Protein AF-A0A835XDR6-F1 (afdb_monomer_lite)

Sequence (587 aa):
MASAREGTSSLSHAAVAVGRQLTSQSRKLADQTSIDLPDSTTLEPSESAGFTLSIPDIGIDSIAADLVVQDGAATIHVAGSFPVLNGWATFTDLLISNTSKTHFYAAVTFSVPDLNLDQATCSLEYDAEGRTFTFTVEGHASFIFNAITMDALSISLSMADGTRLRGSATGALAGYSGTLGFSFSLPSGTPAVSPPPEFSLSVSEIDVGKALRAVGPSATDLLPSFLLDLTLPSFTMASYSVQGEDDTPAVGVYSISVGPTASGIGADLVFDRSGVLVAAASMDGSLDLGSALQKILPGSALPIDISGLVIISNPVVSVVSPRAASLNVPTSAPAGTYLGFGLQIPPLLGDNTVLASMLVADGNGTKSVTVELGWTGSFSPVPYVELNGASVLFQTGTGLVVSANGNLLNTPVSASLVVADKASKDQGAPALTFTGTATDVSASNILGTLFPDTPKVVLEILDPVRFAEIDFTYNGTSFGVSASPDLSGVPGLGQILSYLGFQQDDIKIRPSLADGGSIEIAITKTWPLALGSPFVGTSNLGFGVSVAERGPNIQIEAAASFQATMALPFLDPPNVAFDLGAAVSYD

Radius of gyration: 44.45 Å; chains: 1; bounding box: 101×62×144 Å

Secondary structure (DSSP, 8-state):
--PPP-----THHHHHHHHHHHHHHHTT-SS---EE-TTSPEEPTT-EEEEEEEEGGGTEEEEEEEEEEETTEEEEEEEEEEEEGGGTEEEEEEEEEEE-SSEEEEEEEEEEGGGTEEEEEEEEEEETTTTEEEEEEES-EEETTTTEEEEEEEEEEESSSSSEEEEEEEEEETTEEEEEEEEEEPPSSTT--PPPPEEEEEESSEEHHHHHHHH-TTSSSSS-HHHHT-EES-EEEEE---B-TTSPBPTT-EEEEE---TT---EEEEEETTEEEEEEEE--TT--HHHHHHHHSTT---SS--TTT-EEEEEEEEEE-TTTGGGT---SSSSEEEEEEEEE-HHHHTT--EEEEEEEEETT-PBP-S-EEEEEEEE-SSTTEEEEEEEEEEETTTEEEEEEEEEETTEEEEEEEEE--HHHHHTT--SEEEEEEEEEEEHHHHHHHH-TT--HHHHHHHTT-EEEEEEEEE-SS-EEEEEEEE-TTSTTHHHHHHHTT--GGGEEEEEE-TTS-EEEEEEEEEEEE---TTB-S-EEEEEEEEEEEETTEEEEEEEEEEEEEEE-TTSSSSEEEEEEEEEEEE-

Structure (mmCIF, N/CA/C/O backbone):
data_AF-A0A835XDR6-F1
#
_entry.id   AF-A0A835XDR6-F1
#
loop_
_atom_site.group_PDB
_atom_site.id
_atom_site.type_symbol
_atom_site.label_atom_id
_atom_site.label_alt_id
_atom_site.label_comp_id
_atom_site.label_asym_id
_atom_site.label_entity_id
_atom_site.label_seq_id
_atom_site.pdbx_PDB_ins_code
_atom_site.Cartn_x
_atom_site.Cartn_y
_atom_site.Cartn_z
_atom_site.occupancy
_atom_site.B_iso_or_equiv
_atom_site.auth_seq_id
_atom_site.auth_comp_id
_atom_site.auth_asym_id
_atom_site.auth_atom_id
_atom_site.pdbx_PDB_model_num
ATOM 1 N N . MET A 1 1 ? 56.806 39.476 -39.598 1.00 31.55 1 MET A N 1
ATOM 2 C CA . MET A 1 1 ? 55.891 40.543 -40.071 1.00 31.55 1 MET A CA 1
ATOM 3 C C . MET A 1 1 ? 55.137 39.951 -41.255 1.00 31.55 1 MET A C 1
ATOM 5 O O . MET A 1 1 ? 55.816 39.552 -42.180 1.00 31.55 1 MET A O 1
ATOM 9 N N . ALA A 1 2 ? 53.826 39.739 -41.280 1.00 23.89 2 ALA A N 1
ATOM 10 C CA . ALA A 1 2 ? 52.733 40.312 -40.510 1.00 23.89 2 ALA A CA 1
ATOM 11 C C . ALA A 1 2 ? 51.784 39.223 -39.974 1.00 23.89 2 ALA A C 1
ATOM 13 O O . ALA A 1 2 ? 51.625 38.162 -40.565 1.00 23.89 2 ALA A O 1
ATOM 14 N N . SER A 1 3 ? 51.199 39.539 -38.822 1.00 28.89 3 SER A N 1
ATOM 15 C CA . SER A 1 3 ? 50.126 38.830 -38.135 1.00 28.89 3 SER A CA 1
ATOM 16 C C . SER A 1 3 ? 48.855 38.824 -38.993 1.00 28.89 3 SER A C 1
ATOM 18 O O . SER A 1 3 ? 48.432 39.880 -39.465 1.00 28.89 3 SER A O 1
ATOM 20 N N . ALA A 1 4 ? 48.240 37.652 -39.162 1.00 25.52 4 ALA A N 1
ATOM 21 C CA . ALA A 1 4 ? 46.851 37.530 -39.586 1.00 25.52 4 ALA A CA 1
ATOM 22 C C . ALA A 1 4 ? 46.014 37.212 -38.343 1.00 25.52 4 ALA A C 1
ATOM 24 O O . ALA A 1 4 ? 46.301 36.272 -37.606 1.00 25.52 4 ALA A O 1
ATOM 25 N N . ARG A 1 5 ? 45.057 38.098 -38.074 1.00 23.42 5 ARG A N 1
ATOM 26 C CA . ARG A 1 5 ? 44.175 38.116 -36.909 1.00 23.42 5 ARG A CA 1
ATOM 27 C C . ARG A 1 5 ? 43.350 36.835 -36.800 1.00 23.42 5 ARG A C 1
ATOM 29 O O . ARG A 1 5 ? 42.652 36.479 -37.745 1.00 23.42 5 ARG A O 1
ATOM 36 N N . GLU A 1 6 ? 43.352 36.255 -35.604 1.00 29.92 6 GLU A N 1
ATOM 37 C CA . GLU A 1 6 ? 42.269 35.420 -35.089 1.00 29.92 6 GLU A CA 1
ATOM 38 C C . GLU A 1 6 ? 40.955 36.209 -35.170 1.00 29.92 6 GLU A C 1
ATOM 40 O O . GLU A 1 6 ? 40.777 37.240 -34.517 1.00 29.92 6 GLU A O 1
ATOM 45 N N . GLY A 1 7 ? 40.056 35.749 -36.035 1.00 24.00 7 GLY A N 1
ATOM 46 C CA . GLY A 1 7 ? 38.664 36.168 -36.079 1.00 24.00 7 GLY A CA 1
ATOM 47 C C . GLY A 1 7 ? 37.812 35.019 -35.568 1.00 24.00 7 GLY A C 1
ATOM 48 O O . GLY A 1 7 ? 37.519 34.085 -36.306 1.00 24.00 7 GLY A O 1
ATOM 49 N N . THR A 1 8 ? 37.428 35.082 -34.300 1.00 27.31 8 THR A N 1
ATOM 50 C CA . THR A 1 8 ? 36.437 34.201 -33.687 1.00 27.31 8 THR A CA 1
ATOM 51 C C . THR A 1 8 ? 35.045 34.558 -34.217 1.00 27.31 8 THR A C 1
ATOM 53 O O . THR A 1 8 ? 34.352 35.416 -33.679 1.00 27.31 8 THR A O 1
ATOM 56 N N . SER A 1 9 ? 34.622 33.908 -35.301 1.00 27.89 9 SER A N 1
ATOM 57 C CA . SER A 1 9 ? 33.201 33.790 -35.656 1.00 27.89 9 SER A CA 1
ATOM 58 C C . SER A 1 9 ? 32.736 32.377 -35.326 1.00 27.89 9 SER A C 1
ATOM 60 O O . SER A 1 9 ? 33.413 31.428 -35.711 1.00 27.89 9 SER A O 1
ATOM 62 N N . SER A 1 10 ? 31.611 32.221 -34.626 1.00 29.83 10 SER A N 1
ATOM 63 C CA . SER A 1 10 ? 31.071 30.906 -34.265 1.00 29.83 10 SER A CA 1
ATOM 64 C C . SER A 1 10 ? 30.849 30.035 -35.514 1.00 29.83 10 SER A C 1
ATOM 66 O O . SER A 1 10 ? 30.106 30.383 -36.434 1.00 29.83 10 SER A O 1
ATOM 68 N N . LEU A 1 11 ? 31.550 28.900 -35.563 1.00 39.19 11 LEU A N 1
ATOM 69 C CA . LEU A 1 11 ? 31.726 28.043 -36.742 1.00 39.19 11 LEU A CA 1
ATOM 70 C C . LEU A 1 11 ? 30.529 27.116 -37.045 1.00 39.19 11 LEU A C 1
ATOM 72 O O . LEU A 1 11 ? 30.617 26.324 -37.980 1.00 39.19 11 LEU A O 1
ATOM 76 N N . SER A 1 12 ? 29.361 27.288 -36.407 1.00 37.88 12 SER A N 1
ATOM 77 C CA . SER A 1 12 ? 28.102 26.767 -36.983 1.00 37.88 12 SER A CA 1
ATOM 78 C C . SER A 1 12 ? 27.874 27.333 -38.395 1.00 37.88 12 SER A C 1
ATOM 80 O O . SER A 1 12 ? 27.331 26.674 -39.278 1.00 37.88 12 SER A O 1
ATOM 82 N N . HIS A 1 13 ? 28.425 28.522 -38.659 1.00 38.00 13 HIS A N 1
ATOM 83 C CA . HIS A 1 13 ? 28.493 29.132 -39.980 1.00 38.00 13 HIS A CA 1
ATOM 84 C C . HIS A 1 13 ? 29.543 28.533 -40.923 1.00 38.00 13 HIS A C 1
ATOM 86 O O . HIS A 1 13 ? 29.497 28.876 -42.093 1.00 38.00 13 HIS A O 1
ATOM 92 N N . ALA A 1 14 ? 30.475 27.680 -40.488 1.00 38.22 14 ALA A N 1
ATOM 93 C CA . ALA A 1 14 ? 31.579 27.194 -41.323 1.00 38.22 14 ALA A CA 1
ATOM 94 C C . ALA A 1 14 ? 31.234 25.926 -42.102 1.00 38.22 14 ALA A C 1
ATOM 96 O O . ALA A 1 14 ? 31.452 25.895 -43.308 1.00 38.22 14 ALA A O 1
ATOM 97 N N . ALA A 1 15 ? 30.581 24.946 -41.470 1.00 39.44 15 ALA A N 1
ATOM 98 C CA . ALA A 1 15 ? 29.945 23.842 -42.194 1.00 39.44 15 ALA A CA 1
ATOM 99 C C . ALA A 1 15 ? 28.851 24.371 -43.144 1.00 39.44 15 ALA A C 1
ATOM 101 O O . ALA A 1 15 ? 28.741 23.932 -44.285 1.00 39.44 15 ALA A O 1
ATOM 102 N N . VAL A 1 16 ? 28.121 25.412 -42.719 1.00 42.56 16 VAL A N 1
ATOM 103 C CA . VAL A 1 16 ? 27.155 26.147 -43.552 1.00 42.56 16 VAL A CA 1
ATOM 104 C C . VAL A 1 16 ? 27.837 27.038 -44.604 1.00 42.56 16 VAL A C 1
ATOM 106 O O . VAL A 1 16 ? 27.242 27.295 -45.642 1.00 42.56 16 VAL A O 1
ATOM 109 N N . ALA A 1 17 ? 29.070 27.518 -44.406 1.00 41.06 17 ALA A N 1
ATOM 110 C CA . ALA A 1 17 ? 29.820 28.313 -45.389 1.00 41.06 17 ALA A CA 1
ATOM 111 C C . ALA A 1 17 ? 30.457 27.428 -46.465 1.00 41.06 17 ALA A C 1
ATOM 113 O O . ALA A 1 17 ? 30.354 27.754 -47.646 1.00 41.06 17 ALA A O 1
ATOM 114 N N . VAL A 1 18 ? 31.025 26.286 -46.069 1.00 43.97 18 VAL A N 1
ATOM 115 C CA . VAL A 1 18 ? 31.456 25.220 -46.981 1.00 43.97 18 VAL A CA 1
ATOM 116 C C . VAL A 1 18 ? 30.233 24.687 -47.727 1.00 43.97 18 VAL A C 1
ATOM 118 O O . VAL A 1 18 ? 30.233 24.667 -48.952 1.00 43.97 18 VAL A O 1
ATOM 121 N N . GLY A 1 19 ? 29.118 24.439 -47.032 1.00 41.91 19 GLY A N 1
ATOM 122 C CA . GLY A 1 19 ? 27.826 24.123 -47.642 1.00 41.91 19 GLY A CA 1
ATOM 123 C C . GLY A 1 19 ? 27.281 25.219 -48.561 1.00 41.91 19 GLY A C 1
ATOM 124 O O . GLY A 1 19 ? 26.768 24.926 -49.634 1.00 41.91 19 GLY A O 1
ATOM 125 N N . ARG A 1 20 ? 27.440 26.507 -48.226 1.00 43.09 20 ARG A N 1
ATOM 126 C CA . ARG A 1 20 ? 27.090 27.649 -49.095 1.00 43.09 20 ARG A CA 1
ATOM 127 C C . ARG A 1 20 ? 27.914 27.639 -50.376 1.00 43.09 20 ARG A C 1
ATOM 129 O O . ARG A 1 20 ? 27.340 27.897 -51.433 1.00 43.09 20 ARG A O 1
ATOM 136 N N . GLN A 1 21 ? 29.211 27.345 -50.296 1.00 43.56 21 GLN A N 1
ATOM 137 C CA . GLN A 1 21 ? 30.057 27.168 -51.474 1.00 43.56 21 GLN A CA 1
ATOM 138 C C . GLN A 1 21 ? 29.587 25.958 -52.284 1.00 43.56 21 GLN A C 1
ATOM 140 O O . GLN A 1 21 ? 29.248 26.144 -53.450 1.00 43.56 21 GLN A O 1
ATOM 145 N N . LEU A 1 22 ? 29.407 24.795 -51.655 1.00 42.78 22 LEU A N 1
ATOM 146 C CA . LEU A 1 22 ? 28.959 23.550 -52.289 1.00 42.78 22 LEU A CA 1
ATOM 147 C C . LEU A 1 22 ? 27.568 23.653 -52.929 1.00 42.78 22 LEU A C 1
ATOM 149 O O . LEU A 1 22 ? 27.377 23.157 -54.030 1.00 42.78 22 LEU A O 1
ATOM 153 N N . THR A 1 23 ? 26.612 24.363 -52.318 1.00 40.12 23 THR A N 1
ATOM 154 C CA . THR A 1 23 ? 25.255 24.567 -52.867 1.00 40.12 23 THR A CA 1
ATOM 155 C C . THR A 1 23 ? 25.228 25.634 -53.970 1.00 40.12 23 THR A C 1
ATOM 157 O O . THR A 1 23 ? 24.445 25.558 -54.919 1.00 40.12 23 THR A O 1
ATOM 160 N N . SER A 1 24 ? 26.051 26.685 -53.845 1.00 38.06 24 SER A N 1
ATOM 161 C CA . SER A 1 24 ? 26.174 27.708 -54.896 1.00 38.06 24 SER A CA 1
ATOM 162 C C . SER A 1 24 ? 26.901 27.169 -56.127 1.00 38.06 24 SER A C 1
ATOM 164 O O . SER A 1 24 ? 26.589 27.575 -57.247 1.00 38.06 24 SER A O 1
ATOM 166 N N . GLN A 1 25 ? 27.820 26.225 -55.909 1.00 39.44 25 GLN A N 1
ATOM 167 C CA . GLN A 1 25 ? 28.513 25.498 -56.952 1.00 39.44 25 GLN A CA 1
ATOM 168 C C . GLN A 1 25 ? 27.625 24.385 -57.525 1.00 39.44 25 GLN A C 1
ATOM 170 O O . GLN A 1 25 ? 27.459 24.372 -58.735 1.00 39.44 25 GLN A O 1
ATOM 175 N N . SER A 1 26 ? 26.906 23.578 -56.732 1.00 35.12 26 SER A N 1
ATOM 176 C CA . SER A 1 26 ? 26.002 22.519 -57.233 1.00 35.12 26 SER A CA 1
ATOM 177 C C . SER A 1 26 ? 24.918 23.028 -58.202 1.00 35.12 26 SER A C 1
ATOM 179 O O . SER A 1 26 ? 24.620 22.374 -59.197 1.00 35.12 26 SER A O 1
ATOM 181 N N . ARG A 1 27 ? 24.389 24.251 -58.016 1.00 36.22 27 ARG A N 1
ATOM 182 C CA . ARG A 1 27 ? 23.479 24.896 -58.997 1.00 36.22 27 ARG A CA 1
ATOM 183 C C . ARG A 1 27 ? 24.149 25.352 -60.301 1.00 36.22 27 ARG A C 1
ATOM 185 O O . ARG A 1 27 ? 23.444 25.632 -61.267 1.00 36.22 27 ARG A O 1
ATOM 192 N N . LYS A 1 28 ? 25.476 25.453 -60.332 1.00 38.22 28 LYS A N 1
ATOM 193 C CA . LYS A 1 28 ? 26.299 25.665 -61.536 1.00 38.22 28 LYS A CA 1
ATOM 194 C C . LYS A 1 28 ? 26.909 24.362 -62.080 1.00 38.22 28 LYS A C 1
ATOM 196 O O . LYS A 1 28 ? 27.552 24.403 -63.124 1.00 38.22 28 LYS A O 1
ATOM 201 N N . LEU A 1 29 ? 26.684 23.230 -61.417 1.00 38.56 29 LEU A N 1
ATOM 202 C CA . LEU A 1 29 ? 27.383 21.960 -61.615 1.00 38.56 29 LEU A CA 1
ATOM 203 C C . LEU A 1 29 ? 26.439 20.892 -62.181 1.00 38.56 29 LEU A C 1
ATOM 205 O O . LEU A 1 29 ? 26.075 19.924 -61.524 1.00 38.56 29 LEU A O 1
ATOM 209 N N . ALA A 1 30 ? 26.055 21.064 -63.442 1.00 38.69 30 ALA A N 1
ATOM 210 C CA . ALA A 1 30 ? 25.685 19.915 -64.267 1.00 38.69 30 ALA A CA 1
ATOM 211 C C . ALA A 1 30 ? 26.882 19.396 -65.094 1.00 38.69 30 ALA A C 1
ATOM 213 O O . ALA A 1 30 ? 26.718 18.403 -65.786 1.00 38.69 30 ALA A O 1
ATOM 214 N N . ASP A 1 31 ? 28.059 20.046 -65.026 1.00 42.19 31 ASP A N 1
ATOM 215 C CA . ASP A 1 31 ? 29.180 19.781 -65.950 1.00 42.19 31 ASP A CA 1
ATOM 216 C C . ASP A 1 31 ? 30.597 20.121 -65.412 1.00 42.19 31 ASP A C 1
ATOM 218 O O . ASP A 1 31 ? 31.540 20.214 -66.195 1.00 42.19 31 ASP A O 1
ATOM 222 N N . GLN A 1 32 ? 30.804 20.329 -64.102 1.00 43.19 32 GLN A N 1
ATOM 223 C CA . GLN A 1 32 ? 32.165 20.519 -63.561 1.00 43.19 32 GLN A CA 1
ATOM 224 C C . GLN A 1 32 ? 32.515 19.448 -62.534 1.00 43.19 32 GLN A C 1
ATOM 226 O O . GLN A 1 32 ? 31.675 18.987 -61.778 1.00 43.19 32 GLN A O 1
ATOM 231 N N . THR A 1 33 ? 33.764 19.014 -62.562 1.00 50.28 33 THR A N 1
ATOM 232 C CA . THR A 1 33 ? 34.295 17.885 -61.798 1.00 50.28 33 THR A CA 1
ATOM 233 C C . THR A 1 33 ? 35.205 18.334 -60.651 1.00 50.28 33 THR A C 1
ATOM 235 O O . THR A 1 33 ? 35.696 17.491 -59.912 1.00 50.28 33 THR A O 1
ATOM 238 N N . SER A 1 34 ? 35.414 19.642 -60.477 1.00 52.03 34 SER A N 1
ATOM 239 C CA . SER A 1 34 ? 36.360 20.207 -59.514 1.00 52.03 34 SER A CA 1
ATOM 240 C C . SER A 1 34 ? 35.756 21.296 -58.618 1.00 52.03 34 SER A C 1
ATOM 242 O O . SER A 1 34 ? 34.742 21.906 -58.968 1.00 52.03 34 SER A O 1
ATOM 244 N N . ILE A 1 35 ? 36.356 21.514 -57.439 1.00 57.22 35 ILE A N 1
ATOM 245 C CA . ILE A 1 35 ? 35.886 22.454 -56.403 1.00 57.22 35 ILE A CA 1
ATOM 246 C C . ILE A 1 35 ? 36.986 23.448 -56.038 1.00 57.22 35 ILE A C 1
ATOM 248 O O . ILE A 1 35 ? 38.060 23.049 -55.601 1.00 57.22 35 ILE A O 1
ATOM 252 N N . ASP A 1 36 ? 36.690 24.744 -56.132 1.00 57.16 36 ASP A N 1
ATOM 253 C CA . ASP A 1 36 ? 37.622 25.808 -55.742 1.00 57.16 36 ASP A CA 1
ATOM 254 C C . ASP A 1 36 ? 37.479 26.177 -54.257 1.00 57.16 36 ASP A C 1
ATOM 256 O O . ASP A 1 36 ? 36.423 26.629 -53.795 1.00 57.16 36 ASP A O 1
ATOM 260 N N . LEU A 1 37 ? 38.572 26.032 -53.513 1.00 58.12 37 LEU A N 1
ATOM 261 C CA . LEU A 1 37 ? 38.702 26.423 -52.116 1.00 58.12 37 LEU A CA 1
ATOM 262 C C . LEU A 1 37 ? 38.948 27.941 -51.957 1.00 58.12 37 LEU A C 1
ATOM 264 O O . LEU A 1 37 ? 39.373 28.618 -52.897 1.00 58.12 37 LEU A O 1
ATOM 268 N N . PRO A 1 38 ? 38.698 28.520 -50.763 1.00 52.41 38 PRO A N 1
ATOM 269 C CA . PRO A 1 38 ? 38.877 29.956 -50.500 1.00 52.41 38 PRO A CA 1
ATOM 270 C C . PRO A 1 38 ? 40.304 30.490 -50.697 1.00 52.41 38 PRO A C 1
ATOM 272 O O . PRO A 1 38 ? 40.496 31.694 -50.862 1.00 52.41 38 PRO A O 1
ATOM 275 N N . ASP A 1 39 ? 41.303 29.612 -50.670 1.00 57.78 39 ASP A N 1
ATOM 276 C CA . ASP A 1 39 ? 42.711 29.905 -50.944 1.00 57.78 39 ASP A CA 1
ATOM 277 C C . ASP A 1 39 ? 43.063 29.817 -52.442 1.00 57.78 39 ASP A C 1
ATOM 279 O O . ASP A 1 39 ? 44.222 29.987 -52.813 1.00 57.78 39 ASP A O 1
ATOM 283 N N . SER A 1 40 ? 42.055 29.643 -53.307 1.00 61.56 40 SER A N 1
ATOM 284 C CA . SER A 1 40 ? 42.176 29.439 -54.758 1.00 61.56 40 SER A CA 1
ATOM 285 C C . SER A 1 40 ? 42.783 28.091 -55.166 1.00 61.56 40 SER A C 1
ATOM 287 O O . SER A 1 40 ? 43.218 27.946 -56.308 1.00 61.56 40 SER A O 1
ATOM 289 N N . THR A 1 41 ? 42.806 27.106 -54.263 1.00 61.00 41 THR A N 1
ATOM 290 C CA . THR A 1 41 ? 43.155 25.719 -54.589 1.00 61.00 41 THR A CA 1
ATOM 291 C C . THR A 1 41 ? 41.960 25.029 -55.248 1.00 61.00 41 THR A C 1
ATOM 293 O O . THR A 1 41 ? 40.880 24.983 -54.666 1.00 61.00 41 THR A O 1
ATOM 296 N N . THR A 1 42 ? 42.140 24.480 -56.447 1.00 63.59 42 THR A N 1
ATOM 297 C CA . THR A 1 42 ? 41.124 23.671 -57.137 1.00 63.59 42 THR A CA 1
ATOM 298 C C . THR A 1 42 ? 41.340 22.200 -56.791 1.00 63.59 42 THR A C 1
ATOM 300 O O . THR A 1 42 ? 42.437 21.692 -57.001 1.00 63.59 42 THR A O 1
ATOM 303 N N . LEU A 1 43 ? 40.316 21.533 -56.260 1.00 63.09 43 LEU A N 1
ATOM 304 C CA . LEU A 1 43 ? 40.306 20.089 -56.019 1.00 63.09 43 LEU A CA 1
ATOM 305 C C . LEU A 1 43 ? 39.683 19.365 -57.204 1.00 63.09 43 LEU A C 1
ATOM 307 O O . LEU A 1 43 ? 38.511 19.585 -57.498 1.00 63.09 43 LEU A O 1
ATOM 311 N N . GLU A 1 44 ? 40.445 18.498 -57.856 1.00 67.12 44 GLU A N 1
ATOM 312 C CA . GLU A 1 44 ? 39.986 17.614 -58.931 1.00 67.12 44 GLU A CA 1
ATOM 313 C C . GLU A 1 44 ? 39.244 16.371 -58.376 1.00 67.12 44 GLU A C 1
ATOM 315 O O . GLU A 1 44 ? 39.310 16.084 -57.175 1.00 67.12 44 GLU A O 1
ATOM 320 N N . PRO A 1 45 ? 38.518 15.590 -59.207 1.00 60.31 45 PRO A N 1
ATOM 321 C CA . PRO A 1 45 ? 37.870 14.360 -58.754 1.00 60.31 45 PRO A CA 1
ATOM 322 C C . PRO A 1 45 ? 38.853 13.404 -58.096 1.00 60.31 45 PRO A C 1
ATOM 324 O O . PRO A 1 45 ? 39.885 13.071 -58.675 1.00 60.31 45 PRO A O 1
ATOM 327 N N . SER A 1 46 ? 38.464 12.842 -56.955 1.00 63.84 46 SER A N 1
ATOM 328 C CA . SER A 1 46 ? 39.285 11.937 -56.140 1.00 63.84 46 SER A CA 1
ATOM 329 C C . SER A 1 46 ? 40.452 12.613 -55.409 1.00 63.84 46 SER A C 1
ATOM 331 O O . SER A 1 46 ? 41.281 11.907 -54.834 1.00 63.84 46 SER A O 1
ATOM 333 N N . GLU A 1 47 ? 40.526 13.948 -55.394 1.00 67.75 47 GLU A N 1
ATOM 334 C CA . GLU A 1 47 ? 41.444 14.687 -54.525 1.00 67.75 47 GLU A CA 1
ATOM 335 C C . GLU A 1 47 ? 40.812 14.975 -53.153 1.00 67.75 47 GLU A C 1
ATOM 337 O O . GLU A 1 47 ? 39.592 15.121 -53.013 1.00 67.75 47 GLU A O 1
ATOM 342 N N . SER A 1 48 ? 41.666 15.040 -52.127 1.00 70.44 48 SER A N 1
ATOM 343 C CA . SER A 1 48 ? 41.283 15.338 -50.746 1.00 70.44 48 SER A CA 1
ATOM 344 C C . SER A 1 48 ? 42.063 16.533 -50.197 1.00 70.44 48 SER A C 1
ATOM 346 O O . SER A 1 48 ? 43.286 16.576 -50.343 1.00 70.44 48 SER A O 1
ATOM 348 N N . ALA A 1 49 ? 41.392 17.455 -49.505 1.00 74.50 49 ALA A N 1
ATOM 349 C CA . ALA A 1 49 ? 42.037 18.552 -48.779 1.00 74.50 49 ALA A CA 1
ATOM 350 C C . ALA A 1 49 ? 41.797 18.450 -47.274 1.00 74.50 49 ALA A C 1
ATOM 352 O O . ALA A 1 49 ? 40.651 18.477 -46.829 1.00 74.50 49 ALA A O 1
ATOM 353 N N . GLY A 1 50 ? 42.877 18.421 -46.498 1.00 74.62 50 GLY A N 1
ATOM 354 C CA . GLY A 1 50 ? 42.807 18.476 -45.042 1.00 74.62 50 GLY A CA 1
ATOM 355 C C . GLY A 1 50 ? 42.511 19.889 -44.536 1.00 74.62 50 GLY A C 1
ATOM 356 O O . GLY A 1 50 ? 43.112 20.867 -44.983 1.00 74.62 50 GLY A O 1
ATOM 357 N N . PHE A 1 51 ? 41.611 20.002 -43.568 1.00 75.50 51 PHE A N 1
ATOM 358 C CA . PHE A 1 51 ? 41.288 21.234 -42.857 1.00 75.50 51 PHE A CA 1
ATOM 359 C C . PHE A 1 51 ? 40.896 20.937 -41.403 1.00 75.50 51 PHE A C 1
ATOM 361 O O . PHE A 1 51 ? 40.879 19.793 -40.951 1.00 75.50 51 PHE A O 1
ATOM 368 N N . THR A 1 52 ? 40.607 21.985 -40.636 1.00 75.88 52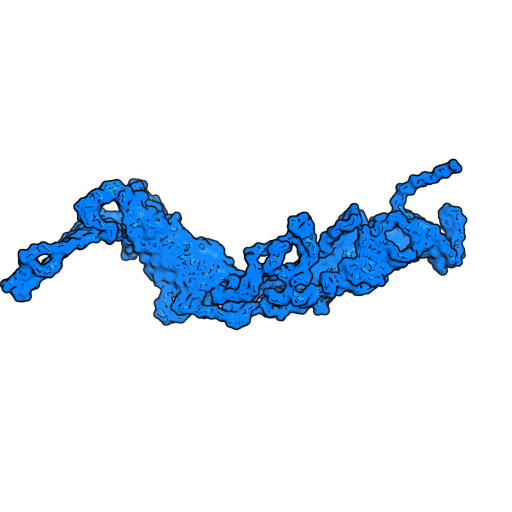 THR A N 1
ATOM 369 C CA . THR A 1 52 ? 40.129 21.861 -39.256 1.00 75.88 52 THR A CA 1
ATOM 370 C C . THR A 1 52 ? 38.643 22.190 -39.187 1.00 75.88 52 THR A C 1
ATOM 372 O O . THR A 1 52 ? 38.228 23.287 -39.563 1.00 75.88 52 THR A O 1
ATOM 375 N N . LEU A 1 53 ? 37.845 21.247 -38.692 1.00 79.75 53 LEU A N 1
ATOM 376 C CA . LEU A 1 53 ? 36.410 21.381 -38.476 1.00 79.75 53 LEU A CA 1
ATOM 377 C C . LEU A 1 53 ? 36.114 21.740 -37.014 1.00 79.75 53 LEU A C 1
ATOM 379 O O . LEU A 1 53 ? 36.756 21.239 -36.096 1.00 79.75 53 LEU A O 1
ATOM 383 N N . SER A 1 54 ? 35.112 22.589 -36.797 1.00 76.94 54 SER A N 1
ATOM 384 C CA . SER A 1 54 ? 34.623 22.976 -35.471 1.00 76.94 54 SER A CA 1
ATOM 385 C C . SER A 1 54 ? 33.095 22.996 -35.484 1.00 76.94 54 SER A C 1
ATOM 387 O O . SER A 1 54 ? 32.490 23.660 -36.328 1.00 76.94 54 SER A O 1
ATOM 389 N N . ILE A 1 55 ? 32.481 22.252 -34.564 1.00 77.62 55 ILE A N 1
ATOM 390 C CA . ILE A 1 55 ? 31.037 22.178 -34.313 1.00 77.62 55 ILE A CA 1
ATOM 391 C C . ILE A 1 55 ? 30.819 22.247 -32.787 1.00 77.62 55 ILE A C 1
ATOM 393 O O . ILE A 1 55 ? 30.524 21.238 -32.138 1.00 77.62 55 ILE A O 1
ATOM 397 N N . PRO A 1 56 ? 30.989 23.435 -32.182 1.00 73.38 56 PRO A N 1
ATOM 398 C CA . PRO A 1 56 ? 31.000 23.580 -30.726 1.00 73.38 56 PRO A CA 1
ATOM 399 C C . PRO A 1 56 ? 29.654 23.216 -30.084 1.00 73.38 56 PRO A C 1
ATOM 401 O O . PRO A 1 56 ? 29.626 22.758 -28.947 1.00 73.38 56 PRO A O 1
ATOM 404 N N . ASP A 1 57 ? 28.544 23.343 -30.822 1.00 75.19 57 ASP A N 1
ATOM 405 C CA . ASP A 1 57 ? 27.193 23.020 -30.336 1.00 75.19 57 ASP A CA 1
ATOM 406 C C . ASP A 1 57 ? 27.034 21.540 -29.923 1.00 75.19 57 ASP A C 1
ATOM 408 O O . ASP A 1 57 ? 26.186 21.222 -29.093 1.00 75.19 57 ASP A O 1
ATOM 412 N N . ILE A 1 58 ? 27.870 20.642 -30.459 1.00 76.62 58 ILE A N 1
ATOM 413 C CA . ILE A 1 58 ? 27.928 19.220 -30.077 1.00 76.62 58 ILE A CA 1
ATOM 414 C C . ILE A 1 58 ? 29.264 18.845 -29.412 1.00 76.62 58 ILE A C 1
ATOM 416 O O . ILE A 1 58 ? 29.586 17.665 -29.298 1.00 76.62 58 ILE A O 1
ATOM 420 N N . GLY A 1 59 ? 30.038 19.832 -28.949 1.00 76.75 59 GLY A N 1
ATOM 421 C CA . GLY A 1 59 ? 31.294 19.627 -28.219 1.00 76.75 59 GLY A CA 1
ATOM 422 C C . GLY A 1 59 ? 32.531 19.384 -29.090 1.00 76.75 59 GLY A C 1
ATOM 423 O O . GLY A 1 59 ? 33.529 18.877 -28.587 1.00 76.75 59 GLY A O 1
ATOM 424 N N . ILE A 1 60 ? 32.489 19.727 -30.382 1.00 79.75 60 ILE A N 1
ATOM 425 C CA . ILE A 1 60 ? 33.647 19.626 -31.283 1.00 79.75 60 ILE A CA 1
ATOM 426 C C . ILE A 1 60 ? 34.288 21.009 -31.415 1.00 79.75 60 ILE A C 1
ATOM 428 O O . ILE A 1 60 ? 33.892 21.804 -32.263 1.00 79.75 60 ILE A O 1
ATOM 432 N N . ASP A 1 61 ? 35.292 21.314 -30.598 1.00 78.31 61 ASP A N 1
ATOM 433 C CA . ASP A 1 61 ? 35.964 22.620 -30.664 1.00 78.31 61 ASP A CA 1
ATOM 434 C C . ASP A 1 61 ? 36.892 22.738 -31.880 1.00 78.31 61 ASP A C 1
ATOM 436 O O . ASP A 1 61 ? 36.939 23.780 -32.535 1.00 78.31 61 ASP A O 1
ATOM 440 N N . SER A 1 62 ? 37.625 21.669 -32.193 1.00 80.19 62 SER A N 1
ATOM 441 C CA . SER A 1 62 ? 38.580 21.599 -33.301 1.00 80.19 62 SER A CA 1
ATOM 442 C C . SER A 1 62 ? 38.950 20.141 -33.579 1.00 80.19 62 SER A C 1
ATOM 444 O O . SER A 1 62 ? 39.422 19.447 -32.678 1.00 80.19 62 SER A O 1
ATOM 446 N N . ILE A 1 63 ? 38.748 19.669 -34.810 1.00 83.50 63 ILE A N 1
ATOM 447 C CA . ILE A 1 63 ? 39.116 18.316 -35.244 1.00 83.50 63 ILE A CA 1
ATOM 448 C C . ILE A 1 63 ? 39.654 18.320 -36.677 1.00 83.50 63 ILE A C 1
ATOM 450 O O . ILE A 1 63 ? 39.223 19.123 -37.504 1.00 83.50 63 ILE A O 1
ATOM 454 N N . ALA A 1 64 ? 40.620 17.450 -36.977 1.00 83.75 64 ALA A N 1
ATOM 455 C CA . ALA A 1 64 ? 41.123 17.281 -38.339 1.00 83.75 64 ALA A CA 1
ATOM 456 C C . ALA A 1 64 ? 40.051 16.619 -39.218 1.00 83.75 64 ALA A C 1
ATOM 458 O O . ALA A 1 64 ? 39.453 15.625 -38.813 1.00 83.75 64 ALA A O 1
ATOM 459 N N . ALA A 1 65 ? 39.812 17.177 -40.400 1.00 82.06 65 ALA A N 1
ATOM 460 C CA . ALA A 1 65 ? 38.819 16.706 -41.353 1.00 82.06 65 ALA A CA 1
ATOM 461 C C . ALA A 1 65 ? 39.384 16.775 -42.772 1.00 82.06 65 ALA A C 1
ATOM 463 O O . ALA A 1 65 ? 40.159 17.676 -43.082 1.00 82.06 65 ALA A O 1
ATOM 464 N N . ASP A 1 66 ? 38.944 15.878 -43.641 1.00 81.44 66 ASP A N 1
ATOM 465 C CA . ASP A 1 66 ? 39.291 15.871 -45.054 1.00 81.44 66 ASP A CA 1
ATOM 466 C C . ASP A 1 66 ? 38.052 16.194 -45.890 1.00 81.44 66 ASP A C 1
ATOM 468 O O . ASP A 1 66 ? 36.993 15.588 -45.731 1.00 81.44 66 ASP A O 1
ATOM 472 N N . LEU A 1 67 ? 38.164 17.159 -46.798 1.00 78.44 67 LEU A N 1
ATOM 473 C CA . LEU A 1 67 ? 37.179 17.377 -47.851 1.00 78.44 67 LEU A CA 1
ATOM 474 C C . LEU A 1 67 ? 37.523 16.449 -49.012 1.00 78.44 67 LEU A C 1
ATOM 476 O O . LEU A 1 67 ? 38.587 16.602 -49.601 1.00 78.44 67 LEU A O 1
ATOM 480 N N . VAL A 1 68 ? 36.628 15.527 -49.349 1.00 74.75 68 VAL A N 1
ATOM 481 C CA . VAL A 1 68 ? 36.789 14.556 -50.439 1.00 74.75 68 VAL A CA 1
ATOM 482 C C . VAL A 1 68 ? 35.769 14.856 -51.532 1.00 74.75 68 VAL A C 1
ATOM 484 O O . VAL A 1 68 ? 34.583 15.006 -51.241 1.00 74.75 68 VAL A O 1
ATOM 487 N N . VAL A 1 69 ? 36.215 14.938 -52.787 1.00 69.25 69 VAL A N 1
ATOM 488 C CA . VAL A 1 69 ? 35.337 15.140 -53.951 1.00 69.25 69 VAL A CA 1
ATOM 489 C C . VAL A 1 69 ? 35.240 13.840 -54.741 1.00 69.25 69 VAL A C 1
ATOM 491 O O . VAL A 1 69 ? 36.226 13.397 -55.326 1.00 69.25 69 VAL A O 1
ATOM 494 N N . GLN A 1 70 ? 34.060 13.223 -54.781 1.00 66.75 70 GLN A N 1
ATOM 495 C CA . GLN A 1 70 ? 33.830 11.965 -55.493 1.00 66.75 70 GLN A CA 1
ATOM 496 C C . GLN A 1 70 ? 32.545 12.053 -56.324 1.00 66.75 70 GLN A C 1
ATOM 498 O O . GLN A 1 70 ? 31.506 12.484 -55.832 1.00 66.75 70 GLN A O 1
ATOM 503 N N . ASP A 1 71 ? 32.628 11.690 -57.608 1.00 64.25 71 ASP A N 1
ATOM 504 C CA . ASP A 1 71 ? 31.496 11.645 -58.551 1.00 64.25 71 ASP A CA 1
ATOM 505 C C . ASP A 1 71 ? 30.637 12.932 -58.605 1.00 64.25 71 ASP A C 1
ATOM 507 O O . ASP A 1 71 ? 29.419 12.888 -58.768 1.00 64.25 71 ASP A O 1
ATOM 511 N N . GLY A 1 72 ? 31.276 14.103 -58.471 1.00 61.47 72 GLY A N 1
ATOM 512 C CA . GLY A 1 72 ? 30.604 15.411 -58.507 1.00 61.47 72 GLY A CA 1
ATOM 513 C C . GLY A 1 72 ? 29.927 15.829 -57.193 1.00 61.47 72 GLY A C 1
ATOM 514 O O . GLY A 1 72 ? 29.277 16.874 -57.153 1.00 61.47 72 GLY A O 1
ATOM 515 N N . ALA A 1 73 ? 30.096 15.057 -56.116 1.00 65.69 73 ALA A N 1
ATOM 516 C CA .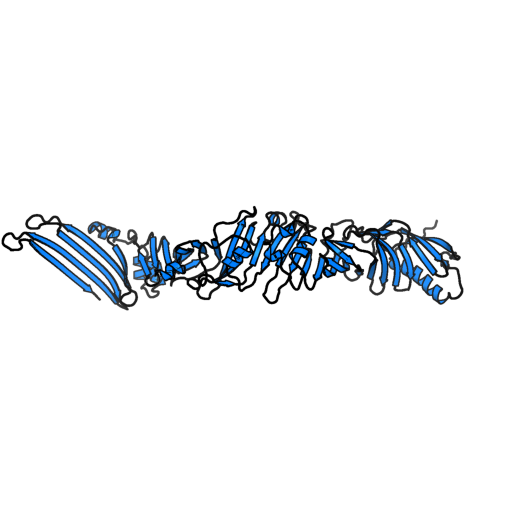 ALA A 1 73 ? 29.663 15.399 -54.765 1.00 65.69 73 ALA A CA 1
ATOM 517 C C . ALA A 1 73 ? 30.875 15.623 -53.849 1.00 65.69 73 ALA A C 1
ATOM 519 O O . ALA A 1 73 ? 31.870 14.904 -53.924 1.00 65.69 73 ALA A O 1
ATOM 520 N N . ALA A 1 74 ? 30.787 16.619 -52.969 1.00 70.94 74 ALA A N 1
ATOM 521 C CA . ALA A 1 74 ? 31.804 16.856 -51.952 1.00 70.94 74 ALA A CA 1
ATOM 522 C C . ALA A 1 74 ? 31.314 16.355 -50.601 1.00 70.94 74 ALA A C 1
ATOM 524 O O . ALA A 1 74 ? 30.220 16.717 -50.160 1.00 70.94 74 ALA A O 1
ATOM 525 N N . THR A 1 75 ? 32.150 15.572 -49.937 1.00 77.44 75 THR A N 1
ATOM 526 C CA . THR A 1 75 ? 31.888 15.038 -48.608 1.00 77.44 75 THR A CA 1
ATOM 527 C C . THR A 1 75 ? 32.979 15.474 -47.646 1.00 77.44 75 THR A C 1
ATOM 529 O O . THR A 1 75 ? 34.156 15.430 -47.996 1.00 77.44 75 THR A O 1
ATOM 532 N N . ILE A 1 76 ? 32.615 15.870 -46.431 1.00 83.75 76 ILE A N 1
ATOM 533 C CA . ILE A 1 76 ? 33.589 16.096 -45.357 1.00 83.75 76 ILE A CA 1
ATOM 534 C C . ILE A 1 76 ? 33.696 14.805 -44.557 1.00 83.75 76 ILE A C 1
ATOM 536 O O . ILE A 1 76 ? 32.683 14.308 -44.068 1.00 83.75 76 ILE A O 1
ATOM 540 N N . HIS A 1 77 ? 34.908 14.289 -44.405 1.00 86.56 77 HIS A N 1
ATOM 541 C CA . HIS A 1 77 ? 35.205 13.088 -43.645 1.00 86.56 77 HIS A CA 1
ATOM 542 C C . HIS A 1 77 ? 36.071 13.427 -42.431 1.00 86.56 77 HIS A C 1
ATOM 544 O O . HIS A 1 77 ? 37.112 14.065 -42.555 1.00 86.56 77 HIS A O 1
ATOM 550 N N . VAL A 1 78 ? 35.651 12.990 -41.250 1.00 88.62 78 VAL A N 1
ATOM 551 C CA . VAL A 1 78 ? 36.448 13.036 -40.023 1.00 88.62 78 VAL A CA 1
ATOM 552 C C . VAL A 1 78 ? 36.709 11.603 -39.595 1.00 88.62 78 VAL A C 1
ATOM 554 O O . VAL A 1 78 ? 35.800 10.934 -39.105 1.00 88.62 78 VAL A O 1
ATOM 557 N N . ALA A 1 79 ? 37.940 11.143 -39.800 1.00 87.81 79 ALA A N 1
ATOM 558 C CA . ALA A 1 79 ? 38.334 9.773 -39.505 1.00 87.81 79 ALA A CA 1
ATOM 559 C C . ALA A 1 79 ? 38.633 9.562 -38.012 1.00 87.81 79 ALA A C 1
ATOM 561 O O . ALA A 1 79 ? 39.210 10.425 -37.344 1.00 87.81 79 ALA A O 1
ATOM 562 N N . GLY A 1 80 ? 38.328 8.363 -37.519 1.00 88.56 80 GLY A N 1
ATOM 563 C CA . GLY A 1 80 ? 38.641 7.936 -36.159 1.00 88.56 80 GLY A CA 1
ATOM 564 C C . GLY A 1 80 ? 37.607 8.363 -35.118 1.00 88.56 80 GLY A C 1
ATOM 565 O O . GLY A 1 80 ? 36.569 8.944 -35.433 1.00 88.56 80 GLY A O 1
ATOM 566 N N . SER A 1 81 ? 37.887 8.021 -33.859 1.00 91.75 81 SER A N 1
ATOM 567 C CA . SER A 1 81 ? 36.950 8.197 -32.746 1.00 91.75 81 SER A CA 1
ATOM 568 C C . SER A 1 81 ? 37.210 9.474 -31.953 1.00 91.75 81 SER A C 1
ATOM 570 O O . SER A 1 81 ? 38.351 9.758 -31.584 1.00 91.75 81 SER A O 1
ATOM 572 N N . PHE A 1 82 ? 36.149 10.208 -31.623 1.00 89.88 82 PHE A N 1
ATOM 573 C CA . PHE A 1 82 ? 36.225 11.442 -30.843 1.00 89.88 82 PHE A CA 1
ATOM 574 C C . PHE A 1 82 ? 34.975 11.655 -29.968 1.00 89.88 82 PHE A C 1
ATOM 576 O O . PHE A 1 82 ? 33.866 11.277 -30.361 1.00 89.88 82 PHE A O 1
ATOM 583 N N . PRO A 1 83 ? 35.130 12.240 -28.763 1.00 88.38 83 PRO A N 1
ATOM 584 C CA . PRO A 1 83 ? 34.013 12.488 -27.859 1.00 88.38 83 PRO A CA 1
ATOM 585 C C . PRO A 1 83 ? 33.135 13.637 -28.368 1.00 88.38 83 PRO A C 1
ATOM 587 O O . PRO A 1 83 ? 33.635 14.640 -28.874 1.00 88.38 83 PRO A O 1
ATOM 590 N N . VAL A 1 84 ? 31.826 13.508 -28.178 1.00 85.88 84 VAL A N 1
ATOM 591 C CA . VAL A 1 84 ? 30.816 14.530 -28.485 1.00 85.88 84 VAL A CA 1
ATOM 592 C C . VAL A 1 84 ? 29.829 14.658 -27.328 1.00 85.88 84 VAL A C 1
ATOM 594 O O . VAL A 1 84 ? 29.826 13.843 -26.402 1.00 85.88 84 VAL A O 1
ATOM 597 N N . LEU A 1 85 ? 28.995 15.701 -27.353 1.00 80.25 85 LEU A N 1
ATOM 598 C CA . LEU A 1 85 ? 27.954 15.944 -26.347 1.00 80.25 85 LEU A CA 1
ATOM 599 C C . LEU A 1 85 ? 28.546 15.981 -24.922 1.00 80.25 85 LEU A C 1
ATOM 601 O O . LEU A 1 85 ? 28.077 15.304 -24.011 1.00 80.25 85 LEU A O 1
ATOM 605 N N . ASN A 1 86 ? 29.633 16.743 -24.753 1.00 76.69 86 ASN A N 1
ATOM 606 C CA . ASN A 1 86 ? 30.408 16.867 -23.508 1.00 76.69 86 ASN A CA 1
ATOM 607 C C . ASN A 1 86 ? 30.946 15.532 -22.953 1.00 76.69 86 ASN A C 1
ATOM 609 O O . ASN A 1 86 ? 31.134 15.386 -21.746 1.00 76.69 86 ASN A O 1
ATOM 613 N N . GLY A 1 87 ? 31.218 14.565 -23.833 1.00 77.06 87 GLY A N 1
ATOM 614 C CA . GLY A 1 87 ? 31.762 13.255 -23.469 1.00 77.06 87 GLY A CA 1
ATOM 615 C C . GLY A 1 87 ? 30.705 12.206 -23.130 1.00 77.06 87 GLY A C 1
ATOM 616 O O . GLY A 1 87 ? 31.072 11.103 -22.736 1.00 77.06 87 GLY A O 1
ATOM 617 N N . TRP A 1 88 ? 29.415 12.516 -23.299 1.00 78.38 88 TRP A N 1
ATOM 618 C CA . TRP A 1 88 ? 28.333 11.539 -23.141 1.00 78.38 88 TRP A CA 1
ATOM 619 C C . TRP A 1 88 ? 28.352 10.462 -24.233 1.00 78.38 88 TRP A C 1
ATOM 621 O O . TRP A 1 88 ? 28.007 9.307 -23.985 1.00 78.38 88 TRP A O 1
ATOM 631 N N . ALA A 1 89 ? 28.785 10.829 -25.440 1.00 84.81 89 ALA A N 1
ATOM 632 C CA . ALA A 1 89 ? 28.828 9.926 -26.577 1.00 84.81 89 ALA A CA 1
ATOM 633 C C . ALA A 1 89 ? 30.151 10.023 -27.342 1.00 84.81 89 ALA A C 1
ATOM 635 O O . ALA A 1 89 ? 30.910 10.982 -27.202 1.00 84.81 89 ALA A O 1
ATOM 636 N N . THR A 1 90 ? 30.422 9.016 -28.168 1.00 91.00 90 THR A N 1
ATOM 637 C CA . THR A 1 90 ? 31.577 8.974 -29.071 1.00 91.00 90 THR A CA 1
ATOM 638 C C . THR A 1 90 ? 31.096 8.830 -30.506 1.00 91.00 90 THR A C 1
ATOM 640 O O . THR A 1 90 ? 30.278 7.956 -30.802 1.00 91.00 90 THR A O 1
ATOM 643 N N . PHE A 1 91 ? 31.617 9.681 -31.385 1.00 93.31 91 PHE A N 1
ATOM 644 C CA . PHE A 1 91 ? 31.507 9.517 -32.828 1.00 93.31 91 PHE A CA 1
ATOM 645 C C . PHE A 1 91 ? 32.734 8.815 -33.381 1.00 93.31 91 PHE A C 1
ATOM 647 O O . PHE A 1 91 ? 33.847 9.072 -32.928 1.00 93.31 91 PHE A O 1
ATOM 654 N N . THR A 1 92 ? 32.512 7.963 -34.375 1.00 94.00 92 THR A N 1
ATOM 655 C CA . THR A 1 92 ? 33.546 7.306 -35.170 1.00 94.00 92 THR A CA 1
ATOM 656 C C . THR A 1 92 ? 33.198 7.483 -36.648 1.00 94.00 92 THR A C 1
ATOM 658 O O . THR A 1 92 ? 32.065 7.210 -37.047 1.00 94.00 92 THR A O 1
ATOM 661 N N . ASP A 1 93 ? 34.161 7.961 -37.438 1.00 90.75 93 ASP A N 1
ATOM 662 C CA . ASP A 1 93 ? 34.068 8.130 -38.899 1.00 90.75 93 ASP A CA 1
ATOM 663 C C . ASP A 1 93 ? 32.848 8.961 -39.359 1.00 90.75 93 ASP A C 1
ATOM 665 O O . ASP A 1 93 ? 31.887 8.455 -39.940 1.00 90.75 93 ASP A O 1
ATOM 669 N N . LEU A 1 94 ? 32.873 10.272 -39.086 1.00 89.69 94 LEU A N 1
ATOM 670 C CA . LEU A 1 94 ? 31.807 11.206 -39.477 1.00 89.69 94 LEU A CA 1
ATOM 671 C C . LEU A 1 94 ? 31.934 11.591 -40.958 1.00 89.69 94 LEU A C 1
ATOM 673 O O . LEU A 1 94 ? 32.951 12.139 -41.377 1.00 89.69 94 LEU A O 1
ATOM 677 N N . LEU A 1 95 ? 30.867 11.376 -41.725 1.00 89.38 95 LEU A N 1
ATOM 678 C CA . LEU A 1 95 ? 30.767 11.624 -43.165 1.00 89.38 95 LEU A CA 1
ATOM 679 C C . LEU A 1 95 ? 29.618 12.593 -43.459 1.00 89.38 95 LEU A C 1
ATOM 681 O O . LEU A 1 95 ? 28.455 12.204 -43.434 1.00 89.38 95 LEU A O 1
ATOM 685 N N . ILE A 1 96 ? 29.917 13.849 -43.775 1.00 86.44 96 ILE A N 1
ATOM 686 C CA . ILE A 1 96 ? 28.919 14.870 -44.128 1.00 86.44 96 ILE A CA 1
ATOM 687 C C . ILE A 1 96 ? 28.795 14.908 -45.650 1.00 86.44 96 ILE A C 1
ATOM 689 O O . ILE A 1 96 ? 29.761 15.266 -46.318 1.00 86.44 96 ILE A O 1
ATOM 693 N N . SER A 1 97 ? 27.635 14.558 -46.207 1.00 74.88 97 SER A N 1
ATOM 694 C CA . SER A 1 97 ? 27.478 14.315 -47.654 1.00 74.88 97 SER A CA 1
ATOM 695 C C . SER A 1 97 ? 26.421 15.170 -48.353 1.00 74.88 97 SER A C 1
ATOM 697 O O . SER A 1 97 ? 26.408 15.247 -49.580 1.00 74.88 97 SER A O 1
ATOM 699 N N . ASN A 1 98 ? 25.564 15.871 -47.606 1.00 66.31 98 ASN A N 1
ATOM 700 C CA . ASN A 1 98 ? 24.565 16.771 -48.178 1.00 66.31 98 ASN A CA 1
ATOM 701 C C . ASN A 1 98 ? 24.443 18.028 -47.317 1.00 66.31 98 ASN A C 1
ATOM 703 O O . ASN A 1 98 ? 24.100 17.948 -46.142 1.00 66.31 98 ASN A O 1
ATOM 707 N N . THR A 1 99 ? 24.751 19.187 -47.891 1.00 65.12 99 THR A N 1
ATOM 708 C CA . THR A 1 99 ? 24.759 20.473 -47.189 1.00 65.12 99 THR A CA 1
ATOM 709 C C . THR A 1 99 ? 23.956 21.499 -47.979 1.00 65.12 99 THR A C 1
ATOM 711 O O . THR A 1 99 ? 24.065 21.607 -49.198 1.00 65.12 99 THR A O 1
ATOM 714 N N . SER A 1 100 ? 23.138 22.271 -47.276 1.00 67.38 100 SER A N 1
ATOM 715 C CA . SER A 1 100 ? 22.428 23.438 -47.786 1.00 67.38 100 SER A CA 1
ATOM 716 C C . SER A 1 100 ? 22.747 24.657 -46.915 1.00 67.38 100 SER A C 1
ATOM 718 O O . SER A 1 100 ? 23.556 24.598 -45.989 1.00 67.38 100 SER A O 1
ATOM 720 N N . LYS A 1 101 ? 22.111 25.801 -47.198 1.00 61.12 101 LYS A N 1
ATOM 721 C CA . LYS A 1 101 ? 22.279 27.007 -46.371 1.00 61.12 101 LYS A CA 1
ATOM 722 C C . LYS A 1 101 ? 21.743 26.846 -44.948 1.00 61.12 101 LYS A C 1
ATOM 724 O O . LYS A 1 101 ? 22.155 27.621 -44.090 1.00 61.12 101 LYS A O 1
ATOM 729 N N . THR A 1 102 ? 20.807 25.928 -44.738 1.00 69.62 102 THR A N 1
ATOM 730 C CA . THR A 1 102 ? 20.070 25.783 -43.478 1.00 69.62 102 THR A CA 1
ATOM 731 C C . THR A 1 102 ? 20.069 24.357 -42.944 1.00 69.62 102 THR A C 1
ATOM 733 O O . THR A 1 102 ? 19.735 24.181 -41.785 1.00 69.62 102 THR A O 1
ATOM 736 N N . HIS A 1 103 ? 20.502 23.361 -43.723 1.00 77.38 103 HIS A N 1
ATOM 737 C CA . HIS A 1 103 ? 20.538 21.961 -43.291 1.00 77.38 103 HIS A CA 1
ATOM 738 C C . HIS A 1 103 ? 21.830 21.256 -43.678 1.00 77.38 103 HIS A C 1
ATOM 740 O O . HIS A 1 103 ? 22.384 21.548 -44.740 1.00 77.38 103 HIS A O 1
ATOM 746 N N . PHE A 1 104 ? 22.260 20.277 -42.886 1.00 82.50 104 PHE A N 1
ATOM 747 C CA . PHE A 1 104 ? 23.187 19.255 -43.368 1.00 82.50 104 PHE A CA 1
ATOM 748 C C . PHE A 1 104 ? 22.789 17.856 -42.907 1.00 82.50 104 PHE A C 1
ATOM 750 O O . PHE A 1 104 ? 22.171 17.705 -41.856 1.00 82.50 104 PHE A O 1
ATOM 757 N N . TYR A 1 105 ? 23.198 16.859 -43.690 1.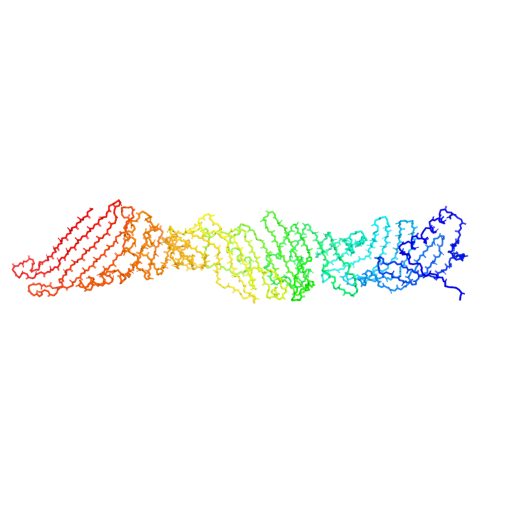00 86.00 105 TYR A N 1
ATOM 758 C CA . TYR A 1 105 ? 23.080 15.441 -43.376 1.00 86.00 105 TYR A CA 1
ATOM 759 C C . TYR A 1 105 ? 24.462 14.805 -43.298 1.00 86.00 105 TYR A C 1
ATOM 761 O O . TYR A 1 105 ? 25.327 15.056 -44.147 1.00 86.00 105 TYR A O 1
ATOM 769 N N . ALA A 1 106 ? 24.642 13.961 -42.292 1.00 87.94 106 ALA A N 1
ATOM 770 C CA . ALA A 1 106 ? 25.845 13.186 -42.091 1.00 87.94 106 ALA A CA 1
ATOM 771 C C . ALA A 1 106 ? 25.525 11.744 -41.690 1.00 87.94 106 ALA A C 1
ATOM 773 O O . ALA A 1 106 ? 24.495 11.472 -41.079 1.00 87.94 106 ALA A O 1
ATOM 774 N N . ALA A 1 107 ? 26.422 10.829 -42.030 1.00 91.25 107 ALA A N 1
ATOM 775 C CA . ALA A 1 107 ? 26.453 9.472 -41.508 1.00 91.25 107 ALA A CA 1
ATOM 776 C C . ALA A 1 107 ? 27.619 9.361 -40.525 1.00 91.25 107 ALA A C 1
ATOM 778 O O . ALA A 1 107 ? 28.690 9.913 -40.771 1.00 91.25 107 ALA A O 1
ATOM 779 N N . VAL A 1 108 ? 27.414 8.687 -39.401 1.00 92.88 108 VAL A N 1
ATOM 780 C CA . VAL A 1 108 ? 28.435 8.512 -38.367 1.00 92.88 108 VAL A CA 1
ATOM 781 C C . VAL A 1 108 ? 28.179 7.227 -37.601 1.00 92.88 108 VAL A C 1
ATOM 783 O O . VAL A 1 108 ? 27.043 6.769 -37.505 1.00 92.88 108 VAL A O 1
ATOM 786 N N . THR A 1 109 ? 29.223 6.651 -37.027 1.00 93.50 109 THR A N 1
ATOM 787 C CA . THR A 1 109 ? 29.071 5.575 -36.052 1.00 93.50 109 THR A CA 1
ATOM 788 C C . THR A 1 109 ? 28.990 6.178 -34.650 1.00 93.50 109 THR A C 1
ATOM 790 O O . THR A 1 109 ? 29.837 6.979 -34.261 1.00 93.50 109 THR A O 1
ATOM 793 N N . PHE A 1 110 ? 27.953 5.832 -33.892 1.00 89.62 110 PHE A N 1
ATOM 794 C CA . PHE A 1 110 ? 27.587 6.447 -32.620 1.00 89.62 110 PHE A CA 1
ATOM 795 C C . PHE A 1 110 ? 27.640 5.431 -31.482 1.00 89.62 110 PHE A C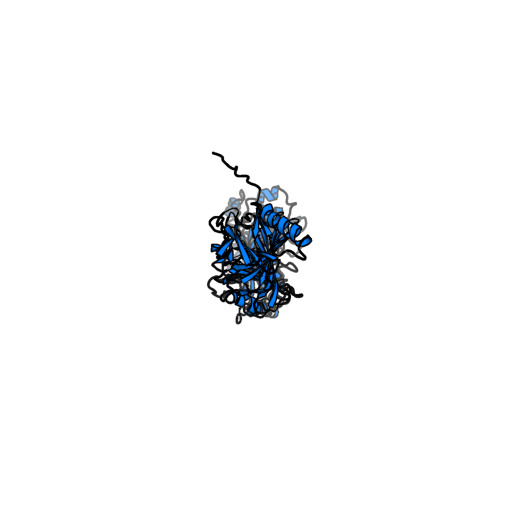 1
ATOM 797 O O . PHE A 1 110 ? 27.010 4.376 -31.543 1.00 89.62 110 PHE A O 1
ATOM 804 N N . SER A 1 111 ? 28.398 5.750 -30.434 1.00 89.00 111 SER A N 1
ATOM 805 C CA . SER A 1 111 ? 28.485 4.936 -29.216 1.00 89.00 111 SER A CA 1
ATOM 806 C C . SER A 1 111 ? 28.053 5.749 -28.001 1.00 89.00 111 SER A C 1
ATOM 808 O O . SER A 1 111 ? 28.546 6.859 -27.789 1.00 89.00 111 SER A O 1
ATOM 810 N N . VAL A 1 112 ? 27.158 5.182 -27.194 1.00 83.56 112 VAL A N 1
ATOM 811 C CA . VAL A 1 112 ? 26.616 5.782 -25.970 1.00 83.56 112 VAL A CA 1
ATOM 812 C C . VAL A 1 112 ? 26.630 4.723 -24.863 1.00 83.56 112 VAL A C 1
ATOM 814 O O . VAL A 1 112 ? 25.720 3.889 -24.808 1.00 83.56 112 VAL A O 1
ATOM 817 N N . PRO A 1 113 ? 27.636 4.740 -23.967 1.00 79.94 113 PRO A N 1
ATOM 818 C CA . PRO A 1 113 ? 27.769 3.743 -22.903 1.00 79.94 113 PRO A CA 1
ATOM 819 C C . PRO A 1 113 ? 26.531 3.634 -22.004 1.00 79.94 113 PRO A C 1
ATOM 821 O O . PRO A 1 113 ? 26.108 2.527 -21.677 1.00 79.94 113 PRO A O 1
ATOM 824 N N . ASP A 1 114 ? 25.905 4.765 -21.667 1.00 74.25 114 ASP A N 1
ATOM 825 C CA . ASP A 1 114 ? 24.722 4.813 -20.794 1.00 74.25 114 ASP A CA 1
ATOM 826 C C . ASP A 1 114 ? 23.493 4.111 -21.393 1.00 74.25 114 ASP A C 1
ATOM 828 O O . ASP A 1 114 ? 22.617 3.661 -20.657 1.00 74.25 114 ASP A O 1
ATOM 832 N N . LEU A 1 115 ? 23.430 4.001 -22.725 1.00 76.69 115 LEU A N 1
ATOM 833 C CA . LEU A 1 115 ? 22.362 3.314 -23.459 1.00 76.69 115 LEU A CA 1
ATOM 834 C C . LEU A 1 115 ? 22.796 1.925 -23.951 1.00 76.69 115 LEU A C 1
ATOM 836 O O . LEU A 1 115 ? 22.105 1.330 -24.781 1.00 76.69 115 LEU A O 1
ATOM 840 N N . ASN A 1 116 ? 23.956 1.437 -23.487 1.00 80.25 116 ASN A N 1
ATOM 841 C CA . ASN A 1 116 ? 24.597 0.210 -23.963 1.00 80.25 116 ASN A CA 1
ATOM 842 C C . ASN A 1 116 ? 24.661 0.140 -25.504 1.00 80.25 116 ASN A C 1
ATOM 844 O O . ASN A 1 116 ? 24.489 -0.918 -26.107 1.00 80.25 116 ASN A O 1
ATOM 848 N N . LEU A 1 117 ? 24.847 1.299 -26.138 1.00 84.94 117 LEU A N 1
ATOM 849 C CA . LEU A 1 117 ? 24.924 1.437 -27.581 1.00 84.94 117 LEU A CA 1
ATOM 850 C C . LEU A 1 117 ? 26.398 1.448 -27.974 1.00 84.94 117 LEU A C 1
ATOM 852 O O . LEU A 1 117 ? 27.118 2.387 -27.629 1.00 84.94 117 LEU A O 1
ATOM 856 N N . ASP A 1 118 ? 26.838 0.421 -28.691 1.00 88.06 118 ASP A N 1
ATOM 857 C CA . ASP A 1 118 ? 28.222 0.287 -29.140 1.00 88.06 118 ASP A CA 1
ATOM 858 C C . ASP A 1 118 ? 28.286 0.289 -30.666 1.00 88.06 118 ASP A C 1
ATOM 860 O O . ASP A 1 118 ? 27.644 -0.532 -31.321 1.00 88.06 118 ASP A O 1
ATOM 864 N N . GLN A 1 119 ? 29.045 1.238 -31.216 1.00 88.62 119 GLN A N 1
ATOM 865 C CA . GLN A 1 119 ? 29.325 1.377 -32.646 1.00 88.62 119 GLN A CA 1
ATOM 866 C C . GLN A 1 119 ? 28.083 1.256 -33.557 1.00 88.62 119 GLN A C 1
ATOM 868 O O . GLN A 1 119 ? 28.117 0.602 -34.599 1.00 88.62 119 GLN A O 1
ATOM 873 N N . ALA A 1 120 ? 26.977 1.903 -33.185 1.00 89.62 120 ALA A N 1
ATOM 874 C CA . ALA A 1 120 ? 25.743 1.861 -33.963 1.00 89.62 120 ALA A CA 1
ATOM 875 C C . ALA A 1 120 ? 25.780 2.838 -35.140 1.00 89.62 120 ALA A C 1
ATOM 877 O O . ALA A 1 120 ? 26.299 3.947 -35.023 1.00 89.62 120 ALA A O 1
ATOM 878 N N . THR A 1 121 ? 25.204 2.462 -36.279 1.00 91.56 121 THR A N 1
ATOM 879 C CA . THR A 1 121 ? 25.091 3.380 -37.418 1.00 91.56 121 THR A CA 1
ATOM 880 C C . THR A 1 121 ? 24.112 4.498 -37.070 1.00 91.56 121 THR A C 1
ATOM 882 O O . THR A 1 121 ? 23.046 4.250 -36.525 1.00 91.56 121 THR A O 1
ATOM 885 N N . CYS A 1 122 ? 24.462 5.748 -37.351 1.00 92.00 122 CYS A N 1
ATOM 886 C CA . CYS A 1 122 ? 23.648 6.908 -37.018 1.00 92.00 122 CYS A CA 1
ATOM 887 C C . CYS A 1 122 ? 23.608 7.876 -38.198 1.00 92.00 122 CYS A C 1
ATOM 889 O O . CYS A 1 122 ? 24.647 8.259 -38.740 1.00 92.00 122 CYS A O 1
ATOM 891 N N . SER A 1 123 ? 22.411 8.325 -38.566 1.00 92.50 123 SER A N 1
ATOM 892 C CA . SER A 1 123 ? 22.253 9.510 -39.403 1.00 92.50 123 SER A CA 1
ATOM 893 C C . SER A 1 123 ? 22.113 10.744 -38.515 1.00 92.50 123 SER A C 1
ATOM 895 O O . SER A 1 123 ? 21.423 10.729 -37.498 1.00 92.50 123 SER A O 1
ATOM 897 N N . LEU A 1 124 ? 22.826 11.803 -38.868 1.00 90.75 124 LEU A N 1
ATOM 898 C CA . LEU A 1 124 ? 22.826 13.087 -38.185 1.00 90.75 124 LEU A CA 1
ATOM 899 C C . LEU A 1 124 ? 22.271 14.138 -39.139 1.00 90.75 124 LEU A C 1
ATOM 901 O O . LEU A 1 124 ? 22.810 14.346 -40.223 1.00 90.75 124 LEU A O 1
ATOM 905 N N . GLU A 1 125 ? 21.222 14.822 -38.714 1.00 90.56 125 GLU A N 1
ATOM 906 C CA . GLU A 1 125 ? 20.651 15.976 -39.390 1.00 90.56 125 GLU A CA 1
ATOM 907 C C . GLU A 1 125 ? 20.825 17.218 -38.519 1.00 90.56 125 GLU A C 1
ATOM 909 O O . GLU A 1 125 ? 20.613 17.183 -37.309 1.00 90.56 125 GLU A O 1
ATOM 914 N N . TYR A 1 126 ? 21.196 18.332 -39.134 1.00 86.69 126 TYR A N 1
ATOM 915 C CA . TYR A 1 126 ? 21.180 19.640 -38.491 1.00 86.69 126 TYR A CA 1
ATOM 916 C C . TYR A 1 126 ? 20.217 20.558 -39.222 1.00 86.69 126 TYR A C 1
ATOM 918 O O . TYR A 1 126 ? 20.275 20.649 -40.446 1.00 86.69 126 TYR A O 1
ATOM 926 N N . ASP A 1 127 ? 19.389 21.272 -38.468 1.00 85.19 127 ASP A N 1
ATOM 927 C CA . ASP A 1 127 ? 18.557 22.376 -38.932 1.00 85.19 127 ASP A CA 1
ATOM 928 C C . ASP A 1 127 ? 19.008 23.679 -38.259 1.00 85.19 127 ASP A C 1
ATOM 930 O O . ASP A 1 127 ? 18.919 23.845 -37.041 1.00 85.19 127 ASP A O 1
ATOM 934 N N . ALA A 1 128 ? 19.491 24.621 -39.063 1.00 77.25 128 ALA A N 1
ATOM 935 C CA . ALA A 1 128 ? 19.964 25.924 -38.626 1.00 77.25 128 ALA A CA 1
ATOM 936 C C . ALA A 1 128 ? 18.823 26.895 -38.285 1.00 77.25 128 ALA A C 1
ATOM 938 O O . ALA A 1 128 ? 19.038 27.793 -37.469 1.00 77.25 128 ALA A O 1
ATOM 939 N N . GLU A 1 129 ? 17.633 26.746 -38.884 1.00 79.31 129 GLU A N 1
ATOM 940 C CA . GLU A 1 129 ? 16.474 27.600 -38.583 1.00 79.31 129 GLU A CA 1
ATOM 941 C C . GLU A 1 129 ? 15.911 27.257 -37.202 1.00 79.31 129 GLU A C 1
ATOM 943 O O . GLU A 1 129 ? 15.732 28.146 -36.366 1.00 79.31 129 GLU A O 1
ATOM 948 N N . GLY A 1 130 ? 15.726 25.962 -36.930 1.00 74.00 130 GLY A N 1
ATOM 949 C CA . GLY A 1 130 ? 15.348 25.444 -35.615 1.00 74.00 130 GLY A CA 1
ATOM 950 C C . GLY A 1 130 ? 16.506 25.322 -34.618 1.00 74.00 130 GLY A C 1
ATOM 951 O O . GLY A 1 130 ? 16.271 24.986 -33.458 1.00 74.00 130 GLY A O 1
ATOM 952 N N . ARG A 1 131 ? 17.757 25.555 -35.046 1.00 81.56 131 ARG A N 1
ATOM 953 C CA . ARG A 1 131 ? 18.996 25.292 -34.282 1.00 81.56 131 ARG A CA 1
ATOM 954 C C . ARG A 1 131 ? 18.964 23.931 -33.573 1.00 81.56 131 ARG A C 1
ATOM 956 O O . ARG A 1 131 ? 19.234 23.845 -32.371 1.00 81.56 131 ARG A O 1
ATOM 963 N N . THR A 1 132 ? 18.592 22.896 -34.317 1.00 85.81 132 THR A N 1
ATOM 964 C CA . THR A 1 132 ? 18.337 21.554 -33.792 1.00 85.81 132 THR A CA 1
ATOM 965 C C . THR A 1 132 ? 19.229 20.526 -34.478 1.00 85.81 132 THR A C 1
ATOM 967 O O . THR A 1 132 ? 19.348 20.534 -35.700 1.00 85.81 132 THR A O 1
ATOM 970 N N . PHE A 1 133 ? 19.846 19.638 -33.698 1.00 87.25 133 PHE A N 1
ATOM 971 C CA . PHE A 1 133 ? 20.478 18.421 -34.215 1.00 87.25 133 PHE A CA 1
ATOM 972 C C . PHE A 1 133 ? 19.565 17.230 -33.953 1.00 87.25 133 PHE A C 1
ATOM 974 O O . PHE A 1 133 ? 19.094 17.078 -32.829 1.00 87.25 133 PHE A O 1
ATOM 981 N N . THR A 1 134 ? 19.365 16.377 -34.951 1.00 90.06 134 THR A N 1
ATOM 982 C CA . THR A 1 134 ? 18.613 15.125 -34.848 1.00 90.06 134 THR A CA 1
ATOM 983 C C . THR A 1 134 ? 19.532 13.962 -35.202 1.00 90.06 134 THR A C 1
ATOM 985 O O . THR A 1 134 ? 20.133 13.941 -36.270 1.00 90.06 134 THR A O 1
ATOM 988 N N . PHE A 1 135 ? 19.637 12.989 -34.309 1.00 89.75 135 PHE A N 1
ATOM 989 C CA . PHE A 1 135 ? 20.411 11.764 -34.459 1.00 89.75 135 PHE A CA 1
ATOM 990 C C . PHE A 1 135 ? 19.424 10.603 -34.584 1.00 89.75 135 PHE A C 1
ATOM 992 O O . PHE A 1 135 ? 18.679 10.341 -33.642 1.00 89.75 135 PHE A O 1
ATOM 999 N N . THR A 1 136 ? 19.404 9.913 -35.721 1.00 91.56 136 THR A N 1
ATOM 1000 C CA . THR A 1 136 ? 18.604 8.696 -35.912 1.00 91.56 136 THR A CA 1
ATOM 1001 C C . THR A 1 136 ? 19.541 7.504 -35.933 1.00 91.56 136 THR A C 1
ATOM 1003 O O . THR A 1 136 ? 20.357 7.364 -36.843 1.00 91.56 136 THR A O 1
ATOM 1006 N N . VAL A 1 137 ? 19.442 6.662 -34.913 1.00 88.69 137 VAL A N 1
ATOM 1007 C CA . VAL A 1 137 ? 20.350 5.544 -34.679 1.00 88.69 137 VAL A CA 1
ATOM 1008 C C . VAL A 1 137 ? 19.718 4.251 -35.186 1.00 88.69 137 VAL A C 1
ATOM 1010 O O . VAL A 1 137 ? 18.622 3.867 -34.775 1.00 88.69 137 VAL A O 1
ATOM 1013 N N . GLU A 1 138 ? 20.439 3.560 -36.058 1.00 83.69 138 GLU A N 1
ATOM 1014 C CA . GLU A 1 138 ? 20.173 2.194 -36.482 1.00 83.69 138 GLU A CA 1
ATOM 1015 C C . GLU A 1 138 ? 20.898 1.223 -35.544 1.00 83.69 138 GLU A C 1
ATOM 1017 O O . GLU A 1 138 ? 22.126 1.205 -35.446 1.00 83.69 138 GLU A O 1
ATOM 1022 N N . GLY A 1 139 ? 20.124 0.407 -34.835 1.00 73.06 139 GLY A N 1
ATOM 1023 C CA . GLY A 1 139 ? 20.640 -0.569 -33.885 1.00 73.06 139 GLY A CA 1
ATOM 1024 C C . GLY A 1 139 ? 19.714 -0.742 -32.690 1.00 73.06 139 GLY A C 1
ATOM 1025 O O . GLY A 1 139 ? 18.779 0.034 -32.491 1.00 73.06 139 GLY A O 1
ATOM 1026 N N . HIS A 1 140 ? 19.994 -1.774 -31.900 1.00 78.88 140 HIS A N 1
ATOM 1027 C CA . HIS A 1 140 ? 19.287 -2.046 -30.656 1.00 78.88 140 HIS A CA 1
ATOM 1028 C C . HIS A 1 140 ? 20.071 -1.421 -29.504 1.00 78.88 140 HIS A C 1
ATOM 1030 O O . HIS A 1 140 ? 21.199 -1.832 -29.233 1.00 78.88 140 HIS A O 1
ATOM 1036 N N . ALA A 1 141 ? 19.482 -0.439 -28.828 1.00 78.94 141 ALA A N 1
ATOM 1037 C CA . ALA A 1 141 ? 20.019 0.072 -27.570 1.00 78.94 141 ALA A CA 1
ATOM 1038 C C . ALA A 1 141 ? 19.339 -0.641 -26.392 1.00 78.94 141 ALA A C 1
ATOM 1040 O O . ALA A 1 141 ? 18.244 -1.192 -26.540 1.00 78.94 141 ALA A O 1
ATOM 1041 N N . SER A 1 142 ? 19.951 -0.634 -25.209 1.00 78.25 142 SER A N 1
ATOM 1042 C CA . SER A 1 142 ? 19.311 -1.192 -24.016 1.00 78.25 142 SER A CA 1
ATOM 1043 C C . SER A 1 142 ? 19.544 -0.350 -22.772 1.00 78.25 142 SER A C 1
ATOM 1045 O O . SER A 1 142 ? 20.634 0.161 -22.542 1.00 78.25 142 SER A O 1
ATOM 1047 N N . PHE A 1 143 ? 18.517 -0.236 -21.935 1.00 73.88 143 PHE A N 1
ATOM 1048 C CA . PHE A 1 143 ? 18.531 0.593 -20.733 1.00 73.88 143 PHE A CA 1
ATOM 1049 C C . PHE A 1 143 ? 17.970 -0.174 -19.523 1.00 73.88 143 PHE A C 1
ATOM 1051 O O . PHE A 1 143 ? 17.291 -1.189 -19.684 1.00 73.88 143 PHE A O 1
ATOM 1058 N N . ILE A 1 144 ? 18.280 0.296 -18.306 1.00 72.56 144 ILE A N 1
ATOM 1059 C CA . ILE A 1 144 ? 17.858 -0.302 -17.018 1.00 72.56 144 ILE A CA 1
ATOM 1060 C C . ILE A 1 144 ? 18.282 -1.765 -16.891 1.00 72.56 144 ILE A C 1
ATOM 1062 O O . ILE A 1 144 ? 17.490 -2.680 -17.077 1.00 72.56 144 ILE A O 1
ATOM 1066 N N . PHE A 1 145 ? 19.559 -2.001 -16.587 1.00 74.25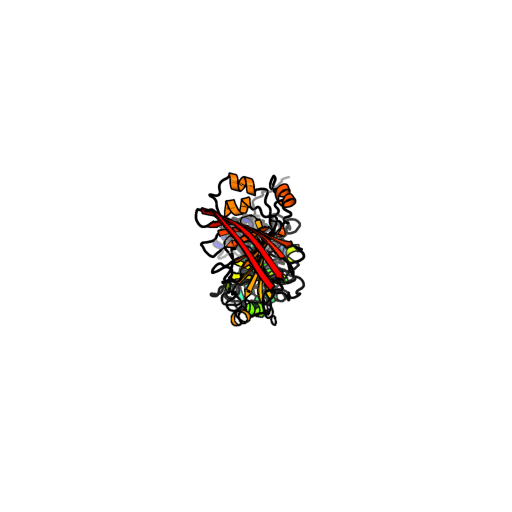 145 PHE A N 1
ATOM 1067 C CA . PHE A 1 145 ? 20.101 -3.359 -16.399 1.00 74.25 145 PHE A CA 1
ATOM 1068 C C . PHE A 1 145 ? 19.847 -4.296 -17.599 1.00 74.25 145 PHE A C 1
ATOM 1070 O O . PHE A 1 145 ? 19.749 -5.508 -17.425 1.00 74.25 145 PHE A O 1
ATOM 1077 N N . ASN A 1 146 ? 19.763 -3.727 -18.808 1.00 74.75 146 ASN A N 1
ATOM 1078 C CA . ASN A 1 146 ? 19.414 -4.399 -20.067 1.00 74.75 146 ASN A CA 1
ATOM 1079 C C . ASN A 1 146 ? 17.983 -4.968 -20.122 1.00 74.75 146 ASN A C 1
ATOM 1081 O O . ASN A 1 146 ? 17.699 -5.832 -20.948 1.00 74.75 146 ASN A O 1
ATOM 1085 N N . ALA A 1 147 ? 17.084 -4.487 -19.259 1.00 77.12 147 ALA A N 1
ATOM 1086 C CA . ALA A 1 147 ? 15.690 -4.915 -19.207 1.00 77.12 147 ALA A CA 1
ATOM 1087 C C . ALA A 1 147 ? 14.845 -4.326 -20.340 1.00 77.12 147 ALA A C 1
ATOM 1089 O O . ALA A 1 147 ? 13.962 -5.001 -20.873 1.00 77.12 147 ALA A O 1
ATOM 1090 N N . ILE A 1 148 ? 15.105 -3.064 -20.691 1.00 80.62 148 ILE A N 1
ATOM 1091 C CA . ILE A 1 148 ? 14.417 -2.370 -21.776 1.00 80.62 148 ILE A CA 1
ATOM 1092 C C . ILE A 1 148 ? 15.309 -2.414 -23.004 1.00 80.62 148 ILE A C 1
ATOM 1094 O O . ILE A 1 148 ? 16.439 -1.935 -22.969 1.00 80.62 148 ILE A O 1
ATOM 1098 N N . THR A 1 149 ? 14.775 -2.951 -24.093 1.00 85.81 149 THR A N 1
ATOM 1099 C CA . THR A 1 149 ? 15.368 -2.842 -25.431 1.00 85.81 149 THR A CA 1
ATOM 1100 C C . THR A 1 149 ? 14.734 -1.668 -26.166 1.00 85.81 149 THR A C 1
ATOM 1102 O O . THR A 1 149 ? 13.565 -1.364 -25.942 1.00 85.81 149 THR A O 1
ATOM 1105 N N . MET A 1 150 ? 15.504 -0.961 -26.983 1.00 84.25 150 MET A N 1
ATOM 1106 C CA . MET A 1 150 ? 15.074 0.235 -27.699 1.00 84.25 150 MET A CA 1
ATOM 1107 C C . MET A 1 150 ? 15.369 0.084 -29.185 1.00 84.25 150 MET A C 1
ATOM 1109 O O . MET A 1 150 ? 16.520 -0.138 -29.565 1.00 84.25 150 MET A O 1
ATOM 1113 N N . ASP A 1 151 ? 14.334 0.300 -29.989 1.00 84.12 151 ASP A N 1
ATOM 1114 C CA . ASP A 1 151 ? 14.369 0.294 -31.446 1.00 84.12 151 ASP A CA 1
ATOM 1115 C C . ASP A 1 151 ? 13.993 1.669 -31.997 1.00 84.12 151 ASP A C 1
ATOM 1117 O O . ASP A 1 151 ? 13.232 2.417 -31.375 1.00 84.12 151 ASP A O 1
ATOM 1121 N N . ALA A 1 152 ? 14.490 1.985 -33.197 1.00 83.75 152 ALA A N 1
ATOM 1122 C CA . ALA A 1 152 ? 14.239 3.259 -33.878 1.00 83.75 152 ALA A CA 1
ATOM 1123 C C . ALA A 1 152 ? 14.548 4.474 -32.981 1.00 83.75 152 ALA A C 1
ATOM 1125 O O . ALA A 1 152 ? 13.724 5.375 -32.810 1.00 83.75 152 ALA A O 1
ATOM 1126 N N . LEU A 1 153 ? 15.734 4.460 -32.367 1.00 86.81 153 LEU A N 1
ATOM 1127 C CA . LEU A 1 153 ? 16.178 5.498 -31.451 1.00 86.81 153 LEU A CA 1
ATOM 1128 C C . LEU A 1 153 ? 16.420 6.815 -32.203 1.00 86.81 153 LEU A C 1
ATOM 1130 O O . LEU A 1 153 ? 17.281 6.900 -33.075 1.00 86.81 153 LEU A O 1
ATOM 1134 N N . SER A 1 154 ? 15.687 7.854 -31.815 1.00 88.56 154 SER A N 1
ATOM 1135 C CA . SER A 1 154 ? 15.838 9.222 -32.302 1.00 88.56 154 SER A CA 1
ATOM 1136 C C . SER A 1 154 ? 16.203 10.136 -31.141 1.00 88.56 154 SER A C 1
ATOM 1138 O O . SER A 1 154 ? 15.491 10.175 -30.143 1.00 88.56 154 SER A O 1
ATOM 1140 N N . ILE A 1 155 ? 17.281 10.904 -31.262 1.00 86.88 155 ILE A N 1
ATOM 1141 C CA . ILE A 1 155 ? 17.722 11.881 -30.262 1.00 86.88 155 ILE A CA 1
ATOM 1142 C C . ILE A 1 155 ? 17.722 13.263 -30.908 1.00 86.88 155 ILE A C 1
ATOM 1144 O O . ILE A 1 155 ? 18.219 13.430 -32.010 1.00 86.88 155 ILE A O 1
ATOM 1148 N N . SER A 1 156 ? 17.195 14.269 -30.225 1.00 87.12 156 SER A N 1
ATOM 1149 C CA . SER A 1 156 ? 17.182 15.660 -30.665 1.00 87.12 156 SER A CA 1
ATOM 1150 C C . SER A 1 156 ? 17.839 16.570 -29.630 1.00 87.12 156 SER A C 1
ATOM 1152 O O . SER A 1 156 ? 17.529 16.475 -28.439 1.00 87.12 156 SER A O 1
ATOM 1154 N N . LEU A 1 157 ? 18.706 17.472 -30.082 1.00 84.12 157 LEU A N 1
ATOM 1155 C CA . LEU A 1 157 ? 19.300 18.560 -29.307 1.00 84.12 157 LEU A CA 1
ATOM 1156 C C . LEU A 1 157 ? 18.759 19.889 -29.827 1.00 84.12 157 LEU A C 1
ATOM 1158 O O . LEU A 1 157 ? 19.118 20.286 -30.932 1.00 84.12 157 LEU A O 1
ATOM 1162 N N . SER A 1 158 ? 17.949 20.586 -29.033 1.00 82.06 158 SER A N 1
ATOM 1163 C CA . SER A 1 158 ? 17.483 21.943 -29.347 1.00 82.06 158 SER A CA 1
ATOM 1164 C C . SER A 1 158 ? 18.364 22.961 -28.633 1.00 82.06 158 SER A C 1
ATOM 1166 O O . SER A 1 158 ? 18.438 22.977 -27.406 1.00 82.06 158 SER A O 1
ATOM 1168 N N . MET A 1 159 ? 19.014 23.852 -29.383 1.00 72.62 159 MET A N 1
ATOM 1169 C CA . MET A 1 159 ? 19.825 24.927 -28.794 1.00 72.62 159 MET A CA 1
ATOM 1170 C C . MET A 1 159 ? 18.981 26.117 -28.307 1.00 72.62 159 MET A C 1
ATOM 1172 O O . MET A 1 159 ? 19.527 27.065 -27.737 1.00 72.62 159 MET A O 1
ATOM 1176 N N . ALA A 1 160 ? 17.669 26.107 -28.564 1.00 68.12 160 ALA A N 1
ATOM 1177 C CA . ALA A 1 160 ? 16.731 27.136 -28.119 1.00 68.12 160 ALA A CA 1
ATOM 1178 C C . ALA A 1 160 ? 16.180 26.865 -26.706 1.00 68.12 160 ALA A C 1
ATOM 1180 O O . ALA A 1 160 ? 15.908 27.811 -25.970 1.00 68.12 160 ALA A O 1
ATOM 1181 N N . ASP A 1 161 ? 16.079 25.593 -26.306 1.00 60.72 161 ASP A N 1
ATOM 1182 C CA . ASP A 1 161 ? 15.380 25.155 -25.086 1.00 60.72 161 ASP A CA 1
ATOM 1183 C C . ASP A 1 161 ? 16.289 25.036 -23.843 1.00 60.72 161 ASP A C 1
ATOM 1185 O O . ASP A 1 161 ? 15.910 24.436 -22.834 1.00 60.72 161 ASP A O 1
ATOM 1189 N N . GLY A 1 162 ? 17.502 25.598 -23.901 1.00 58.66 162 GLY A N 1
ATOM 1190 C CA . GLY A 1 162 ? 18.598 25.232 -22.995 1.00 58.66 162 GLY A CA 1
ATOM 1191 C C . GLY A 1 162 ? 19.204 23.891 -23.417 1.00 58.66 162 GLY A C 1
ATOM 1192 O O . GLY A 1 162 ? 18.613 23.172 -24.208 1.00 58.66 162 GLY A O 1
ATOM 1193 N N . THR A 1 163 ? 20.409 23.555 -22.960 1.00 67.69 163 THR A N 1
ATOM 1194 C CA . THR A 1 163 ? 21.207 22.396 -23.413 1.00 67.69 163 THR A CA 1
ATOM 1195 C C . THR A 1 163 ? 20.604 21.034 -23.012 1.00 67.69 163 THR A C 1
ATOM 1197 O O . THR A 1 163 ? 21.239 20.243 -22.319 1.00 67.69 163 THR A O 1
ATOM 1200 N N . ARG A 1 164 ? 19.357 20.749 -23.400 1.00 72.50 164 ARG A N 1
ATOM 1201 C CA . ARG A 1 164 ? 18.600 19.541 -23.070 1.00 72.50 164 ARG A CA 1
ATOM 1202 C C . ARG A 1 164 ? 18.451 18.685 -24.320 1.00 72.50 164 ARG A C 1
ATOM 1204 O O . ARG A 1 164 ? 17.914 19.120 -25.336 1.00 72.50 164 ARG A O 1
ATOM 1211 N N . LEU A 1 165 ? 18.911 17.452 -24.222 1.00 77.69 165 LEU A N 1
ATOM 1212 C CA . LEU A 1 165 ? 18.699 16.425 -25.223 1.00 77.69 165 LEU A CA 1
ATOM 1213 C C . LEU A 1 165 ? 17.409 15.670 -24.906 1.00 77.69 165 LEU A C 1
ATOM 1215 O O . LEU A 1 165 ? 17.076 15.405 -23.748 1.00 77.69 165 LEU A O 1
ATOM 1219 N N . ARG A 1 166 ? 16.661 15.336 -25.952 1.00 82.56 166 ARG A N 1
ATOM 1220 C CA . ARG A 1 166 ? 15.424 14.557 -25.875 1.00 82.56 166 ARG A CA 1
ATOM 1221 C C . ARG A 1 166 ? 15.554 13.355 -26.783 1.00 82.56 166 ARG A C 1
ATOM 1223 O O . ARG A 1 166 ? 15.964 13.516 -27.922 1.00 82.56 166 ARG A O 1
ATOM 1230 N N . GLY A 1 167 ? 15.208 12.182 -26.292 1.00 80.94 167 GLY A N 1
ATOM 1231 C CA . GLY A 1 167 ? 15.173 10.953 -27.058 1.00 80.94 167 GLY A CA 1
ATOM 1232 C C . GLY A 1 167 ? 13.764 10.387 -27.144 1.00 80.94 167 GLY A C 1
ATOM 1233 O O . GLY A 1 167 ? 12.962 10.534 -26.220 1.00 80.94 167 GLY A O 1
ATOM 1234 N N . SER A 1 168 ? 13.471 9.715 -28.245 1.00 85.31 168 SER A N 1
ATOM 1235 C CA . SER A 1 168 ? 12.322 8.836 -28.387 1.00 85.31 168 SER A CA 1
ATOM 1236 C C . SER A 1 168 ? 12.756 7.529 -29.035 1.00 85.31 168 SER A C 1
ATOM 1238 O O . SER A 1 168 ? 13.662 7.494 -29.864 1.00 85.31 168 SER A O 1
ATOM 1240 N N . ALA A 1 169 ? 12.125 6.437 -28.629 1.00 85.56 169 ALA A N 1
ATOM 1241 C CA . ALA A 1 169 ? 12.336 5.120 -29.203 1.00 85.56 169 ALA A CA 1
ATOM 1242 C C . ALA A 1 169 ? 11.054 4.292 -29.081 1.00 85.56 169 ALA A C 1
ATOM 1244 O O . ALA A 1 169 ? 10.157 4.592 -28.287 1.00 85.56 169 ALA A O 1
ATOM 1245 N N . THR A 1 170 ? 10.987 3.208 -29.843 1.00 86.38 170 THR A N 1
ATOM 1246 C CA . THR A 1 170 ? 10.085 2.103 -29.520 1.00 86.38 170 THR A CA 1
ATOM 1247 C C . THR A 1 170 ? 10.788 1.249 -28.475 1.00 86.38 170 THR A C 1
ATOM 1249 O O . THR A 1 170 ? 11.804 0.627 -28.764 1.00 86.38 170 THR A O 1
ATOM 1252 N N . GLY A 1 171 ? 10.298 1.270 -27.239 1.00 83.56 171 GLY A N 1
ATOM 1253 C CA . GLY A 1 171 ? 10.846 0.461 -26.156 1.00 83.56 171 GLY A CA 1
ATOM 1254 C C . GLY A 1 171 ? 10.149 -0.891 -26.089 1.00 83.56 171 GLY A C 1
ATOM 1255 O O . GLY A 1 171 ? 8.944 -0.967 -26.316 1.00 83.56 171 GLY A O 1
ATOM 1256 N N . ALA A 1 172 ? 10.864 -1.952 -25.736 1.00 84.38 172 ALA A N 1
ATOM 1257 C CA . ALA A 1 172 ? 10.270 -3.234 -25.398 1.00 84.38 172 ALA A CA 1
ATOM 1258 C C . ALA A 1 172 ? 10.778 -3.745 -24.048 1.00 84.38 172 ALA A C 1
ATOM 1260 O O . ALA A 1 172 ? 11.984 -3.790 -23.797 1.00 84.38 172 ALA A O 1
ATOM 1261 N N . LEU A 1 173 ? 9.836 -4.155 -23.196 1.00 84.94 173 LEU A N 1
ATOM 1262 C CA . LEU A 1 173 ? 10.072 -4.752 -21.885 1.00 84.94 173 LEU A CA 1
ATOM 1263 C C . LEU A 1 173 ? 9.324 -6.081 -21.807 1.00 84.94 173 LEU A C 1
ATOM 1265 O O . LEU A 1 173 ? 8.123 -6.128 -22.054 1.00 84.94 173 LEU A O 1
ATOM 1269 N N . ALA A 1 174 ? 10.017 -7.165 -21.456 1.00 81.81 174 ALA A N 1
ATOM 1270 C CA . ALA A 1 174 ? 9.415 -8.499 -21.319 1.00 81.81 174 ALA A CA 1
ATOM 1271 C C . ALA A 1 174 ? 8.606 -8.973 -22.555 1.00 81.81 174 ALA A C 1
ATOM 1273 O O . ALA A 1 174 ? 7.652 -9.737 -22.420 1.00 81.81 174 ALA A O 1
ATOM 1274 N N . GLY A 1 175 ? 8.978 -8.517 -23.759 1.00 80.69 175 GLY A N 1
ATOM 1275 C CA . GLY A 1 175 ? 8.267 -8.810 -25.011 1.00 80.69 175 GLY A CA 1
ATOM 1276 C C . GLY A 1 175 ? 7.072 -7.897 -25.312 1.00 80.69 175 GLY A C 1
ATOM 1277 O O . GLY A 1 175 ? 6.432 -8.074 -26.344 1.00 80.69 175 GLY A O 1
ATOM 1278 N N . TYR A 1 176 ? 6.786 -6.916 -24.454 1.00 82.75 176 TYR A N 1
ATOM 1279 C CA . TYR A 1 176 ? 5.755 -5.909 -24.674 1.00 82.75 176 TYR A CA 1
ATOM 1280 C C . TYR A 1 176 ? 6.371 -4.623 -25.217 1.00 82.75 176 TYR A C 1
ATOM 1282 O O . TYR A 1 176 ? 7.254 -4.046 -24.582 1.00 82.75 176 TYR A O 1
ATOM 1290 N N . SER A 1 177 ? 5.898 -4.174 -26.378 1.00 84.19 177 SER A N 1
ATOM 1291 C CA . SER A 1 177 ? 6.362 -2.944 -27.022 1.00 84.19 177 SER A CA 1
ATOM 1292 C C . SER A 1 177 ? 5.531 -1.737 -26.595 1.00 84.19 177 SER A C 1
ATOM 1294 O O . SER A 1 177 ? 4.314 -1.822 -26.436 1.00 84.19 177 SER A O 1
ATOM 1296 N N . GLY A 1 178 ? 6.194 -0.598 -26.455 1.00 82.94 178 GLY A N 1
ATOM 1297 C CA . GLY A 1 178 ? 5.605 0.668 -26.060 1.00 82.94 178 GLY A CA 1
ATOM 1298 C C . GLY A 1 178 ? 6.405 1.852 -26.584 1.00 82.94 178 GLY A C 1
ATOM 1299 O O . GLY A 1 178 ? 7.453 1.707 -27.216 1.00 82.94 178 GLY A O 1
ATOM 1300 N N . THR A 1 179 ? 5.907 3.053 -26.319 1.00 82.25 179 THR A N 1
ATOM 1301 C CA . THR A 1 179 ? 6.655 4.276 -26.617 1.00 82.25 179 THR A CA 1
ATOM 1302 C C . THR A 1 179 ? 7.570 4.589 -25.447 1.00 82.25 179 THR A C 1
ATOM 1304 O O . THR A 1 179 ? 7.107 4.645 -24.308 1.00 82.25 179 THR A O 1
ATOM 1307 N N . LEU A 1 180 ? 8.851 4.798 -25.742 1.00 81.00 180 LEU A N 1
ATOM 1308 C CA . LEU A 1 180 ? 9.843 5.282 -24.799 1.00 81.00 180 LEU A CA 1
ATOM 1309 C C . LEU A 1 180 ? 10.179 6.731 -25.145 1.00 81.00 180 LEU A C 1
ATOM 1311 O O . LEU A 1 180 ? 10.636 7.017 -26.249 1.00 81.00 180 LEU A O 1
ATOM 1315 N N . GLY A 1 181 ? 9.970 7.642 -24.206 1.00 80.06 181 GLY A N 1
ATOM 1316 C CA . GLY A 1 181 ? 10.568 8.976 -24.254 1.00 80.06 181 GLY A CA 1
ATOM 1317 C C . GLY A 1 181 ? 11.672 9.059 -23.218 1.00 80.06 181 GLY A C 1
ATOM 1318 O O . GLY A 1 181 ? 11.522 8.456 -22.160 1.00 80.06 181 GLY A O 1
ATOM 1319 N N . PHE A 1 182 ? 12.746 9.796 -23.491 1.00 73.56 182 PHE A N 1
ATOM 1320 C CA . PHE A 1 182 ? 13.705 10.179 -22.464 1.00 73.56 182 PHE A CA 1
ATOM 1321 C C . PHE A 1 182 ? 14.222 11.604 -22.647 1.00 73.56 182 PHE A C 1
ATOM 1323 O O . PHE A 1 182 ? 14.186 12.159 -23.742 1.00 73.56 182 PHE A O 1
ATOM 1330 N N . SER A 1 183 ? 14.704 12.235 -21.582 1.00 75.00 183 SER A N 1
ATOM 1331 C CA . SER A 1 183 ? 15.373 13.529 -21.700 1.00 75.00 183 SER A CA 1
ATOM 1332 C C . SER A 1 183 ? 16.487 13.693 -20.683 1.00 75.00 183 SER A C 1
ATOM 1334 O O . SER A 1 183 ? 16.433 13.132 -19.591 1.00 75.00 183 SER A O 1
ATOM 1336 N N . PHE A 1 184 ? 17.498 14.467 -21.058 1.00 69.56 184 PHE A N 1
ATOM 1337 C CA . PHE A 1 184 ? 18.678 14.690 -20.243 1.00 69.56 184 PHE A CA 1
ATOM 1338 C C . PHE A 1 184 ? 19.233 16.088 -20.474 1.00 69.56 184 PHE A C 1
ATOM 1340 O O . PHE A 1 184 ? 19.217 16.611 -21.587 1.00 69.56 184 PHE A O 1
ATOM 1347 N N . SER A 1 185 ? 19.719 16.708 -19.407 1.00 69.12 185 SER A N 1
ATOM 1348 C CA . SER A 1 185 ? 20.424 17.983 -19.494 1.00 69.12 185 SER A CA 1
ATOM 1349 C C . SER A 1 185 ? 21.906 17.705 -19.705 1.00 69.12 185 SER A C 1
ATOM 1351 O O . SER A 1 185 ? 22.515 16.982 -18.916 1.00 69.12 185 SER A O 1
ATOM 1353 N N . LEU A 1 186 ? 22.494 18.287 -20.749 1.00 65.19 186 LEU A N 1
ATOM 1354 C CA . LEU A 1 186 ? 23.942 18.307 -20.912 1.00 65.19 186 LEU A CA 1
ATOM 1355 C C . LEU A 1 186 ? 24.532 19.112 -19.751 1.00 65.19 186 LEU A C 1
ATOM 1357 O O . LEU A 1 186 ? 24.182 20.290 -19.601 1.00 65.19 186 LEU A O 1
ATOM 1361 N N . PRO A 1 187 ? 25.412 18.523 -18.929 1.00 53.94 187 PRO A N 1
ATOM 1362 C CA . PRO A 1 187 ? 26.114 19.283 -17.913 1.00 53.94 187 PRO A CA 1
ATOM 1363 C C . PRO A 1 187 ? 26.983 20.349 -18.588 1.00 53.94 187 PRO A C 1
ATOM 1365 O O . PRO A 1 187 ? 27.577 20.114 -19.642 1.00 53.94 187 PRO A O 1
ATOM 1368 N N . SER A 1 188 ? 27.086 21.530 -17.977 1.00 54.12 188 SER A N 1
ATOM 1369 C CA . SER A 1 188 ? 27.899 22.648 -18.476 1.00 54.12 188 SER A CA 1
ATOM 1370 C C . SER A 1 188 ? 29.411 22.465 -18.217 1.00 54.12 188 SER A C 1
ATOM 1372 O O . SER A 1 188 ? 30.115 23.435 -17.948 1.00 54.12 188 SER A O 1
ATOM 1374 N N . GLY A 1 189 ? 29.909 21.223 -18.260 1.00 53.19 189 GLY A N 1
ATOM 1375 C CA . GLY A 1 189 ? 31.296 20.823 -17.994 1.00 53.19 189 GLY A CA 1
ATOM 1376 C C . GLY A 1 189 ? 31.461 19.294 -17.899 1.00 53.19 189 GLY A C 1
ATOM 1377 O O . GLY A 1 189 ? 30.489 18.571 -17.685 1.00 53.19 189 GLY A O 1
ATOM 1378 N N . THR A 1 190 ? 32.687 18.792 -18.066 1.00 41.22 190 THR A N 1
ATOM 1379 C CA . THR A 1 190 ? 33.063 17.364 -17.971 1.00 41.22 190 THR A CA 1
ATOM 1380 C C . THR A 1 190 ? 33.322 16.901 -16.525 1.00 41.22 190 THR A C 1
ATOM 1382 O O . THR A 1 190 ? 34.016 17.600 -15.789 1.00 41.22 190 THR A O 1
ATOM 1385 N N . PRO A 1 191 ? 32.939 15.666 -16.141 1.00 45.59 191 PRO A N 1
ATOM 1386 C CA . PRO A 1 191 ? 31.628 15.046 -16.274 1.00 45.59 191 PRO A CA 1
ATOM 1387 C C . PRO A 1 191 ? 30.882 15.163 -14.929 1.00 45.59 191 PRO A C 1
ATOM 1389 O O . PRO A 1 191 ? 31.206 14.475 -13.960 1.00 45.59 191 PRO A O 1
ATOM 1392 N N . ALA A 1 192 ? 29.875 16.030 -14.843 1.00 38.56 192 ALA A N 1
ATOM 1393 C CA . ALA A 1 192 ? 28.919 15.937 -13.744 1.00 38.56 192 ALA A CA 1
ATOM 1394 C C . ALA A 1 192 ? 27.925 14.824 -14.089 1.00 38.56 192 ALA A C 1
ATOM 1396 O O . ALA A 1 192 ? 27.319 14.857 -15.159 1.00 38.56 192 ALA A O 1
ATOM 1397 N N . VAL A 1 193 ? 27.819 13.834 -13.201 1.00 41.44 193 VAL A N 1
ATOM 1398 C CA . VAL A 1 193 ? 26.841 12.739 -13.238 1.00 41.44 193 VAL A CA 1
ATOM 1399 C C . VAL A 1 193 ? 25.494 13.298 -13.692 1.00 41.44 193 VAL A C 1
ATOM 1401 O O . VAL A 1 193 ? 24.911 14.142 -13.009 1.00 41.44 193 VAL A O 1
ATOM 1404 N N . SER A 1 194 ? 25.052 12.898 -14.887 1.00 43.22 194 SER A N 1
ATOM 1405 C CA . SER A 1 194 ? 23.778 13.367 -15.423 1.00 43.22 194 SER A CA 1
ATOM 1406 C C . SER A 1 194 ? 22.671 12.888 -14.479 1.00 43.22 194 SER A C 1
ATOM 1408 O O . SER A 1 194 ? 22.724 11.731 -14.041 1.00 43.22 194 SER A O 1
ATOM 1410 N N . PRO A 1 195 ? 21.692 13.740 -14.117 1.00 45.97 195 PRO A N 1
ATOM 1411 C CA . PRO A 1 195 ? 20.499 13.261 -13.434 1.00 45.97 195 PRO A CA 1
ATOM 1412 C C . PRO A 1 195 ? 19.914 12.083 -14.227 1.00 45.97 195 PRO A C 1
ATOM 1414 O O . PRO A 1 195 ? 20.041 12.066 -15.456 1.00 45.97 195 PRO A O 1
ATOM 1417 N N . PRO A 1 196 ? 19.324 11.081 -13.546 1.00 53.47 196 PRO A N 1
ATOM 1418 C CA . PRO A 1 196 ? 18.808 9.897 -14.218 1.00 53.47 196 PRO A CA 1
ATOM 1419 C C . PRO A 1 196 ? 17.904 10.350 -15.369 1.00 53.47 196 PRO A C 1
ATOM 1421 O O . PRO A 1 196 ? 17.094 11.257 -15.153 1.00 53.47 196 PRO A O 1
ATOM 1424 N N . PRO A 1 197 ? 18.069 9.795 -16.584 1.00 55.62 197 PRO A N 1
ATOM 1425 C CA . PRO A 1 197 ? 17.272 10.221 -17.719 1.00 55.62 197 PRO A CA 1
ATOM 1426 C C . PRO A 1 197 ? 15.806 10.099 -17.324 1.00 55.62 197 PRO A C 1
ATOM 1428 O O . PRO A 1 197 ? 15.361 9.021 -16.928 1.00 55.62 197 PRO A O 1
ATOM 1431 N N . GLU A 1 198 ? 15.075 11.211 -17.396 1.00 62.25 198 GLU A N 1
ATOM 1432 C CA . GLU A 1 198 ? 13.628 11.184 -17.229 1.00 62.25 198 GLU A CA 1
ATOM 1433 C C . GLU A 1 198 ? 13.103 10.358 -18.385 1.00 62.25 198 GLU A C 1
ATOM 1435 O O . GLU A 1 198 ? 13.057 10.877 -19.497 1.00 62.25 198 GLU A O 1
ATOM 1440 N N . PHE A 1 199 ? 12.777 9.088 -18.153 1.00 71.50 199 PHE A N 1
ATOM 1441 C CA . PHE A 1 199 ? 12.168 8.244 -19.166 1.00 71.50 199 PHE A CA 1
ATOM 1442 C C . PHE A 1 199 ? 10.744 7.871 -18.786 1.00 71.50 199 PHE A C 1
ATOM 1444 O O . PHE A 1 199 ? 10.368 7.890 -17.617 1.00 71.50 199 PHE A O 1
ATOM 1451 N N . SER A 1 200 ? 9.952 7.542 -19.798 1.00 73.56 200 SER A N 1
ATOM 1452 C CA . SER A 1 200 ? 8.631 6.956 -19.629 1.00 73.56 200 SER A CA 1
ATOM 1453 C C . SER A 1 200 ? 8.442 5.877 -20.678 1.00 73.56 200 SER A C 1
ATOM 1455 O O . SER A 1 200 ? 8.542 6.177 -21.868 1.00 73.56 200 SER A O 1
ATOM 1457 N N . LEU A 1 201 ? 8.203 4.638 -20.246 1.00 76.62 201 LEU A N 1
ATOM 1458 C CA . LEU A 1 201 ? 7.747 3.548 -21.111 1.00 76.62 201 LEU A CA 1
ATOM 1459 C C . LEU A 1 201 ? 6.264 3.308 -20.852 1.00 76.62 201 LEU A C 1
ATOM 1461 O O . LEU A 1 201 ? 5.910 2.985 -19.725 1.00 76.62 201 LEU A O 1
ATOM 1465 N N . SER A 1 202 ? 5.422 3.435 -21.880 1.00 77.06 202 SER A N 1
ATOM 1466 C CA . SER A 1 202 ? 3.980 3.163 -21.786 1.00 77.06 202 SER A CA 1
ATOM 1467 C C . SER A 1 202 ? 3.572 1.940 -22.606 1.00 77.06 202 SER A C 1
ATOM 1469 O O . SER A 1 202 ? 3.781 1.918 -23.820 1.00 77.06 202 SER A O 1
ATOM 1471 N N . VAL A 1 203 ? 2.955 0.950 -21.953 1.00 77.81 203 VAL A N 1
ATOM 1472 C CA . VAL A 1 203 ? 2.410 -0.272 -22.577 1.00 77.81 203 VAL A CA 1
ATOM 1473 C C . VAL A 1 203 ? 0.925 -0.411 -22.222 1.00 77.81 203 VAL A C 1
ATOM 1475 O O . VAL A 1 203 ? 0.529 -0.117 -21.096 1.00 77.81 203 VAL A O 1
ATOM 1478 N N . SER A 1 204 ? 0.098 -0.851 -23.177 1.00 77.19 204 SER A N 1
ATOM 1479 C CA . SER A 1 204 ? -1.366 -0.956 -23.036 1.00 77.19 204 SER A CA 1
ATOM 1480 C C . SER A 1 204 ? -1.863 -2.178 -22.265 1.00 77.19 204 SER A C 1
ATOM 1482 O O . SER A 1 204 ? -3.023 -2.232 -21.888 1.00 77.19 204 SER A O 1
ATOM 1484 N N . GLU A 1 205 ? -1.041 -3.208 -22.104 1.00 81.81 205 GLU A N 1
ATOM 1485 C CA . GLU A 1 205 ? -1.376 -4.383 -21.304 1.00 81.81 205 GLU A CA 1
ATOM 1486 C C . GLU A 1 205 ? -0.079 -5.087 -20.921 1.00 81.81 205 GLU A C 1
ATOM 1488 O O . GLU A 1 205 ? 0.777 -5.286 -21.784 1.00 81.81 205 GLU A O 1
ATOM 1493 N N . ILE A 1 206 ? 0.094 -5.441 -19.646 1.00 80.31 206 ILE A N 1
ATOM 1494 C CA . ILE A 1 206 ? 1.282 -6.171 -19.205 1.00 80.31 206 ILE A CA 1
ATOM 1495 C C . ILE A 1 206 ? 0.975 -7.161 -18.085 1.00 80.31 206 ILE A C 1
ATOM 1497 O O . ILE A 1 206 ? 0.184 -6.889 -17.182 1.00 80.31 206 ILE A O 1
ATOM 1501 N N . ASP A 1 207 ? 1.670 -8.292 -18.134 1.00 84.06 207 ASP A N 1
ATOM 1502 C CA . ASP A 1 207 ? 1.804 -9.239 -17.029 1.00 84.06 207 ASP A CA 1
ATOM 1503 C C . ASP A 1 207 ? 2.799 -8.667 -16.006 1.00 84.06 207 ASP A C 1
ATOM 1505 O O . ASP A 1 207 ? 3.980 -8.462 -16.315 1.00 84.06 207 ASP A O 1
ATOM 1509 N N . VAL A 1 208 ? 2.305 -8.374 -14.801 1.00 75.19 208 VAL A N 1
ATOM 1510 C CA . VAL A 1 208 ? 3.063 -7.708 -13.733 1.00 75.19 208 VAL A CA 1
ATOM 1511 C C . VAL A 1 208 ? 4.290 -8.531 -13.349 1.00 75.19 208 VAL A C 1
ATOM 1513 O O . VAL A 1 208 ? 5.395 -7.996 -13.257 1.00 75.19 208 VAL A O 1
ATOM 1516 N N . GLY A 1 209 ? 4.134 -9.844 -13.175 1.00 75.50 209 GLY A N 1
ATOM 1517 C CA . GLY A 1 209 ? 5.225 -10.737 -12.809 1.00 75.50 209 GLY A CA 1
ATOM 1518 C C . GLY A 1 209 ? 6.316 -10.792 -13.870 1.00 75.50 209 GLY A C 1
ATOM 1519 O O . GLY A 1 209 ? 7.499 -10.754 -13.529 1.00 75.50 209 GLY A O 1
ATOM 1520 N N . LYS A 1 210 ? 5.954 -10.838 -15.154 1.00 80.06 210 LYS A N 1
ATOM 1521 C CA . LYS A 1 210 ? 6.919 -10.796 -16.263 1.00 80.06 210 LYS A CA 1
ATOM 1522 C C . LYS A 1 210 ? 7.630 -9.454 -16.354 1.00 80.06 210 LYS A C 1
ATOM 1524 O O . LYS A 1 210 ? 8.847 -9.450 -16.527 1.00 80.06 210 LYS A O 1
ATOM 1529 N N . ALA A 1 211 ? 6.903 -8.344 -16.216 1.00 77.50 211 ALA A N 1
ATOM 1530 C CA . ALA A 1 211 ? 7.486 -7.005 -16.236 1.00 77.50 211 ALA A CA 1
ATOM 1531 C C . ALA A 1 211 ? 8.536 -6.851 -15.131 1.00 77.50 211 ALA A C 1
ATOM 1533 O O . ALA A 1 211 ? 9.671 -6.469 -15.403 1.00 77.50 211 ALA A O 1
ATOM 1534 N N . LEU A 1 212 ? 8.180 -7.240 -13.903 1.00 72.88 212 LEU A N 1
ATOM 1535 C CA . LEU A 1 212 ? 9.053 -7.146 -12.735 1.00 72.88 212 LEU A CA 1
ATOM 1536 C C . LEU A 1 212 ? 10.268 -8.072 -12.822 1.00 72.88 212 LEU A C 1
ATOM 1538 O O . LEU A 1 212 ? 11.380 -7.646 -12.523 1.00 72.88 212 LEU A O 1
ATOM 1542 N N . ARG A 1 213 ? 10.095 -9.312 -13.296 1.00 75.19 213 ARG A N 1
ATOM 1543 C CA . ARG A 1 213 ? 11.228 -10.225 -13.533 1.00 75.19 213 ARG A CA 1
ATOM 1544 C C . ARG A 1 213 ? 12.177 -9.706 -14.608 1.00 75.19 213 ARG A C 1
ATOM 1546 O O . ARG A 1 213 ? 13.372 -9.974 -14.526 1.00 75.19 213 ARG A O 1
ATOM 1553 N N . ALA A 1 214 ? 11.657 -8.997 -15.610 1.00 76.00 214 ALA A N 1
ATOM 1554 C CA . ALA A 1 214 ? 12.479 -8.427 -16.669 1.00 76.00 214 ALA A CA 1
ATOM 1555 C C . ALA A 1 214 ? 13.338 -7.260 -16.167 1.00 76.00 214 ALA A C 1
ATOM 1557 O O . ALA A 1 214 ? 14.496 -7.174 -16.561 1.00 76.00 214 ALA A O 1
ATOM 1558 N N . VAL A 1 215 ? 12.821 -6.409 -15.270 1.00 70.94 215 VAL A N 1
ATOM 1559 C CA . VAL A 1 215 ? 13.607 -5.309 -14.675 1.00 70.94 215 VAL A CA 1
ATOM 1560 C C . VAL A 1 215 ? 14.591 -5.753 -13.589 1.00 70.94 215 VAL A C 1
ATOM 1562 O O . VAL A 1 215 ? 15.532 -5.016 -13.295 1.00 70.94 215 VAL A O 1
ATOM 1565 N N . GLY A 1 216 ? 14.451 -6.961 -13.035 1.00 61.38 216 GLY A N 1
ATOM 1566 C CA . GLY A 1 216 ? 15.500 -7.567 -12.219 1.00 61.38 216 GLY A CA 1
ATOM 1567 C C . GLY A 1 216 ? 15.076 -8.829 -11.455 1.00 61.38 216 GLY A C 1
ATOM 1568 O O . GLY A 1 216 ? 13.896 -9.033 -11.175 1.00 61.38 216 GLY A O 1
ATOM 1569 N N . PRO A 1 217 ? 16.043 -9.678 -11.060 1.00 52.44 217 PRO A N 1
ATOM 1570 C CA . PRO A 1 217 ? 15.772 -10.981 -10.450 1.00 52.44 217 PRO A CA 1
ATOM 1571 C C . PRO A 1 217 ? 15.189 -10.928 -9.024 1.00 52.44 217 PRO A C 1
ATOM 1573 O O . PRO A 1 217 ? 14.644 -11.932 -8.584 1.00 52.44 217 PRO A O 1
ATOM 1576 N N . SER A 1 218 ? 15.272 -9.799 -8.307 1.00 59.00 218 SER A N 1
ATOM 1577 C CA . SER A 1 218 ? 14.842 -9.652 -6.899 1.00 59.00 218 SER A CA 1
ATOM 1578 C C . SER A 1 218 ? 13.569 -8.815 -6.700 1.00 59.00 218 SER A C 1
ATOM 1580 O O . SER A 1 218 ? 13.162 -8.562 -5.566 1.00 59.00 218 SER A O 1
ATOM 1582 N N . ALA A 1 219 ? 12.912 -8.375 -7.779 1.00 53.22 219 ALA A N 1
ATOM 1583 C CA . ALA A 1 219 ? 11.665 -7.613 -7.670 1.00 53.22 219 ALA A CA 1
ATOM 1584 C C . ALA A 1 219 ? 10.459 -8.480 -7.262 1.00 53.22 219 ALA A C 1
ATOM 1586 O O . ALA A 1 219 ? 9.463 -7.968 -6.757 1.00 53.22 219 ALA A O 1
ATOM 1587 N N . THR A 1 220 ? 10.551 -9.799 -7.451 1.00 56.12 220 THR A N 1
ATOM 1588 C CA . THR A 1 220 ? 9.458 -10.741 -7.182 1.00 56.12 220 THR A CA 1
ATOM 1589 C C . THR A 1 220 ? 9.414 -11.273 -5.760 1.00 56.12 220 THR A C 1
ATOM 1591 O O . THR A 1 220 ? 8.355 -11.716 -5.333 1.00 56.12 220 THR A O 1
ATOM 1594 N N . ASP A 1 221 ? 10.529 -11.240 -5.027 1.00 58.09 221 ASP A N 1
ATOM 1595 C CA . ASP A 1 221 ? 10.632 -11.928 -3.729 1.00 58.09 221 ASP A CA 1
ATOM 1596 C C . ASP A 1 221 ? 9.840 -11.227 -2.620 1.00 58.09 221 ASP A C 1
ATOM 1598 O O . ASP A 1 221 ? 9.485 -11.842 -1.617 1.00 58.09 221 ASP A O 1
ATOM 1602 N N . LEU A 1 222 ? 9.551 -9.939 -2.806 1.00 61.94 222 LEU A N 1
ATOM 1603 C CA . LEU A 1 222 ? 8.847 -9.114 -1.829 1.00 61.94 222 LEU A CA 1
ATOM 1604 C C . LEU A 1 222 ? 7.340 -9.033 -2.084 1.00 61.94 222 LEU A C 1
ATOM 1606 O O . LEU A 1 222 ? 6.590 -8.693 -1.174 1.00 61.94 222 LEU A O 1
ATOM 1610 N N . LEU A 1 223 ? 6.878 -9.347 -3.295 1.00 69.69 223 LEU A N 1
ATOM 1611 C CA . LEU A 1 223 ? 5.468 -9.223 -3.642 1.00 69.69 223 LEU A CA 1
ATOM 1612 C C . LEU A 1 223 ? 4.730 -10.540 -3.424 1.00 69.69 223 LEU A C 1
ATOM 1614 O O . LEU A 1 223 ? 5.212 -11.597 -3.838 1.00 69.69 223 LEU A O 1
ATOM 1618 N N . PRO A 1 224 ? 3.512 -10.499 -2.867 1.00 70.62 224 PRO A N 1
ATOM 1619 C CA . PRO A 1 224 ? 2.626 -11.647 -2.900 1.00 70.62 224 PRO A CA 1
ATOM 1620 C C . PRO A 1 224 ? 2.441 -12.199 -4.319 1.00 70.62 224 PRO A C 1
ATOM 1622 O O . PRO A 1 224 ? 2.180 -11.451 -5.261 1.00 70.62 224 PRO A O 1
ATOM 1625 N N . SER A 1 225 ? 2.517 -13.525 -4.454 1.00 74.44 225 SER A N 1
ATOM 1626 C CA . SER A 1 225 ? 2.407 -14.235 -5.742 1.00 74.44 225 SER A CA 1
ATOM 1627 C C . SER A 1 225 ? 1.194 -13.825 -6.580 1.00 74.44 225 SER A C 1
ATOM 1629 O O . SER A 1 225 ? 1.330 -13.630 -7.783 1.00 74.44 225 SER A O 1
ATOM 1631 N N . PHE A 1 226 ? 0.039 -13.590 -5.949 1.00 72.00 226 PHE A N 1
ATOM 1632 C CA . PHE A 1 226 ? -1.171 -13.190 -6.668 1.00 72.00 226 PHE A CA 1
ATOM 1633 C C . PHE A 1 226 ? -1.023 -11.865 -7.428 1.00 72.00 226 PHE A C 1
ATOM 1635 O O . PHE A 1 226 ? -1.738 -11.669 -8.402 1.00 72.00 226 PHE A O 1
ATOM 1642 N N . LEU A 1 227 ? -0.133 -10.960 -6.997 1.00 71.00 227 LEU A N 1
ATOM 1643 C CA . LEU A 1 227 ? 0.155 -9.718 -7.721 1.00 71.00 227 LEU A CA 1
ATOM 1644 C C . LEU A 1 227 ? 1.012 -9.974 -8.956 1.00 71.00 227 LEU A C 1
ATOM 1646 O O . LEU A 1 227 ? 0.843 -9.295 -9.963 1.00 71.00 227 LEU A O 1
ATOM 1650 N N . LEU A 1 228 ? 1.911 -10.957 -8.887 1.00 75.88 228 LEU A N 1
ATOM 1651 C CA . LEU A 1 228 ? 2.753 -11.351 -10.015 1.00 75.88 228 LEU A CA 1
ATOM 1652 C C . LEU A 1 228 ? 1.924 -11.975 -11.144 1.00 75.88 228 LEU A C 1
ATOM 1654 O O . LEU A 1 228 ? 2.310 -11.867 -12.300 1.00 75.88 228 LEU A O 1
ATOM 1658 N N . ASP A 1 229 ? 0.783 -12.576 -10.819 1.00 78.12 229 ASP A N 1
ATOM 1659 C CA . ASP A 1 229 ? -0.094 -13.229 -11.795 1.00 78.12 229 ASP A CA 1
ATOM 1660 C C . ASP A 1 229 ? -1.118 -12.266 -12.436 1.00 78.12 229 ASP A C 1
ATOM 1662 O O . ASP A 1 229 ? -1.936 -12.680 -13.262 1.00 78.12 229 ASP A O 1
ATOM 1666 N N . LEU A 1 230 ? -1.109 -10.976 -12.069 1.00 75.25 230 LEU A N 1
ATOM 1667 C CA . LEU A 1 230 ? -2.033 -9.984 -12.624 1.00 75.25 230 LEU A CA 1
ATOM 1668 C C . LEU A 1 230 ? -1.602 -9.513 -14.013 1.00 75.25 230 LEU A C 1
ATOM 1670 O O . LEU A 1 230 ? -0.431 -9.243 -14.275 1.00 75.25 230 LEU A O 1
ATOM 1674 N N . THR A 1 231 ? -2.597 -9.327 -14.880 1.00 81.00 231 THR A N 1
ATOM 1675 C CA . THR A 1 231 ? -2.457 -8.592 -16.140 1.00 81.00 231 THR A CA 1
ATOM 1676 C C . THR A 1 231 ? -3.218 -7.278 -16.023 1.00 81.00 231 THR A C 1
ATOM 1678 O O . THR A 1 231 ? -4.401 -7.278 -15.682 1.00 81.00 231 THR A O 1
ATOM 1681 N N . LEU A 1 232 ? -2.536 -6.156 -16.245 1.00 77.56 232 LEU A N 1
ATOM 1682 C CA . LEU A 1 232 ? -3.080 -4.816 -16.018 1.00 77.56 232 LEU A CA 1
ATOM 1683 C C . LEU A 1 232 ? -3.016 -3.966 -17.305 1.00 77.56 232 LEU A C 1
ATOM 1685 O O . LEU A 1 232 ? -2.075 -4.122 -18.081 1.00 77.56 232 LEU A O 1
ATOM 1689 N N . PRO A 1 233 ? -3.994 -3.062 -17.534 1.00 74.81 233 PRO A N 1
ATOM 1690 C CA . PRO A 1 233 ? -4.251 -2.389 -18.821 1.00 74.81 233 PRO A CA 1
ATOM 1691 C C . PRO A 1 233 ? -3.385 -1.145 -19.083 1.00 74.81 233 PRO A C 1
ATOM 1693 O O . PRO A 1 233 ? -3.618 -0.383 -20.019 1.00 74.81 233 PRO A O 1
ATOM 1696 N N . SER A 1 234 ? -2.430 -0.865 -18.211 1.00 81.69 234 SER A N 1
ATOM 1697 C CA . SER A 1 234 ? -1.501 0.245 -18.371 1.00 81.69 234 SER A CA 1
ATOM 1698 C C . SER A 1 234 ? -0.266 -0.059 -17.556 1.00 81.69 234 SER A C 1
ATOM 1700 O O . SER A 1 234 ? -0.365 -0.482 -16.408 1.00 81.69 234 SER A O 1
ATOM 1702 N N . PHE A 1 235 ? 0.893 0.164 -18.150 1.00 84.06 235 PHE A N 1
ATOM 1703 C CA . PHE A 1 235 ? 2.178 0.087 -17.480 1.00 84.06 235 PHE A CA 1
ATOM 1704 C C . PHE A 1 235 ? 2.958 1.333 -17.828 1.00 84.06 235 PHE A C 1
ATOM 1706 O O . PHE A 1 235 ? 3.164 1.612 -19.009 1.00 84.06 235 PHE A O 1
ATOM 1713 N N . THR A 1 236 ? 3.390 2.042 -16.797 1.00 84.75 236 THR A N 1
ATOM 1714 C CA . THR A 1 236 ? 4.281 3.184 -16.896 1.00 84.75 236 THR A CA 1
ATOM 1715 C C . THR A 1 236 ? 5.502 2.906 -16.049 1.00 84.75 236 THR A C 1
ATOM 1717 O O . THR A 1 236 ? 5.395 2.467 -14.907 1.00 84.75 236 THR A O 1
ATOM 1720 N N . MET A 1 237 ? 6.672 3.195 -16.592 1.00 82.44 237 MET A N 1
ATOM 1721 C CA . MET A 1 237 ? 7.922 3.093 -15.860 1.00 82.44 237 MET A CA 1
ATOM 1722 C C . MET A 1 237 ? 8.721 4.368 -16.038 1.00 82.44 237 MET A C 1
ATOM 1724 O O . MET A 1 237 ? 8.823 4.841 -17.166 1.00 82.44 237 MET A O 1
ATOM 1728 N N . ALA A 1 238 ? 9.287 4.889 -14.952 1.00 82.94 238 ALA A N 1
ATOM 1729 C CA . ALA A 1 238 ? 10.039 6.132 -14.967 1.00 82.94 238 ALA A CA 1
ATOM 1730 C C . ALA A 1 238 ? 11.257 6.107 -14.038 1.00 82.94 238 ALA A C 1
ATOM 1732 O O . ALA A 1 238 ? 11.402 5.250 -13.164 1.00 82.94 238 ALA A O 1
ATOM 1733 N N . SER A 1 239 ? 12.152 7.075 -14.225 1.00 78.88 239 SER A N 1
ATOM 1734 C CA . SER A 1 239 ? 13.198 7.390 -13.252 1.00 78.88 239 SER A CA 1
ATOM 1735 C C . SER A 1 239 ? 12.578 7.897 -11.952 1.00 78.88 239 SER A C 1
ATOM 1737 O O . SER A 1 239 ? 11.680 8.740 -11.990 1.00 78.88 239 SER A O 1
ATOM 1739 N N . TYR A 1 240 ? 13.097 7.452 -10.810 1.00 79.31 240 TYR A N 1
ATOM 1740 C CA . TYR A 1 240 ? 12.628 7.888 -9.500 1.00 79.31 240 TYR A CA 1
ATOM 1741 C C . TYR A 1 240 ? 13.732 8.653 -8.772 1.00 79.31 240 TYR A C 1
ATOM 1743 O O . TYR A 1 240 ? 14.785 8.102 -8.456 1.00 79.31 240 TYR A O 1
ATOM 1751 N N . SER A 1 241 ? 13.507 9.942 -8.524 1.00 73.56 241 SER A N 1
ATOM 1752 C CA . SER A 1 241 ? 14.473 10.795 -7.836 1.00 73.56 241 SER A CA 1
ATOM 1753 C C . SER A 1 241 ? 14.374 10.620 -6.322 1.00 73.56 241 SER A C 1
ATOM 1755 O O . SER A 1 241 ? 13.342 10.932 -5.728 1.00 73.56 241 SER A O 1
ATOM 1757 N N . VAL A 1 242 ? 15.470 10.206 -5.696 1.00 71.19 242 VAL A N 1
ATOM 1758 C CA . VAL A 1 242 ? 15.665 10.254 -4.240 1.00 71.19 242 VAL A CA 1
ATOM 1759 C C . VAL A 1 242 ? 16.839 11.171 -3.909 1.00 71.19 242 VAL A C 1
ATOM 1761 O O . VAL A 1 242 ? 17.840 11.186 -4.630 1.00 71.19 242 VAL A O 1
ATOM 1764 N N . GLN A 1 243 ? 16.721 11.941 -2.826 1.00 64.38 243 GLN A N 1
ATOM 1765 C CA . GLN A 1 243 ? 17.848 12.703 -2.286 1.00 64.38 243 GLN A CA 1
ATOM 1766 C C . GLN A 1 243 ? 18.823 11.732 -1.616 1.00 64.38 243 GLN A C 1
ATOM 1768 O O . GLN A 1 243 ? 18.446 11.025 -0.687 1.00 64.38 243 GLN A O 1
ATOM 1773 N N . GLY A 1 244 ? 20.066 11.668 -2.083 1.00 57.69 244 GLY A N 1
ATOM 1774 C CA . GLY A 1 244 ? 21.127 10.929 -1.404 1.00 57.69 244 GLY A CA 1
ATOM 1775 C C . GLY A 1 244 ? 21.566 11.611 -0.106 1.00 57.69 244 GLY A C 1
ATOM 1776 O O . GLY A 1 244 ? 21.196 12.749 0.178 1.00 57.69 244 GLY A O 1
ATOM 1777 N N . GLU A 1 245 ? 22.376 10.899 0.676 1.00 51.44 245 GLU A N 1
ATOM 1778 C CA . GLU A 1 245 ? 22.882 11.322 1.994 1.00 51.44 245 GLU A CA 1
ATOM 1779 C C . GLU A 1 245 ? 23.714 12.626 1.939 1.00 51.44 245 GLU A C 1
ATOM 1781 O O . GLU A 1 245 ? 23.749 13.370 2.914 1.00 51.44 245 GLU A O 1
ATOM 1786 N N . ASP A 1 246 ? 24.271 12.960 0.766 1.00 54.88 246 ASP A N 1
ATOM 1787 C CA . ASP A 1 246 ? 25.067 14.170 0.497 1.00 54.88 246 ASP A CA 1
ATOM 1788 C C . ASP A 1 246 ? 24.375 15.166 -0.466 1.00 54.88 246 ASP A C 1
ATOM 1790 O O . ASP A 1 246 ? 25.046 15.868 -1.223 1.00 54.88 246 ASP A O 1
ATOM 1794 N N . ASP A 1 247 ? 23.035 15.189 -0.521 1.00 52.53 247 ASP A N 1
ATOM 1795 C CA . ASP A 1 247 ? 22.247 16.028 -1.458 1.00 52.53 247 ASP A CA 1
ATOM 1796 C C . ASP A 1 247 ? 22.567 15.749 -2.949 1.00 52.53 247 ASP A C 1
ATOM 1798 O O . ASP A 1 247 ? 22.249 16.516 -3.860 1.00 52.53 247 ASP A O 1
ATOM 1802 N N . THR A 1 248 ? 23.197 14.600 -3.213 1.00 50.22 248 THR A N 1
ATOM 1803 C CA . THR A 1 248 ? 23.426 14.052 -4.550 1.00 50.22 248 THR A CA 1
ATOM 1804 C C . THR A 1 248 ? 22.263 13.126 -4.908 1.00 50.22 248 THR A C 1
ATOM 1806 O O . THR A 1 248 ? 21.900 12.272 -4.101 1.00 50.22 248 THR A O 1
ATOM 1809 N N . PRO A 1 249 ? 21.625 13.262 -6.083 1.00 53.72 249 PRO A N 1
ATOM 1810 C CA . PRO A 1 249 ? 20.522 12.384 -6.463 1.00 53.72 249 PRO A CA 1
ATOM 1811 C C . PRO A 1 249 ? 21.013 10.934 -6.546 1.00 53.72 249 PRO A C 1
ATOM 1813 O O . PRO A 1 249 ? 22.008 10.664 -7.225 1.00 53.72 249 PRO A O 1
ATOM 1816 N N . ALA A 1 250 ? 20.339 9.994 -5.873 1.00 55.62 250 ALA A N 1
ATOM 1817 C CA . ALA A 1 250 ? 20.730 8.591 -5.995 1.00 55.62 250 ALA A CA 1
ATOM 1818 C C . ALA A 1 250 ? 20.436 8.116 -7.425 1.00 55.62 250 ALA A C 1
ATOM 1820 O O . ALA A 1 250 ? 19.306 8.185 -7.914 1.00 55.62 250 ALA A O 1
ATOM 1821 N N . VAL A 1 251 ? 21.478 7.663 -8.116 1.00 63.19 251 VAL A N 1
ATOM 1822 C CA . VAL A 1 251 ? 21.386 7.202 -9.502 1.00 63.19 251 VAL A CA 1
ATOM 1823 C C . VAL A 1 251 ? 20.931 5.745 -9.519 1.00 63.19 251 VAL A C 1
ATOM 1825 O O . VAL A 1 251 ? 21.443 4.917 -8.768 1.00 63.19 251 VAL A O 1
ATOM 1828 N N . GLY A 1 252 ? 19.998 5.413 -10.415 1.00 73.94 252 GLY A N 1
ATOM 1829 C CA . GLY A 1 252 ? 19.595 4.026 -10.666 1.00 73.94 252 GLY A CA 1
ATOM 1830 C C . GLY A 1 252 ? 18.430 3.512 -9.819 1.00 73.94 252 GLY A C 1
ATOM 1831 O O . GLY A 1 252 ? 18.298 2.296 -9.669 1.00 73.94 252 GLY A O 1
ATOM 1832 N N . VAL A 1 253 ? 17.597 4.418 -9.295 1.00 81.38 253 VAL A N 1
ATOM 1833 C CA . VAL A 1 253 ? 16.290 4.092 -8.711 1.00 81.38 253 VAL A CA 1
ATOM 1834 C C . VAL A 1 253 ? 15.191 4.404 -9.726 1.00 81.38 253 VAL A C 1
ATOM 1836 O O . VAL A 1 253 ? 15.216 5.429 -10.413 1.00 81.38 253 VAL A O 1
ATOM 1839 N N . TYR A 1 254 ? 14.224 3.502 -9.829 1.00 82.12 254 TYR A N 1
ATOM 1840 C CA . TYR A 1 254 ? 13.168 3.535 -10.831 1.00 82.12 254 TYR A CA 1
ATOM 1841 C C . TYR A 1 254 ? 11.818 3.282 -10.182 1.00 82.12 254 TYR A C 1
ATOM 1843 O O . TYR A 1 254 ? 11.731 2.550 -9.195 1.00 82.12 254 TYR A O 1
ATOM 1851 N N . SER A 1 255 ? 10.768 3.862 -10.756 1.00 86.25 255 SER A N 1
ATOM 1852 C CA . SER A 1 255 ? 9.395 3.572 -10.379 1.00 86.25 255 SER A CA 1
ATOM 1853 C C . SER A 1 255 ? 8.638 2.889 -11.506 1.00 86.25 255 SER A C 1
ATOM 1855 O O . SER A 1 255 ? 8.874 3.128 -12.691 1.00 86.25 255 SER A O 1
ATOM 1857 N N . ILE A 1 256 ? 7.718 2.023 -11.113 1.00 83.06 256 ILE A N 1
ATOM 1858 C CA . ILE A 1 256 ? 6.745 1.368 -11.974 1.00 83.06 256 ILE A CA 1
ATOM 1859 C C . ILE A 1 256 ? 5.371 1.702 -11.416 1.00 83.06 256 ILE A C 1
ATOM 1861 O O . ILE A 1 256 ? 5.152 1.558 -10.220 1.00 83.06 256 ILE A O 1
ATOM 1865 N N . SER A 1 257 ? 4.454 2.088 -12.290 1.00 86.06 257 SER A N 1
ATOM 1866 C CA . SER A 1 257 ? 3.036 2.248 -11.992 1.00 86.06 257 SER A CA 1
ATOM 1867 C C . SER A 1 257 ? 2.241 1.428 -12.995 1.00 86.06 257 SER A C 1
ATOM 1869 O O . SER A 1 257 ? 2.450 1.531 -14.204 1.00 86.06 257 SER A O 1
ATOM 1871 N N . VAL A 1 258 ? 1.335 0.596 -12.501 1.00 80.25 258 VAL A N 1
ATOM 1872 C CA . VAL A 1 258 ? 0.552 -0.339 -13.305 1.00 80.25 258 VAL A CA 1
ATOM 1873 C C . VAL A 1 258 ? -0.933 -0.195 -12.971 1.00 80.25 258 VAL A C 1
ATOM 1875 O O . VAL A 1 258 ? -1.304 -0.173 -11.802 1.00 80.25 258 VAL A O 1
ATOM 1878 N N . GLY A 1 259 ? -1.803 -0.132 -13.980 1.00 77.56 259 GLY A N 1
ATOM 1879 C CA . GLY A 1 259 ? -3.251 0.043 -13.815 1.00 77.56 259 GLY A CA 1
ATOM 1880 C C . GLY A 1 259 ? -3.717 1.514 -13.727 1.00 77.56 259 GLY A C 1
ATOM 1881 O O . GLY A 1 259 ? -2.989 2.414 -14.160 1.00 77.56 259 GLY A O 1
ATOM 1882 N N . PRO A 1 260 ? -4.936 1.782 -13.205 1.00 72.38 260 PRO A N 1
ATOM 1883 C CA . PRO A 1 260 ? -5.879 0.821 -12.634 1.00 72.38 260 PRO A CA 1
ATOM 1884 C C . PRO A 1 260 ? -6.742 0.096 -13.682 1.00 72.38 260 PRO A C 1
ATOM 1886 O O . PRO A 1 260 ? -7.070 0.624 -14.743 1.00 72.38 260 PRO A O 1
ATOM 1889 N N . THR A 1 261 ? -7.163 -1.123 -13.354 1.00 70.19 261 THR A N 1
ATOM 1890 C CA . THR A 1 261 ? -8.278 -1.813 -14.032 1.00 70.19 261 THR A CA 1
ATOM 1891 C C . THR A 1 261 ? -9.625 -1.174 -13.678 1.00 70.19 261 THR A C 1
ATOM 1893 O O . THR A 1 261 ? -9.732 -0.395 -12.732 1.00 70.19 261 THR A O 1
ATOM 1896 N N . ALA A 1 262 ? -10.694 -1.558 -14.383 1.00 66.75 262 ALA A N 1
ATOM 1897 C CA . ALA A 1 262 ? -12.060 -1.138 -14.053 1.00 66.75 262 ALA A CA 1
ATOM 1898 C C . ALA A 1 262 ? -12.505 -1.520 -12.621 1.00 66.75 262 ALA A C 1
ATOM 1900 O O . ALA A 1 262 ? -13.410 -0.886 -12.086 1.00 66.75 262 ALA A O 1
ATOM 1901 N N . SER A 1 263 ? -11.875 -2.523 -11.994 1.00 65.50 263 SER A N 1
ATOM 1902 C CA . SER A 1 263 ? -12.107 -2.921 -10.596 1.00 65.50 263 SER A CA 1
ATOM 1903 C C . SER A 1 263 ? -11.234 -2.167 -9.582 1.00 65.50 263 SER A C 1
ATOM 1905 O O . SER A 1 263 ? -11.282 -2.468 -8.393 1.00 65.50 263 SER A O 1
ATOM 1907 N N . GLY A 1 264 ? -10.433 -1.192 -10.026 1.00 73.38 264 GLY A N 1
ATOM 1908 C CA . GLY A 1 264 ? -9.587 -0.376 -9.153 1.00 73.38 264 GLY A CA 1
ATOM 1909 C C . GLY A 1 264 ? -8.266 -1.031 -8.742 1.00 73.38 264 GLY A C 1
ATOM 1910 O O . GLY A 1 264 ? -7.549 -0.459 -7.924 1.00 73.38 264 GLY A O 1
ATOM 1911 N N . ILE A 1 265 ? -7.917 -2.195 -9.307 1.00 78.12 265 ILE A N 1
ATOM 1912 C CA . ILE A 1 265 ? -6.630 -2.872 -9.068 1.00 78.12 265 ILE A CA 1
ATOM 1913 C C . ILE A 1 265 ? -5.530 -2.158 -9.856 1.00 78.12 265 ILE A C 1
ATOM 1915 O O . ILE A 1 265 ? -5.635 -2.039 -11.079 1.00 78.12 265 ILE A O 1
ATOM 1919 N N . GLY A 1 266 ? -4.476 -1.745 -9.162 1.00 83.69 266 GLY A N 1
ATOM 1920 C CA . GLY A 1 266 ? -3.255 -1.149 -9.684 1.00 83.69 266 GLY A CA 1
ATOM 1921 C C . GLY A 1 266 ? -2.086 -1.401 -8.732 1.00 83.69 266 GLY A C 1
ATOM 1922 O O . GLY A 1 266 ? -2.284 -1.870 -7.611 1.00 83.69 266 GLY A O 1
ATOM 1923 N N . ALA A 1 267 ? -0.866 -1.135 -9.183 1.00 81.69 267 ALA A N 1
ATOM 1924 C CA . ALA A 1 267 ? 0.340 -1.342 -8.395 1.00 81.69 267 ALA A CA 1
ATOM 1925 C C . ALA A 1 267 ? 1.383 -0.262 -8.671 1.00 81.69 267 ALA A C 1
ATOM 1927 O O . ALA A 1 267 ? 1.665 0.037 -9.826 1.00 81.69 267 ALA A O 1
ATOM 1928 N N . ASP A 1 268 ? 1.991 0.256 -7.612 1.00 85.94 268 ASP A N 1
ATOM 1929 C CA . ASP A 1 268 ? 3.111 1.186 -7.656 1.00 85.94 268 ASP A CA 1
ATOM 1930 C C . ASP A 1 268 ? 4.325 0.542 -6.992 1.00 85.94 268 ASP A C 1
ATOM 1932 O O . ASP A 1 268 ? 4.226 -0.034 -5.911 1.00 85.94 268 ASP A O 1
ATOM 1936 N N . LEU A 1 269 ? 5.487 0.623 -7.627 1.00 84.62 269 LEU A N 1
ATOM 1937 C CA . LEU A 1 269 ? 6.726 0.047 -7.126 1.00 84.62 269 LEU A CA 1
ATOM 1938 C C . LEU A 1 269 ? 7.874 1.019 -7.315 1.00 84.62 269 LEU A C 1
ATOM 1940 O O . LEU A 1 269 ? 7.956 1.699 -8.330 1.00 84.62 269 LEU A O 1
ATOM 1944 N N . VAL A 1 270 ? 8.792 1.025 -6.361 1.00 87.94 270 VAL A N 1
ATOM 1945 C CA . VAL A 1 270 ? 10.080 1.709 -6.421 1.00 87.94 270 VAL A CA 1
ATOM 1946 C C . VAL A 1 270 ? 11.161 0.665 -6.196 1.00 87.94 270 VAL A C 1
ATOM 1948 O O . VAL A 1 270 ? 11.084 -0.115 -5.244 1.00 87.94 270 VAL A O 1
ATOM 1951 N N . PHE A 1 271 ? 12.164 0.622 -7.066 1.00 84.12 271 PHE A N 1
ATOM 1952 C CA . PHE A 1 271 ? 13.189 -0.417 -7.042 1.00 84.12 271 PHE A CA 1
ATOM 1953 C C . PHE A 1 271 ? 14.532 0.080 -7.594 1.00 84.12 271 PHE A C 1
ATOM 1955 O O . PHE A 1 271 ? 14.609 1.107 -8.267 1.00 84.12 271 PHE A O 1
ATOM 1962 N N . ASP A 1 272 ? 15.593 -0.670 -7.313 1.00 81.38 272 ASP A N 1
ATOM 1963 C CA . ASP A 1 272 ? 16.934 -0.461 -7.857 1.00 81.38 272 ASP A CA 1
ATOM 1964 C C . ASP A 1 272 ? 17.550 -1.784 -8.348 1.00 81.38 272 ASP A C 1
ATOM 1966 O O . ASP A 1 272 ? 16.890 -2.824 -8.372 1.00 81.38 272 ASP A O 1
ATOM 1970 N N . ARG A 1 273 ? 18.842 -1.776 -8.710 1.00 76.25 273 ARG A N 1
ATOM 1971 C CA . ARG A 1 273 ? 19.559 -2.982 -9.181 1.00 76.25 273 ARG A CA 1
ATOM 1972 C C . ARG A 1 273 ? 19.505 -4.154 -8.202 1.00 76.25 273 ARG A C 1
ATOM 1974 O O . ARG A 1 273 ? 19.655 -5.305 -8.604 1.00 76.25 273 ARG A O 1
ATOM 1981 N N . SER A 1 274 ? 19.386 -3.852 -6.916 1.00 77.62 274 SER A N 1
ATOM 1982 C CA . SER A 1 274 ? 19.440 -4.839 -5.846 1.00 77.62 274 SER A CA 1
ATOM 1983 C C . SER A 1 274 ? 18.040 -5.325 -5.444 1.00 77.62 274 SER A C 1
ATOM 1985 O O . SER A 1 274 ? 17.933 -6.383 -4.827 1.00 77.62 274 SER A O 1
ATOM 1987 N N . GLY A 1 275 ? 16.965 -4.628 -5.829 1.00 78.62 275 GLY A N 1
ATOM 1988 C CA . GLY A 1 275 ? 15.588 -5.126 -5.751 1.00 78.62 275 GLY A CA 1
ATOM 1989 C C . GLY A 1 275 ? 14.547 -4.061 -5.425 1.00 78.62 275 GLY A C 1
ATOM 1990 O O . GLY A 1 275 ? 14.817 -2.862 -5.481 1.00 78.62 275 GLY A O 1
ATOM 1991 N N . VAL A 1 276 ? 13.343 -4.516 -5.066 1.00 81.56 276 VAL A N 1
ATOM 1992 C CA . VAL A 1 276 ? 12.241 -3.637 -4.644 1.00 81.56 276 VAL A CA 1
ATOM 1993 C C . VAL A 1 276 ? 12.584 -2.950 -3.319 1.00 81.56 276 VAL A C 1
ATOM 1995 O O . VAL A 1 276 ? 13.055 -3.574 -2.366 1.00 81.56 276 VAL A O 1
ATOM 1998 N N . LEU A 1 277 ? 12.352 -1.639 -3.281 1.00 86.06 277 LEU A N 1
ATOM 1999 C CA . LEU A 1 277 ? 12.521 -0.779 -2.113 1.00 86.06 277 LEU A CA 1
ATOM 2000 C C . LEU A 1 277 ? 11.177 -0.557 -1.427 1.00 86.06 277 LEU A C 1
ATOM 2002 O O . LEU A 1 277 ? 11.055 -0.782 -0.225 1.00 86.06 277 LEU A O 1
ATOM 2006 N N . VAL A 1 278 ? 10.165 -0.172 -2.201 1.00 88.81 278 VAL A N 1
ATOM 2007 C CA . VAL A 1 278 ? 8.781 -0.033 -1.743 1.00 88.81 278 VAL A CA 1
ATOM 2008 C C . VAL A 1 278 ? 7.863 -0.543 -2.840 1.00 88.81 278 VAL A C 1
ATOM 2010 O O . VAL A 1 278 ? 8.122 -0.317 -4.018 1.00 88.81 278 VAL A O 1
ATOM 2013 N N . ALA A 1 279 ? 6.789 -1.218 -2.464 1.00 85.88 279 ALA A N 1
ATOM 2014 C CA . ALA A 1 279 ? 5.715 -1.557 -3.375 1.00 85.88 279 ALA A CA 1
ATOM 2015 C C . ALA A 1 279 ? 4.365 -1.372 -2.698 1.00 85.88 279 ALA A C 1
ATOM 2017 O O . ALA A 1 279 ? 4.231 -1.598 -1.499 1.00 85.88 279 ALA A O 1
ATOM 2018 N N . ALA A 1 280 ? 3.364 -0.992 -3.472 1.00 87.31 280 ALA A N 1
ATOM 2019 C CA . ALA A 1 280 ? 1.977 -0.937 -3.067 1.00 87.31 280 ALA A CA 1
ATOM 2020 C C . ALA A 1 280 ? 1.118 -1.516 -4.188 1.00 87.31 280 ALA A C 1
ATOM 2022 O O . ALA A 1 280 ? 1.384 -1.278 -5.360 1.00 87.31 280 ALA A O 1
ATOM 2023 N N . ALA A 1 281 ? 0.084 -2.269 -3.843 1.00 84.25 281 ALA A N 1
ATOM 2024 C CA . ALA A 1 281 ? -0.890 -2.745 -4.807 1.00 84.25 281 ALA A CA 1
ATOM 2025 C C . ALA A 1 281 ? -2.291 -2.694 -4.216 1.00 84.25 281 ALA A C 1
ATOM 2027 O O . ALA A 1 281 ? -2.534 -3.249 -3.141 1.00 84.25 281 ALA A O 1
ATOM 2028 N N . SER A 1 282 ? -3.213 -2.043 -4.920 1.00 87.00 282 SER A N 1
ATOM 2029 C CA . SER A 1 282 ? -4.627 -2.108 -4.581 1.00 87.00 282 SER A CA 1
ATOM 2030 C C . SER A 1 282 ? -5.188 -3.473 -4.966 1.00 87.00 282 SER A C 1
ATOM 2032 O O . SER A 1 282 ? -4.798 -4.087 -5.960 1.00 87.00 282 SER A O 1
ATOM 2034 N N . MET A 1 283 ? -6.102 -3.974 -4.149 1.00 82.00 283 MET A N 1
ATOM 2035 C CA . MET A 1 283 ? -6.801 -5.229 -4.384 1.00 82.00 283 MET A CA 1
ATOM 2036 C C . MET A 1 283 ? -8.260 -4.950 -4.753 1.00 82.00 283 MET A C 1
ATOM 2038 O O . MET A 1 283 ? -8.738 -3.819 -4.684 1.00 82.00 283 MET A O 1
ATOM 2042 N N . ASP A 1 284 ? -8.976 -6.002 -5.143 1.00 80.69 284 ASP A N 1
ATOM 2043 C CA . ASP A 1 284 ? -10.408 -5.916 -5.414 1.00 80.69 284 ASP A CA 1
ATOM 2044 C C . ASP A 1 284 ? -11.172 -5.445 -4.164 1.00 80.69 284 ASP A C 1
ATOM 2046 O O . ASP A 1 284 ? -11.015 -6.008 -3.076 1.00 80.69 284 ASP A O 1
ATOM 2050 N N . GLY A 1 285 ? -12.015 -4.424 -4.333 1.00 75.00 285 GLY A N 1
ATOM 2051 C CA . GLY A 1 285 ? -12.852 -3.874 -3.272 1.00 75.00 285 GLY A CA 1
ATOM 2052 C C . GLY A 1 285 ? -13.892 -4.852 -2.719 1.00 75.00 285 GLY A C 1
ATOM 2053 O O . GLY A 1 285 ? -14.436 -4.589 -1.653 1.00 75.00 285 GLY A O 1
ATOM 2054 N N . SER A 1 286 ? -14.165 -5.973 -3.398 1.00 76.62 286 SER A N 1
ATOM 2055 C CA . SER A 1 286 ? -15.114 -6.990 -2.930 1.00 76.62 286 SER A CA 1
ATOM 2056 C C . SER A 1 286 ? -14.505 -8.061 -2.014 1.00 76.62 286 SER A C 1
ATOM 2058 O O . SER A 1 286 ? -15.203 -9.012 -1.658 1.00 76.62 286 SER A O 1
ATOM 2060 N N . LEU A 1 287 ? -13.206 -8.000 -1.703 1.00 79.12 287 LEU A N 1
ATOM 2061 C CA . LEU A 1 287 ? -12.559 -9.001 -0.851 1.00 79.12 287 LEU A CA 1
ATOM 2062 C C . LEU A 1 287 ? -12.979 -8.841 0.613 1.00 79.12 287 LEU A C 1
ATOM 2064 O O . LEU A 1 287 ? -13.160 -7.728 1.087 1.00 79.12 287 LEU A O 1
ATOM 2068 N N . ASP A 1 288 ? -13.081 -9.953 1.342 1.00 82.44 288 ASP A N 1
ATOM 2069 C CA . ASP A 1 288 ? -13.089 -9.951 2.808 1.00 82.44 288 ASP A CA 1
ATOM 2070 C C . ASP A 1 288 ? -11.652 -10.063 3.359 1.00 82.44 288 ASP A C 1
ATOM 2072 O O . ASP A 1 288 ? -10.721 -10.429 2.636 1.00 82.44 288 ASP A O 1
ATOM 2076 N N . LEU A 1 289 ? -11.449 -9.756 4.645 1.00 84.94 289 LEU A N 1
ATOM 2077 C CA . LEU A 1 289 ? -10.111 -9.740 5.254 1.00 84.94 289 LEU A CA 1
ATOM 2078 C C . LEU A 1 289 ? -9.451 -11.129 5.304 1.00 84.94 289 LEU A C 1
ATOM 2080 O O . LEU A 1 289 ? -8.232 -11.223 5.187 1.00 84.94 289 LEU A O 1
ATOM 2084 N N . GLY A 1 290 ? -10.227 -12.206 5.453 1.00 84.06 290 GLY A N 1
ATOM 2085 C CA . GLY A 1 290 ? -9.704 -13.572 5.472 1.00 84.06 290 GLY A CA 1
ATOM 2086 C C . GLY A 1 290 ? -9.229 -14.010 4.089 1.00 84.06 290 GLY A C 1
ATOM 2087 O O . GLY A 1 290 ? -8.122 -14.526 3.941 1.00 84.06 290 GLY A O 1
ATOM 2088 N N . SER A 1 291 ? -10.026 -13.724 3.063 1.00 83.75 291 SER A N 1
ATOM 2089 C CA . SER A 1 291 ? -9.684 -13.909 1.655 1.00 83.75 291 SER A CA 1
ATOM 2090 C C . SER A 1 291 ? -8.486 -13.046 1.249 1.00 83.75 291 SER A C 1
ATOM 2092 O O . SER A 1 291 ? -7.598 -13.524 0.542 1.00 83.75 291 SER A O 1
ATOM 2094 N N . ALA A 1 292 ? -8.417 -11.795 1.717 1.00 84.69 292 ALA A N 1
ATOM 2095 C CA . ALA A 1 292 ? -7.273 -10.918 1.487 1.00 84.69 292 ALA A CA 1
ATOM 2096 C C . ALA A 1 292 ? -5.999 -11.482 2.134 1.00 84.69 292 ALA A C 1
ATOM 2098 O O . ALA A 1 292 ? -4.971 -11.593 1.466 1.00 84.69 292 ALA A O 1
ATOM 2099 N N . LEU A 1 293 ? -6.081 -11.928 3.393 1.00 84.25 293 LEU A N 1
ATOM 2100 C CA . LEU A 1 293 ? -4.960 -12.539 4.103 1.00 84.25 293 LEU A CA 1
ATOM 2101 C C . LEU A 1 293 ? -4.480 -13.823 3.416 1.00 84.25 293 LEU A C 1
ATOM 2103 O O . LEU A 1 293 ? -3.279 -13.996 3.261 1.00 84.25 293 LEU A O 1
ATOM 2107 N N . GLN A 1 294 ? -5.387 -14.681 2.941 1.00 84.75 294 GLN A N 1
ATOM 2108 C CA . GLN A 1 294 ? -5.030 -15.891 2.187 1.00 84.75 294 GLN A CA 1
ATOM 2109 C C . GLN A 1 294 ? -4.353 -15.576 0.849 1.00 84.75 294 GLN A C 1
ATOM 2111 O O . GLN A 1 294 ? -3.440 -16.295 0.443 1.00 84.75 294 GLN A O 1
ATOM 2116 N N . LYS A 1 295 ? -4.769 -14.503 0.162 1.00 81.75 295 LYS A N 1
ATOM 2117 C CA . LYS A 1 295 ? -4.101 -14.051 -1.067 1.00 81.75 295 LYS A CA 1
ATOM 2118 C C . LYS A 1 295 ? -2.683 -13.559 -0.781 1.00 81.75 295 LYS A C 1
ATOM 2120 O O . LYS A 1 295 ? -1.759 -13.930 -1.497 1.00 81.75 295 LYS A O 1
ATOM 2125 N N . ILE A 1 296 ? -2.502 -12.754 0.265 1.00 81.38 296 ILE A N 1
ATOM 2126 C CA . ILE A 1 296 ? -1.199 -12.175 0.634 1.00 81.38 296 ILE A CA 1
ATOM 2127 C C . ILE A 1 296 ? -0.261 -13.240 1.201 1.00 81.38 296 ILE A C 1
ATOM 2129 O O . ILE A 1 296 ? 0.918 -13.291 0.857 1.00 81.38 296 ILE A O 1
ATOM 2133 N N . LEU A 1 297 ? -0.797 -14.094 2.068 1.00 80.38 297 LEU A N 1
ATOM 2134 C CA . LEU A 1 297 ? -0.066 -15.067 2.856 1.00 80.38 297 LEU A CA 1
ATOM 2135 C C . LEU A 1 297 ? -0.797 -16.420 2.825 1.00 80.38 297 LEU A C 1
ATOM 2137 O O . LEU A 1 297 ? -1.539 -16.752 3.756 1.00 80.38 297 LEU A O 1
ATOM 2141 N N . PRO A 1 298 ? -0.577 -17.229 1.772 1.00 80.62 298 PRO A N 1
ATOM 2142 C CA . PRO A 1 298 ? -1.229 -18.524 1.630 1.00 80.62 298 PRO A CA 1
ATOM 2143 C C . PRO A 1 298 ? -1.029 -19.413 2.861 1.00 80.62 298 PRO A C 1
ATOM 2145 O O . PRO A 1 298 ? 0.093 -19.583 3.352 1.00 80.62 298 PRO A O 1
ATOM 2148 N N . GLY A 1 299 ? -2.127 -19.988 3.353 1.00 78.25 299 GLY A N 1
ATOM 2149 C CA . GLY A 1 299 ? -2.147 -20.835 4.547 1.00 78.25 299 GLY A CA 1
ATOM 2150 C C . GLY A 1 299 ? -2.421 -20.092 5.858 1.00 78.25 299 GLY A C 1
ATOM 2151 O O . GLY A 1 299 ? -2.582 -20.749 6.884 1.00 78.25 299 GLY A O 1
ATOM 2152 N N . SER A 1 300 ? -2.528 -18.761 5.841 1.00 78.19 300 SER A N 1
ATOM 2153 C CA . SER A 1 300 ? -2.934 -17.972 7.008 1.00 78.19 300 SER A CA 1
ATOM 2154 C C . SER A 1 300 ? -4.451 -17.824 7.076 1.00 78.19 300 SER A C 1
ATOM 2156 O O . SER A 1 300 ? -5.075 -17.322 6.146 1.00 78.19 300 SER A O 1
ATOM 2158 N N . ALA A 1 301 ? -5.054 -18.237 8.188 1.00 78.69 301 ALA A N 1
ATOM 2159 C CA . ALA A 1 301 ? -6.482 -18.076 8.442 1.00 78.69 301 ALA A CA 1
ATOM 2160 C C . ALA A 1 301 ? -6.718 -17.084 9.582 1.00 78.69 301 ALA A C 1
ATOM 2162 O O . ALA A 1 301 ? -5.919 -16.993 10.515 1.00 78.69 301 ALA A O 1
ATOM 2163 N N . LEU A 1 302 ? -7.841 -16.372 9.517 1.00 83.69 302 LEU A N 1
ATOM 2164 C CA . LEU A 1 302 ? -8.329 -15.624 10.667 1.00 83.69 302 LEU A CA 1
ATOM 2165 C C . LEU A 1 302 ? -8.746 -16.606 11.776 1.00 83.69 302 LEU A C 1
ATOM 2167 O O . LEU A 1 302 ? -9.272 -17.681 11.476 1.00 83.69 302 LEU A O 1
ATOM 2171 N N . PRO A 1 303 ? -8.545 -16.255 13.057 1.00 84.25 303 PRO A N 1
ATOM 2172 C CA . PRO A 1 303 ? -8.876 -17.133 14.182 1.00 84.25 303 PRO A CA 1
ATOM 2173 C C . PRO A 1 303 ? -10.389 -17.251 14.441 1.00 84.25 303 PRO A C 1
ATOM 2175 O O . PRO A 1 303 ? -10.807 -18.083 15.250 1.00 84.25 303 PRO A O 1
ATOM 2178 N N . ILE A 1 304 ? -11.202 -16.424 13.774 1.00 84.94 304 ILE A N 1
ATOM 2179 C CA . ILE A 1 304 ? -12.668 -16.423 13.819 1.00 84.94 304 ILE A CA 1
ATOM 2180 C C . ILE A 1 304 ? -13.244 -16.090 12.439 1.00 84.94 304 ILE A C 1
ATOM 2182 O O . ILE A 1 304 ? -12.578 -15.457 11.616 1.00 84.94 304 ILE A O 1
ATOM 2186 N N . ASP A 1 305 ? -14.502 -16.467 12.215 1.00 83.94 305 ASP A N 1
ATOM 2187 C CA . ASP A 1 305 ? -15.294 -15.953 11.097 1.00 83.94 305 ASP A CA 1
ATOM 2188 C C . ASP A 1 305 ? -15.693 -14.497 11.372 1.00 83.94 305 ASP A C 1
ATOM 2190 O O . ASP A 1 305 ? -16.306 -14.179 12.393 1.00 83.94 305 ASP A O 1
ATOM 2194 N N . ILE A 1 306 ? -15.327 -13.616 10.449 1.00 83.00 306 ILE A N 1
ATOM 2195 C CA . ILE A 1 306 ? -15.549 -12.169 10.534 1.00 83.00 306 ILE A CA 1
ATOM 2196 C C . ILE A 1 306 ? -16.693 -11.691 9.638 1.00 83.00 306 ILE A C 1
ATOM 2198 O O . ILE A 1 306 ? -16.928 -10.485 9.530 1.00 83.00 306 ILE A O 1
ATOM 2202 N N . SER A 1 307 ? -17.394 -12.614 8.977 1.00 79.25 307 SER A N 1
ATOM 2203 C CA . SER A 1 307 ? -18.482 -12.303 8.055 1.00 79.25 307 SER A CA 1
ATOM 2204 C C . SER A 1 307 ? -19.562 -11.474 8.754 1.00 79.25 307 SER A C 1
ATOM 2206 O O . SER A 1 307 ? -20.159 -11.899 9.742 1.00 79.25 307 SER A O 1
ATOM 2208 N N . GLY A 1 308 ? -19.798 -10.257 8.257 1.00 77.12 308 GLY A N 1
ATOM 2209 C CA . GLY A 1 308 ? -20.748 -9.308 8.850 1.00 77.12 308 GLY A CA 1
ATOM 2210 C C . GLY A 1 308 ? -20.287 -8.642 10.157 1.00 77.12 308 GLY A C 1
ATOM 2211 O O . GLY A 1 308 ? -21.031 -7.833 10.707 1.00 77.12 308 GLY A O 1
ATOM 2212 N N . LEU A 1 309 ? -19.085 -8.952 10.658 1.00 80.12 309 LEU A N 1
ATOM 2213 C CA . LEU A 1 309 ? -18.442 -8.230 11.767 1.00 80.12 309 LEU A CA 1
ATOM 2214 C C . LEU A 1 309 ? -17.542 -7.110 11.256 1.00 80.12 309 LEU A C 1
ATOM 2216 O O . LEU A 1 309 ? -17.487 -6.043 11.862 1.00 80.12 309 LEU A O 1
ATOM 2220 N N . VAL A 1 310 ? -16.842 -7.378 10.155 1.00 83.56 310 VAL A N 1
ATOM 2221 C CA . VAL A 1 310 ? -15.892 -6.465 9.532 1.00 83.56 310 VAL A CA 1
ATOM 2222 C C . VAL A 1 310 ? -16.249 -6.312 8.063 1.00 83.56 310 VAL A C 1
ATOM 2224 O O . VAL A 1 310 ? -16.401 -7.303 7.350 1.00 83.56 310 VAL A O 1
ATOM 2227 N N . ILE A 1 311 ? -16.349 -5.069 7.609 1.00 85.38 311 ILE A N 1
ATOM 2228 C CA . ILE A 1 311 ? -16.402 -4.732 6.189 1.00 85.38 311 ILE A CA 1
ATOM 2229 C C . ILE A 1 311 ? -15.088 -4.037 5.869 1.00 85.38 311 ILE A C 1
ATOM 2231 O O . ILE A 1 311 ? -14.702 -3.083 6.549 1.00 85.38 311 ILE A O 1
ATOM 2235 N N . ILE A 1 312 ? -14.389 -4.542 4.857 1.00 85.00 312 ILE A N 1
ATOM 2236 C CA . ILE A 1 312 ? -13.190 -3.897 4.339 1.00 85.00 312 ILE A CA 1
ATOM 2237 C C . ILE A 1 312 ? -13.520 -3.179 3.035 1.00 85.00 312 ILE A C 1
ATOM 2239 O O . ILE A 1 312 ? -14.372 -3.610 2.264 1.00 85.00 312 ILE A O 1
ATOM 2243 N N . SER A 1 313 ? -12.848 -2.064 2.803 1.00 87.31 313 SER A N 1
ATOM 2244 C CA . SER A 1 313 ? -12.983 -1.249 1.600 1.00 87.31 313 SER A CA 1
ATOM 2245 C C . SER A 1 313 ? -11.610 -0.752 1.174 1.00 87.31 313 SER A C 1
ATOM 2247 O O . SER A 1 313 ? -10.728 -0.571 2.011 1.00 87.31 313 SER A O 1
ATOM 2249 N N . ASN A 1 314 ? -11.412 -0.552 -0.129 1.00 87.00 314 ASN A N 1
ATOM 2250 C CA . ASN A 1 314 ? -10.145 -0.087 -0.708 1.00 87.00 314 ASN A CA 1
ATOM 2251 C C . ASN A 1 314 ? -8.895 -0.811 -0.151 1.00 87.00 314 ASN A C 1
ATOM 2253 O O . ASN A 1 314 ? -7.971 -0.145 0.323 1.00 87.00 314 ASN A O 1
ATOM 2257 N N . PRO A 1 315 ? -8.869 -2.158 -0.137 1.00 88.19 315 PRO A N 1
ATOM 2258 C CA . PRO A 1 315 ? -7.716 -2.902 0.352 1.00 88.19 315 PRO A CA 1
ATOM 2259 C C . PRO A 1 315 ? -6.464 -2.614 -0.481 1.00 88.19 315 PRO A C 1
ATOM 2261 O O . PRO A 1 315 ? -6.501 -2.617 -1.711 1.00 88.19 315 PRO A O 1
ATOM 2264 N N . VAL A 1 316 ? -5.345 -2.405 0.205 1.00 88.94 316 VAL A N 1
ATOM 2265 C CA . VAL A 1 316 ? -4.018 -2.167 -0.360 1.00 88.94 316 VAL A CA 1
ATOM 2266 C C . VAL A 1 316 ? -3.011 -3.034 0.380 1.00 88.94 316 VAL A C 1
ATOM 2268 O O . VAL A 1 316 ? -2.952 -3.037 1.607 1.00 88.94 316 VAL A O 1
ATOM 2271 N N . VAL A 1 317 ? -2.178 -3.746 -0.366 1.00 88.38 317 VAL A N 1
ATOM 2272 C CA . VAL A 1 317 ? -0.981 -4.386 0.179 1.00 88.38 317 VAL A CA 1
ATOM 2273 C C . VAL A 1 317 ? 0.180 -3.439 -0.022 1.00 88.38 317 VAL A C 1
ATOM 2275 O O . VAL A 1 317 ? 0.363 -2.954 -1.134 1.00 88.38 317 VAL A O 1
ATOM 2278 N N . SER A 1 318 ? 0.980 -3.199 1.009 1.00 89.69 318 SER A N 1
ATOM 2279 C CA . SER A 1 318 ? 2.242 -2.482 0.869 1.00 89.69 318 SER A CA 1
ATOM 2280 C C . SER A 1 318 ? 3.406 -3.291 1.416 1.00 89.69 318 SER A C 1
ATOM 2282 O O . SER A 1 318 ? 3.272 -4.062 2.364 1.00 89.69 318 SER A O 1
ATOM 2284 N N . VAL A 1 319 ? 4.562 -3.134 0.788 1.00 87.62 319 VAL A N 1
ATOM 2285 C CA . VAL A 1 319 ? 5.800 -3.805 1.157 1.00 87.62 319 VAL A CA 1
ATOM 2286 C C . VAL A 1 319 ? 6.892 -2.759 1.234 1.00 87.62 319 VAL A C 1
ATOM 2288 O O . VAL A 1 319 ? 7.088 -1.989 0.296 1.00 87.62 319 VAL A O 1
ATOM 2291 N N . VAL A 1 320 ? 7.601 -2.733 2.355 1.00 90.62 320 VAL A N 1
ATOM 2292 C CA . VAL A 1 320 ? 8.707 -1.817 2.616 1.00 90.62 320 VAL A CA 1
ATOM 2293 C C . VAL A 1 320 ? 9.953 -2.643 2.901 1.00 90.62 320 VAL A C 1
ATOM 2295 O O . VAL A 1 320 ? 10.002 -3.421 3.854 1.00 90.62 320 VAL A O 1
ATOM 2298 N N . SER A 1 321 ? 10.972 -2.475 2.066 1.00 86.62 321 SER A N 1
ATOM 2299 C CA . SER A 1 321 ? 12.267 -3.126 2.233 1.00 86.62 321 SER A CA 1
ATOM 2300 C C . SER A 1 321 ? 13.065 -2.477 3.369 1.00 86.62 321 SER A C 1
ATOM 2302 O O . SER A 1 321 ? 13.052 -1.248 3.491 1.00 86.62 321 SER A O 1
ATOM 2304 N N . PRO A 1 322 ? 13.875 -3.240 4.131 1.00 86.25 322 PRO A N 1
ATOM 2305 C CA . PRO A 1 322 ? 14.849 -2.678 5.074 1.00 86.25 322 PRO A CA 1
ATOM 2306 C C . PRO A 1 322 ? 15.807 -1.654 4.445 1.00 86.25 322 PRO A C 1
ATOM 2308 O O . PRO A 1 322 ? 16.349 -0.797 5.138 1.00 86.25 322 PRO A O 1
ATOM 2311 N N . ARG A 1 323 ? 16.002 -1.722 3.121 1.00 86.06 323 ARG A N 1
ATOM 2312 C CA . ARG A 1 323 ? 16.890 -0.834 2.357 1.00 86.06 323 ARG A CA 1
ATOM 2313 C C . ARG A 1 323 ? 16.269 0.523 2.023 1.00 86.06 323 ARG A C 1
ATOM 2315 O O . ARG A 1 323 ? 17.009 1.444 1.681 1.00 86.06 323 ARG A O 1
ATOM 2322 N N . ALA A 1 324 ? 14.944 0.664 2.112 1.00 87.00 324 ALA A N 1
ATOM 2323 C CA . ALA A 1 324 ? 14.245 1.888 1.719 1.00 87.00 324 ALA A CA 1
ATOM 2324 C C . ALA A 1 324 ? 14.754 3.112 2.498 1.00 87.00 324 ALA A C 1
ATOM 2326 O O . ALA A 1 324 ? 15.082 4.133 1.896 1.00 87.00 324 ALA A O 1
ATOM 2327 N N . ALA A 1 325 ? 14.925 2.964 3.817 1.00 84.50 325 ALA A N 1
ATOM 2328 C CA . ALA A 1 325 ? 15.424 4.026 4.688 1.00 84.50 325 ALA A CA 1
ATOM 2329 C C . ALA A 1 325 ? 16.856 4.460 4.331 1.00 84.50 325 ALA A C 1
ATOM 2331 O O . ALA A 1 325 ? 17.130 5.651 4.270 1.00 84.50 325 ALA A O 1
ATOM 2332 N N . SER A 1 326 ? 17.754 3.513 4.024 1.00 81.75 326 SER A N 1
ATOM 2333 C CA . SER A 1 326 ? 19.143 3.830 3.644 1.00 81.75 326 SER A CA 1
ATOM 2334 C C . SER A 1 326 ? 19.278 4.564 2.306 1.00 81.75 326 SER A C 1
ATOM 2336 O O . SER A 1 326 ? 20.329 5.121 2.020 1.00 81.75 326 SER A O 1
ATOM 2338 N N . LEU A 1 327 ? 18.230 4.546 1.477 1.00 80.75 327 LEU A N 1
ATOM 2339 C CA . LEU A 1 327 ? 18.187 5.223 0.179 1.00 80.75 327 LEU A CA 1
ATOM 2340 C C . LEU A 1 327 ? 17.240 6.431 0.185 1.00 80.75 327 LEU A C 1
ATOM 2342 O O . LEU A 1 327 ? 16.909 6.939 -0.884 1.00 80.75 327 LEU A O 1
ATOM 2346 N N . ASN A 1 328 ? 16.784 6.869 1.366 1.00 84.00 328 ASN A N 1
ATOM 2347 C CA . ASN A 1 328 ? 15.845 7.980 1.543 1.00 84.00 328 ASN A CA 1
ATOM 2348 C C . ASN A 1 328 ? 14.571 7.855 0.686 1.00 84.00 328 ASN A C 1
ATOM 2350 O O . ASN A 1 328 ? 13.996 8.858 0.258 1.00 84.00 328 ASN A O 1
ATOM 2354 N N . VAL A 1 329 ? 14.112 6.625 0.432 1.00 85.12 329 VAL A N 1
ATOM 2355 C CA . VAL A 1 329 ? 12.814 6.406 -0.211 1.00 85.12 329 VAL A CA 1
ATOM 2356 C C . VAL A 1 329 ? 11.724 6.735 0.814 1.00 85.12 329 VAL A C 1
ATOM 2358 O O . VAL A 1 329 ? 11.745 6.163 1.906 1.00 85.12 329 VAL A O 1
ATOM 2361 N N . PRO A 1 330 ? 10.765 7.626 0.504 1.00 85.00 330 PRO A N 1
ATOM 2362 C CA . PRO A 1 330 ? 9.672 7.942 1.415 1.00 85.00 330 PRO A CA 1
ATOM 2363 C C . PRO A 1 330 ? 8.831 6.703 1.740 1.00 85.00 330 PRO A C 1
ATOM 2365 O O . PRO A 1 330 ? 8.311 6.035 0.846 1.00 85.00 330 PRO A O 1
ATOM 2368 N N . THR A 1 331 ? 8.660 6.415 3.029 1.00 85.69 331 THR A N 1
ATOM 2369 C CA . THR A 1 331 ? 7.864 5.281 3.520 1.00 85.69 331 THR A CA 1
ATOM 2370 C C . THR A 1 331 ? 6.898 5.737 4.602 1.00 85.69 331 THR A C 1
ATOM 2372 O O . THR A 1 331 ? 7.274 6.501 5.489 1.00 85.69 331 THR A O 1
ATOM 2375 N N . SER A 1 332 ? 5.671 5.220 4.584 1.00 80.44 332 SER A N 1
ATOM 2376 C CA . SER A 1 332 ? 4.661 5.482 5.619 1.00 80.44 332 SER A CA 1
ATOM 2377 C C . SER A 1 332 ? 4.737 4.524 6.815 1.00 80.44 332 SER A C 1
ATOM 2379 O O . SER A 1 332 ? 4.004 4.704 7.784 1.00 80.44 332 SER A O 1
ATOM 2381 N N . ALA A 1 333 ? 5.578 3.489 6.742 1.00 85.56 333 ALA A N 1
ATOM 2382 C CA . ALA A 1 333 ? 5.713 2.450 7.756 1.00 85.56 333 ALA A CA 1
ATOM 2383 C C . ALA A 1 333 ? 7.156 1.902 7.799 1.00 85.56 333 ALA A C 1
ATOM 2385 O O . ALA A 1 333 ? 7.891 2.068 6.821 1.00 85.56 333 ALA A O 1
ATOM 2386 N N . PRO A 1 334 ? 7.568 1.252 8.905 1.00 90.25 334 PRO A N 1
ATOM 2387 C CA . PRO A 1 334 ? 8.820 0.499 8.978 1.00 90.25 334 PRO A CA 1
ATOM 2388 C C . PRO A 1 334 ? 8.909 -0.624 7.934 1.00 90.25 334 PRO A C 1
ATOM 2390 O O . PRO A 1 334 ? 7.947 -0.930 7.235 1.00 90.25 334 PRO A O 1
ATOM 2393 N N . ALA A 1 335 ? 10.072 -1.270 7.847 1.00 89.75 335 ALA A N 1
ATOM 2394 C CA . ALA A 1 335 ? 10.257 -2.414 6.962 1.00 89.75 335 ALA A CA 1
ATOM 2395 C C . ALA A 1 335 ? 9.325 -3.582 7.331 1.00 89.75 335 ALA A C 1
ATOM 2397 O O . ALA A 1 335 ? 9.259 -3.990 8.494 1.00 89.75 335 ALA A O 1
ATOM 2398 N N . GLY A 1 336 ? 8.647 -4.138 6.328 1.00 88.56 336 GLY A N 1
ATOM 2399 C CA . GLY A 1 336 ? 7.663 -5.204 6.483 1.00 88.56 336 GLY A CA 1
ATOM 2400 C C . GLY A 1 336 ? 6.640 -5.245 5.349 1.00 88.56 336 GLY A C 1
ATOM 2401 O O . GLY A 1 336 ? 6.685 -4.450 4.412 1.00 88.56 336 GLY A O 1
ATOM 2402 N N . THR A 1 337 ? 5.714 -6.196 5.437 1.00 87.31 337 THR A N 1
ATOM 2403 C CA . THR A 1 337 ? 4.533 -6.314 4.574 1.00 87.31 337 THR A CA 1
ATOM 2404 C C . THR A 1 337 ? 3.293 -5.961 5.374 1.00 87.31 337 THR A C 1
ATOM 2406 O O . THR A 1 337 ? 3.061 -6.530 6.443 1.00 87.31 337 THR A O 1
ATOM 2409 N N . TYR A 1 338 ? 2.479 -5.062 4.837 1.00 88.88 338 TYR A N 1
ATOM 2410 C CA . TYR A 1 338 ? 1.287 -4.535 5.479 1.00 88.88 338 TYR A CA 1
ATOM 2411 C C . TYR A 1 338 ? 0.061 -4.722 4.589 1.00 88.88 338 TYR A C 1
ATOM 2413 O O . TYR A 1 338 ? 0.138 -4.621 3.366 1.00 88.88 338 TYR A O 1
ATOM 2421 N N . LEU A 1 339 ? -1.084 -4.957 5.220 1.00 89.69 339 LEU A N 1
ATOM 2422 C CA . LEU A 1 339 ? -2.399 -4.879 4.596 1.00 89.69 339 LEU A CA 1
ATOM 2423 C C . LEU A 1 339 ? -3.121 -3.655 5.166 1.00 89.69 339 LEU A C 1
ATOM 2425 O O . LEU A 1 339 ? -3.488 -3.644 6.339 1.00 89.69 339 LEU A O 1
ATOM 2429 N N . GLY A 1 340 ? -3.282 -2.618 4.349 1.00 90.00 340 GLY A N 1
ATOM 2430 C CA . GLY A 1 340 ? -4.050 -1.414 4.658 1.00 90.00 340 GLY A CA 1
ATOM 2431 C C . GLY A 1 340 ? -5.437 -1.467 4.025 1.00 90.00 340 GLY A C 1
ATOM 2432 O O . GLY A 1 340 ? -5.595 -1.991 2.927 1.00 90.00 340 GLY A O 1
ATOM 2433 N N . PHE A 1 341 ? -6.458 -0.966 4.711 1.00 89.62 341 PHE A N 1
ATOM 2434 C CA . PHE A 1 341 ? -7.831 -0.943 4.200 1.00 89.62 341 PHE A CA 1
ATOM 2435 C C . PHE A 1 341 ? -8.697 0.036 4.994 1.00 89.62 341 PHE A C 1
ATOM 2437 O O . PHE A 1 341 ? -8.412 0.363 6.145 1.00 89.62 341 PHE A O 1
ATOM 2444 N N . GLY A 1 342 ? -9.791 0.490 4.389 1.00 88.62 342 GLY A N 1
ATOM 2445 C CA . GLY A 1 342 ? -10.893 1.105 5.114 1.00 88.62 342 GLY A CA 1
ATOM 2446 C C . GLY A 1 342 ? -11.665 0.033 5.879 1.00 88.62 342 GLY A C 1
ATOM 2447 O O . GLY A 1 342 ? -12.190 -0.898 5.276 1.00 88.62 342 GLY A O 1
ATOM 2448 N N . LEU A 1 343 ? -11.723 0.158 7.196 1.00 86.50 343 LEU A N 1
ATOM 2449 C CA . LEU A 1 343 ? -12.370 -0.746 8.133 1.00 86.50 343 LEU A CA 1
ATOM 2450 C C . LEU A 1 343 ? -13.709 -0.161 8.583 1.00 86.50 343 LEU A C 1
ATOM 2452 O O . LEU A 1 343 ? -13.762 0.952 9.105 1.00 86.50 343 LEU A O 1
ATOM 2456 N N . GLN A 1 344 ? -14.773 -0.944 8.452 1.00 88.00 344 GLN A N 1
ATOM 2457 C CA . GLN A 1 344 ? -16.025 -0.718 9.165 1.00 88.00 344 GLN A CA 1
ATOM 2458 C C . GLN A 1 344 ? -16.272 -1.898 10.100 1.00 88.00 344 GLN A C 1
ATOM 2460 O O . GLN A 1 344 ? -16.146 -3.061 9.708 1.00 88.00 344 GLN A O 1
ATOM 2465 N N . ILE A 1 345 ? -16.657 -1.593 11.333 1.00 86.44 345 ILE A N 1
ATOM 2466 C CA . ILE A 1 345 ? -17.125 -2.568 12.316 1.00 86.44 345 ILE A CA 1
ATOM 2467 C C . ILE A 1 345 ? -18.541 -2.124 12.666 1.00 86.44 345 ILE A C 1
ATOM 2469 O O . ILE A 1 345 ? -18.681 -1.290 13.556 1.00 86.44 345 ILE A O 1
ATOM 2473 N N . PRO A 1 346 ? -19.597 -2.599 11.983 1.00 86.00 346 PRO A N 1
ATOM 2474 C CA . PRO A 1 346 ? -20.941 -2.042 12.147 1.00 86.00 346 PRO A CA 1
ATOM 2475 C C . PRO A 1 346 ? -21.442 -1.984 13.601 1.00 86.00 346 PRO A C 1
ATOM 2477 O O . PRO A 1 346 ? -21.995 -0.955 13.985 1.00 86.00 346 PRO A O 1
ATOM 2480 N N . PRO A 1 347 ? -21.185 -2.996 14.461 1.00 81.19 347 PRO A N 1
ATOM 2481 C CA . PRO A 1 347 ? -21.550 -2.926 15.880 1.00 81.19 347 PRO A CA 1
ATOM 2482 C C . PRO A 1 347 ? -20.849 -1.824 16.687 1.00 81.19 347 PRO A C 1
ATOM 2484 O O . PRO A 1 347 ? -21.256 -1.569 17.814 1.00 81.19 347 PRO A O 1
ATOM 2487 N N . LEU A 1 348 ? -19.786 -1.218 16.152 1.00 81.25 348 LEU A N 1
ATOM 2488 C CA . LEU A 1 348 ? -18.936 -0.253 16.847 1.00 81.25 348 LEU A CA 1
ATOM 2489 C C . LEU A 1 348 ? -18.892 1.126 16.176 1.00 81.25 348 LEU A C 1
ATOM 2491 O O . LEU A 1 348 ? -18.919 2.149 16.851 1.00 81.25 348 LEU A O 1
ATOM 2495 N N . LEU A 1 349 ? -18.786 1.144 14.851 1.00 79.88 349 LEU A N 1
ATOM 2496 C CA . LEU A 1 349 ? -18.582 2.329 14.021 1.00 79.88 349 LEU A CA 1
ATOM 2497 C C . LEU A 1 349 ? -19.853 2.724 13.251 1.00 79.88 349 LEU A C 1
ATOM 2499 O O . LEU A 1 349 ? -19.887 3.797 12.648 1.00 79.88 349 LEU A O 1
ATOM 2503 N N . GLY A 1 350 ? -20.893 1.881 13.257 1.00 82.62 350 GLY A N 1
ATOM 2504 C CA . GLY A 1 350 ? -22.033 2.028 12.354 1.00 82.62 350 GLY A CA 1
ATOM 2505 C C . GLY A 1 350 ? -21.575 1.959 10.896 1.00 82.62 350 GLY A C 1
ATOM 2506 O O . GLY A 1 350 ? -20.779 1.092 10.537 1.00 82.62 350 GLY A O 1
ATOM 2507 N N . ASP A 1 351 ? -22.026 2.912 10.082 1.00 84.75 351 ASP A N 1
ATOM 2508 C CA . ASP A 1 351 ? -21.642 3.023 8.666 1.00 84.75 351 ASP A CA 1
ATOM 2509 C C . ASP A 1 351 ? -20.309 3.778 8.456 1.00 84.75 351 ASP A C 1
ATOM 2511 O O . ASP A 1 351 ? -19.874 3.994 7.321 1.00 84.75 351 ASP A O 1
ATOM 2515 N N . ASN A 1 352 ? -19.644 4.211 9.537 1.00 84.81 352 ASN A N 1
ATOM 2516 C CA . ASN A 1 352 ? -18.385 4.945 9.438 1.00 84.81 352 ASN A CA 1
ATOM 2517 C C . ASN A 1 352 ? -17.224 4.016 9.074 1.00 84.81 352 ASN A C 1
ATOM 2519 O O . ASN A 1 352 ? -17.088 2.910 9.597 1.00 84.81 352 ASN A O 1
ATOM 2523 N N . THR A 1 353 ? -16.342 4.518 8.210 1.00 84.88 353 THR A N 1
ATOM 2524 C CA . THR A 1 353 ? -15.129 3.818 7.773 1.00 84.88 353 THR A CA 1
ATOM 2525 C C . THR A 1 353 ? -13.905 4.512 8.346 1.00 84.88 353 THR A C 1
ATOM 2527 O O . THR A 1 353 ? -13.756 5.721 8.180 1.00 84.88 353 THR A O 1
ATOM 2530 N N . VAL A 1 354 ? -13.015 3.751 8.978 1.00 84.19 354 VAL A N 1
ATOM 2531 C CA . VAL A 1 354 ? -11.722 4.235 9.485 1.00 84.19 354 VAL A CA 1
ATOM 2532 C C . VAL A 1 354 ? -10.579 3.591 8.712 1.00 84.19 354 VAL A C 1
ATOM 2534 O O . VAL A 1 354 ? -10.723 2.486 8.205 1.00 84.19 354 VAL A O 1
ATOM 2537 N N . LEU A 1 355 ? -9.429 4.253 8.606 1.00 86.88 355 LEU A N 1
ATOM 2538 C CA . LEU A 1 355 ? -8.248 3.627 8.010 1.00 86.88 355 LEU A CA 1
ATOM 2539 C C . LEU A 1 355 ? -7.608 2.681 9.026 1.00 86.88 355 LEU A C 1
ATOM 2541 O O . LEU A 1 355 ? -7.246 3.103 10.126 1.00 86.88 355 LEU A O 1
ATOM 2545 N N . ALA A 1 356 ? -7.469 1.416 8.641 1.00 87.75 356 ALA A N 1
ATOM 2546 C CA . ALA A 1 356 ? -6.816 0.387 9.429 1.00 87.75 356 ALA A CA 1
ATOM 2547 C C . ALA A 1 356 ? -5.620 -0.196 8.676 1.00 87.75 356 ALA A C 1
ATOM 2549 O O . ALA A 1 356 ? -5.593 -0.243 7.443 1.00 87.75 356 ALA A O 1
ATOM 2550 N N . SER A 1 357 ? -4.632 -0.658 9.434 1.00 88.44 357 SER A N 1
ATOM 2551 C CA . SER A 1 357 ? -3.504 -1.408 8.895 1.00 88.44 357 SER A CA 1
ATOM 2552 C C . SER A 1 357 ? -3.196 -2.633 9.745 1.00 88.44 357 SER A C 1
ATOM 2554 O O . SER A 1 357 ? -3.435 -2.664 10.954 1.00 88.44 357 SER A O 1
ATOM 2556 N N . MET A 1 358 ? -2.674 -3.657 9.079 1.00 87.56 358 MET A N 1
ATOM 2557 C CA . MET A 1 358 ? -2.238 -4.913 9.668 1.00 87.56 358 MET A CA 1
ATOM 2558 C C . MET A 1 358 ? -0.804 -5.189 9.236 1.00 87.56 358 MET A C 1
ATOM 2560 O O . MET A 1 358 ? -0.520 -5.200 8.038 1.00 87.56 358 MET A O 1
ATOM 2564 N N . LEU A 1 359 ? 0.085 -5.465 10.190 1.00 88.56 359 LEU A N 1
ATOM 2565 C CA . LEU A 1 359 ? 1.403 -6.026 9.899 1.00 88.56 359 LEU A CA 1
ATOM 2566 C C . LEU A 1 359 ? 1.250 -7.522 9.603 1.00 88.56 359 LEU A C 1
ATOM 2568 O O . LEU A 1 359 ? 0.843 -8.293 10.468 1.00 88.56 359 LEU A O 1
ATOM 2572 N N . VAL A 1 360 ? 1.589 -7.935 8.386 1.00 86.94 360 VAL A N 1
ATOM 2573 C CA . VAL A 1 360 ? 1.486 -9.331 7.933 1.00 86.94 360 VAL A CA 1
ATOM 2574 C C . VAL A 1 360 ? 2.826 -10.053 8.070 1.00 86.94 360 VAL A C 1
ATOM 2576 O O . VAL A 1 360 ? 2.867 -11.220 8.458 1.00 86.94 360 VAL A O 1
ATOM 2579 N N . ALA A 1 361 ? 3.929 -9.362 7.784 1.00 84.50 361 ALA A N 1
ATOM 2580 C CA . ALA A 1 361 ? 5.282 -9.865 8.000 1.00 84.50 361 ALA A CA 1
ATOM 2581 C C . ALA A 1 361 ? 6.233 -8.716 8.345 1.00 84.50 361 ALA A C 1
ATOM 2583 O O . ALA A 1 361 ? 6.098 -7.626 7.796 1.00 84.50 361 ALA A O 1
ATOM 2584 N N . ASP A 1 362 ? 7.191 -8.951 9.237 1.00 85.31 362 ASP A N 1
ATOM 2585 C CA . ASP A 1 362 ? 8.224 -7.964 9.563 1.00 85.31 362 ASP A CA 1
ATOM 2586 C C . ASP A 1 362 ? 9.263 -7.812 8.431 1.00 85.31 362 ASP A C 1
ATOM 2588 O O . ASP A 1 362 ? 9.240 -8.531 7.429 1.00 85.31 362 ASP A O 1
ATOM 2592 N N . GLY A 1 363 ? 10.202 -6.876 8.586 1.00 79.56 363 GLY A N 1
ATOM 2593 C CA . GLY A 1 363 ? 11.279 -6.646 7.616 1.00 79.56 363 GLY A CA 1
ATOM 2594 C C . GLY A 1 363 ? 12.229 -7.835 7.395 1.00 79.56 363 GLY A C 1
ATOM 2595 O O . GLY A 1 363 ? 13.003 -7.806 6.442 1.00 79.56 363 GLY A O 1
ATOM 2596 N N . ASN A 1 364 ? 12.165 -8.877 8.234 1.00 79.44 364 ASN A N 1
ATOM 2597 C CA . ASN A 1 364 ? 12.915 -10.127 8.070 1.00 79.44 364 ASN A CA 1
ATOM 2598 C C . ASN A 1 364 ? 12.080 -11.223 7.379 1.00 79.44 364 ASN A C 1
ATOM 2600 O O . ASN A 1 364 ? 12.558 -12.345 7.209 1.00 79.44 364 ASN A O 1
ATOM 2604 N N . GLY A 1 365 ? 10.831 -10.926 7.002 1.00 73.50 365 GLY A N 1
ATOM 2605 C CA . GLY A 1 365 ? 9.887 -11.893 6.444 1.00 73.50 365 GLY A CA 1
ATOM 2606 C C . GLY A 1 365 ? 9.259 -12.813 7.494 1.00 73.50 365 GLY A C 1
ATOM 2607 O O . GLY A 1 365 ? 8.587 -13.786 7.138 1.00 73.50 365 GLY A O 1
ATOM 2608 N N . THR A 1 366 ? 9.449 -12.530 8.786 1.00 82.69 366 THR A N 1
ATOM 2609 C CA . THR A 1 366 ? 8.792 -13.274 9.861 1.00 82.69 366 THR A CA 1
ATOM 2610 C C . THR A 1 366 ? 7.314 -12.932 9.842 1.00 82.69 366 THR A C 1
ATOM 2612 O O . THR A 1 366 ? 6.924 -11.778 10.011 1.00 82.69 366 THR A O 1
ATOM 2615 N N . LYS A 1 367 ? 6.480 -13.949 9.635 1.00 79.56 367 LYS A N 1
ATOM 2616 C CA . LYS A 1 367 ? 5.026 -13.798 9.593 1.00 79.56 367 LYS A CA 1
ATOM 2617 C C . LYS A 1 367 ? 4.512 -13.331 10.954 1.00 79.56 367 LYS A C 1
ATOM 2619 O O . LYS A 1 367 ? 4.843 -13.939 11.973 1.00 79.56 367 LYS A O 1
ATOM 2624 N N . SER A 1 368 ? 3.654 -12.318 10.962 1.00 71.81 368 SER A N 1
ATOM 2625 C CA . SER A 1 368 ? 2.861 -12.014 12.147 1.00 71.81 368 SER A CA 1
ATOM 2626 C C . SER A 1 368 ? 1.803 -13.103 12.309 1.00 71.81 368 SER A C 1
ATOM 2628 O O . SER A 1 368 ? 0.966 -13.313 11.433 1.00 71.81 368 SER A O 1
ATOM 2630 N N . VAL A 1 369 ? 1.872 -13.840 13.418 1.00 60.38 369 VAL A N 1
ATOM 2631 C CA . VAL A 1 369 ? 0.872 -14.863 13.777 1.00 60.38 369 VAL A CA 1
ATOM 2632 C C . VAL A 1 369 ? -0.355 -14.212 14.426 1.00 60.38 369 VAL A C 1
ATOM 2634 O O . VAL A 1 369 ? -1.439 -14.791 14.437 1.00 60.38 369 VAL A O 1
ATOM 2637 N N . THR A 1 370 ? -0.196 -12.987 14.928 1.00 68.25 370 THR A N 1
ATOM 2638 C CA . THR A 1 370 ? -1.264 -12.216 15.553 1.00 68.25 370 THR A CA 1
ATOM 2639 C C . THR A 1 370 ? -1.821 -11.223 14.549 1.00 68.25 370 THR A C 1
ATOM 2641 O O . THR A 1 370 ? -1.107 -10.367 14.024 1.00 68.25 370 THR A O 1
ATOM 2644 N N . VAL A 1 371 ? -3.117 -11.344 14.291 1.00 71.38 371 VAL A N 1
ATOM 2645 C CA . VAL A 1 371 ? -3.861 -10.393 13.475 1.00 71.38 371 VAL A CA 1
ATOM 2646 C C . VAL A 1 371 ? -4.279 -9.254 14.400 1.00 71.38 371 VAL A C 1
ATOM 2648 O O . VAL A 1 371 ? -5.309 -9.333 15.064 1.00 71.38 371 VAL A O 1
ATOM 2651 N N . GLU A 1 372 ? -3.429 -8.240 14.504 1.00 80.12 372 GLU A N 1
ATOM 2652 C CA . GLU A 1 372 ? -3.730 -7.007 15.228 1.00 80.12 372 GLU A CA 1
ATOM 2653 C C . GLU A 1 372 ? -4.004 -5.893 14.214 1.00 80.12 372 GLU A C 1
ATOM 2655 O O . GLU A 1 372 ? -3.211 -5.680 13.292 1.00 80.12 372 GLU A O 1
ATOM 2660 N N . LEU A 1 373 ? -5.143 -5.214 14.353 1.00 82.44 373 LEU A N 1
ATOM 2661 C CA . LEU A 1 373 ? -5.472 -4.040 13.546 1.00 82.44 373 LEU A CA 1
ATOM 2662 C C . LEU A 1 373 ? -5.251 -2.789 14.372 1.00 82.44 373 LEU A C 1
ATOM 2664 O O . LEU A 1 373 ? -5.919 -2.606 15.386 1.00 82.44 373 LEU A O 1
ATOM 2668 N N . GLY A 1 374 ? -4.380 -1.906 13.902 1.00 79.81 374 GLY A N 1
ATOM 2669 C CA . GLY A 1 374 ? -4.341 -0.535 14.396 1.00 79.81 374 GLY A CA 1
ATOM 2670 C C . GLY A 1 374 ? -5.250 0.339 13.542 1.00 79.81 374 GLY A C 1
ATOM 2671 O O . GLY A 1 374 ? -5.163 0.284 12.313 1.00 79.81 374 GLY A O 1
ATOM 2672 N N . TRP A 1 375 ? -6.085 1.173 14.163 1.00 79.50 375 TRP A N 1
ATOM 2673 C CA . TRP A 1 375 ? -6.742 2.276 13.458 1.00 79.50 375 TRP A CA 1
ATOM 2674 C C . TRP A 1 375 ? -6.478 3.619 14.133 1.00 79.50 375 TRP A C 1
ATOM 2676 O O . TRP A 1 375 ? -6.328 3.719 15.353 1.00 79.50 375 TRP A O 1
ATOM 2686 N N . THR A 1 376 ? -6.468 4.674 13.321 1.00 71.00 376 THR A N 1
ATOM 2687 C CA . THR A 1 376 ? -6.301 6.067 13.752 1.00 71.00 376 THR A CA 1
ATOM 2688 C C . THR A 1 376 ? -7.597 6.843 13.525 1.00 71.00 376 THR A C 1
ATOM 2690 O O . THR A 1 376 ? -8.110 6.854 12.408 1.00 71.00 376 THR A O 1
ATOM 2693 N N . GLY A 1 377 ? -8.124 7.497 14.562 1.00 74.44 377 GLY A N 1
ATOM 2694 C CA . GLY A 1 377 ? -9.353 8.305 14.500 1.00 74.44 377 GLY A CA 1
ATOM 2695 C C . GLY A 1 377 ? -10.162 8.228 15.796 1.00 74.44 377 GLY A C 1
ATOM 2696 O O . GLY A 1 377 ? -9.905 7.338 16.610 1.00 74.44 377 GLY A O 1
ATOM 2697 N N . SER A 1 378 ? -11.114 9.144 15.995 1.00 80.69 378 SER A N 1
ATOM 2698 C CA . SER A 1 378 ? -12.010 9.112 17.156 1.00 80.69 378 SER A CA 1
ATOM 2699 C C . SER A 1 378 ? -13.352 8.447 16.841 1.00 80.69 378 SER A C 1
ATOM 2701 O O . SER A 1 378 ? -13.842 8.500 15.711 1.00 80.69 378 SER A O 1
ATOM 2703 N N . PHE A 1 379 ? -13.933 7.766 17.826 1.00 82.12 379 PHE A N 1
ATOM 2704 C CA . PHE A 1 379 ? -15.250 7.133 17.729 1.00 82.12 379 PHE A CA 1
ATOM 2705 C C . PHE A 1 379 ? -15.927 7.092 19.103 1.00 82.12 379 PHE A C 1
ATOM 2707 O O . PHE A 1 379 ? -15.260 7.093 20.136 1.00 82.12 379 PHE A O 1
ATOM 2714 N N . SER A 1 380 ? -17.260 7.044 19.122 1.00 79.75 380 SER A N 1
ATOM 2715 C CA . SER A 1 380 ? -18.045 7.032 20.359 1.00 79.75 380 SER A CA 1
ATOM 2716 C C . SER A 1 380 ? -18.966 5.809 20.384 1.00 79.75 380 SER A C 1
ATOM 2718 O O . SER A 1 380 ? -20.032 5.838 19.770 1.00 79.75 380 SER A O 1
ATOM 2720 N N . PRO A 1 381 ? -18.549 4.700 21.028 1.00 71.44 381 PRO A N 1
ATOM 2721 C CA . PRO A 1 381 ? -19.313 3.450 21.023 1.00 71.44 381 PRO A CA 1
ATOM 2722 C C . PRO A 1 381 ? -20.544 3.507 21.936 1.00 71.44 381 PRO A C 1
ATOM 2724 O O . PRO A 1 381 ? -21.510 2.776 21.735 1.00 71.44 381 PRO A O 1
ATOM 2727 N N . VAL A 1 382 ? -20.500 4.369 22.952 1.00 69.31 382 VAL A N 1
ATOM 2728 C CA . VAL A 1 382 ? -21.590 4.661 23.882 1.00 69.31 382 VAL A CA 1
ATOM 2729 C C . VAL A 1 382 ? -21.600 6.166 24.162 1.00 69.31 382 VAL A C 1
ATOM 2731 O O . VAL A 1 382 ? -20.542 6.798 24.067 1.00 69.31 382 VAL A O 1
ATOM 2734 N N . PRO A 1 383 ? -22.756 6.757 24.519 1.00 68.75 383 PRO A N 1
ATOM 2735 C CA . PRO A 1 383 ? -22.842 8.177 24.836 1.00 68.75 383 PRO A CA 1
ATOM 2736 C C . PRO A 1 383 ? -21.772 8.615 25.842 1.00 68.75 383 PRO A C 1
ATOM 2738 O O . PRO A 1 383 ? -21.485 7.899 26.800 1.00 68.75 383 PRO A O 1
ATOM 2741 N N . TYR A 1 384 ? -21.216 9.809 25.628 1.00 70.75 384 TYR A N 1
ATOM 2742 C CA . TYR A 1 384 ? -20.234 10.471 26.501 1.00 70.75 384 TYR A CA 1
ATOM 2743 C C . TYR A 1 384 ? -18.831 9.853 26.576 1.00 70.75 384 TYR A C 1
ATOM 2745 O O . TYR A 1 384 ? -17.962 10.438 27.227 1.00 70.75 384 TYR A O 1
ATOM 2753 N N . VAL A 1 385 ? -18.590 8.728 25.898 1.00 74.44 385 VAL A N 1
ATOM 2754 C CA . VAL A 1 385 ? -17.258 8.130 25.754 1.00 74.44 385 VAL A CA 1
ATOM 2755 C C . VAL A 1 385 ? -16.744 8.409 24.349 1.00 74.44 385 VAL A C 1
ATOM 2757 O O . VAL A 1 385 ? -17.341 7.957 23.376 1.00 74.44 385 VAL A O 1
ATOM 2760 N N . GLU A 1 386 ? -15.624 9.111 24.234 1.00 84.50 386 GLU A N 1
ATOM 2761 C CA . GLU A 1 386 ? -14.902 9.318 22.978 1.00 84.50 386 GLU A CA 1
ATOM 2762 C C . GLU A 1 386 ? -13.567 8.579 23.043 1.00 84.50 386 GLU A C 1
ATOM 2764 O O . GLU A 1 386 ? -12.712 8.899 23.861 1.00 84.50 386 GLU A O 1
ATOM 2769 N N . LEU A 1 387 ? -13.381 7.577 22.194 1.00 85.44 387 LEU A N 1
ATOM 2770 C CA . LEU A 1 387 ? -12.166 6.774 22.120 1.00 85.44 387 LEU A CA 1
ATOM 2771 C C . LEU A 1 387 ? -11.310 7.237 20.943 1.00 85.44 387 LEU A C 1
ATOM 2773 O O . LEU A 1 387 ? -11.835 7.484 19.863 1.00 85.44 387 LEU A O 1
ATOM 2777 N N . ASN A 1 388 ? -9.999 7.342 21.156 1.00 85.06 388 ASN A N 1
ATOM 2778 C CA . ASN A 1 388 ? -9.012 7.884 20.228 1.00 85.06 388 ASN A CA 1
ATOM 2779 C C . ASN A 1 388 ? -8.023 6.797 19.804 1.00 85.06 388 ASN A C 1
ATOM 2781 O O . ASN A 1 388 ? -7.097 6.455 20.541 1.00 85.06 388 ASN A O 1
ATOM 2785 N N . GLY A 1 389 ? -8.206 6.290 18.587 1.00 79.00 389 GLY A N 1
ATOM 2786 C CA . GLY A 1 389 ? -7.480 5.131 18.081 1.00 79.00 389 GLY A CA 1
ATOM 2787 C C . GLY A 1 389 ? -7.830 3.850 18.839 1.00 79.00 389 GLY A C 1
ATOM 2788 O O . GLY A 1 389 ? -8.309 3.873 19.974 1.00 79.00 389 GLY A O 1
ATOM 2789 N N . ALA A 1 390 ? -7.606 2.707 18.202 1.00 84.81 390 ALA A N 1
ATOM 2790 C CA . ALA A 1 390 ? -7.738 1.428 18.882 1.00 84.81 390 ALA A CA 1
ATOM 2791 C C . ALA A 1 390 ? -6.862 0.351 18.252 1.00 84.81 390 ALA A C 1
ATOM 2793 O O . ALA A 1 390 ? -6.464 0.443 17.087 1.00 84.81 390 ALA A O 1
ATOM 2794 N N . SER A 1 391 ? -6.615 -0.680 19.052 1.00 88.69 391 SER A N 1
ATOM 2795 C CA . SER A 1 391 ? -6.088 -1.967 18.627 1.00 88.69 391 SER A CA 1
ATOM 2796 C C . SER A 1 391 ? -7.216 -2.997 18.629 1.00 88.69 391 SER A C 1
ATOM 2798 O O . SER A 1 391 ? -7.971 -3.082 19.599 1.00 88.69 391 SER A O 1
ATOM 2800 N N . VAL A 1 392 ? -7.344 -3.769 17.551 1.00 88.19 392 VAL A N 1
ATOM 2801 C CA . VAL A 1 392 ? -8.289 -4.888 17.443 1.00 88.19 392 VAL A CA 1
ATOM 2802 C C . VAL A 1 392 ? -7.535 -6.191 17.396 1.00 88.19 392 VAL A C 1
ATOM 2804 O O . VAL A 1 392 ? -6.724 -6.407 16.499 1.00 88.19 392 VAL A O 1
ATOM 2807 N N . LEU A 1 393 ? -7.899 -7.095 18.292 1.00 88.94 393 LEU A N 1
ATOM 2808 C CA . LEU A 1 393 ? -7.449 -8.470 18.303 1.00 88.94 393 LEU A CA 1
ATOM 2809 C C . LEU A 1 393 ? -8.614 -9.399 17.953 1.00 88.94 393 LEU A C 1
ATOM 2811 O O . LEU A 1 393 ? -9.695 -9.323 18.539 1.00 88.94 393 LEU A O 1
ATOM 2815 N N . PHE A 1 394 ? -8.384 -10.318 17.020 1.00 86.00 394 PHE A N 1
ATOM 2816 C CA . PHE A 1 394 ? -9.334 -11.387 16.719 1.00 86.00 394 PHE A CA 1
ATOM 2817 C C . PHE A 1 394 ? -9.117 -12.554 17.696 1.00 86.00 394 PHE A C 1
ATOM 2819 O O . PHE A 1 394 ? -8.051 -13.168 17.689 1.00 86.00 394 PHE A O 1
ATOM 2826 N N . GLN A 1 395 ? -10.114 -12.883 18.524 1.00 85.19 395 GLN A N 1
ATOM 2827 C CA . GLN A 1 395 ? -9.997 -13.897 19.577 1.00 85.19 395 GLN A CA 1
ATOM 2828 C C . GLN A 1 395 ? -11.082 -14.978 19.471 1.00 85.19 395 GLN A C 1
ATOM 2830 O O . GLN A 1 395 ? -12.281 -14.705 19.548 1.00 85.19 395 GLN A O 1
ATOM 2835 N N . THR A 1 396 ? -10.657 -16.238 19.352 1.00 81.19 396 THR A N 1
ATOM 2836 C CA . THR A 1 396 ? -11.559 -17.396 19.273 1.00 81.19 396 THR A CA 1
ATOM 2837 C C . THR A 1 396 ? -12.409 -17.547 20.536 1.00 81.19 396 THR A C 1
ATOM 2839 O O . THR A 1 396 ? -11.883 -17.511 21.646 1.00 81.19 396 THR A O 1
ATOM 2842 N N . GLY A 1 397 ? -13.721 -17.746 20.361 1.00 78.06 397 GLY A N 1
ATOM 2843 C CA . GLY A 1 397 ? -14.680 -17.933 21.458 1.00 78.06 397 GLY A CA 1
ATOM 2844 C C . GLY A 1 397 ? -15.127 -16.642 22.152 1.00 78.06 397 GLY A C 1
ATOM 2845 O O . GLY A 1 397 ? -15.968 -16.709 23.043 1.00 78.06 397 GLY A O 1
ATOM 2846 N N . THR A 1 398 ? -14.588 -15.492 21.738 1.00 79.88 398 THR A N 1
ATOM 2847 C CA . THR A 1 398 ? -14.938 -14.168 22.276 1.00 79.88 398 THR A CA 1
ATOM 2848 C C . THR A 1 398 ? -15.402 -13.220 21.166 1.00 79.88 398 THR A C 1
ATOM 2850 O O . THR A 1 398 ? -16.388 -12.506 21.332 1.00 79.88 398 THR A O 1
ATOM 2853 N N . GLY A 1 399 ? -14.721 -13.223 20.015 1.00 85.62 399 GLY A N 1
ATOM 2854 C CA . GLY A 1 399 ? -14.971 -12.318 18.894 1.00 85.62 399 GLY A CA 1
ATOM 2855 C C . GLY A 1 399 ? -13.862 -11.285 18.713 1.00 85.62 399 GLY A C 1
ATOM 2856 O O . GLY A 1 399 ? -12.681 -11.621 18.799 1.00 85.62 399 GLY A O 1
ATOM 2857 N N . LEU A 1 400 ? -14.225 -10.036 18.417 1.00 88.94 400 LEU A N 1
ATOM 2858 C CA . LEU A 1 400 ? -13.263 -8.938 18.288 1.00 88.94 400 LEU A CA 1
ATOM 2859 C C . LEU A 1 400 ? -13.060 -8.289 19.650 1.00 88.94 400 LEU A C 1
ATOM 2861 O O . LEU A 1 400 ? -14.017 -7.766 20.219 1.00 88.94 400 LEU A O 1
ATOM 2865 N N . VAL A 1 401 ? -11.827 -8.287 20.143 1.00 89.75 401 VAL A N 1
ATOM 2866 C CA . VAL A 1 401 ? -11.443 -7.535 21.337 1.00 89.75 401 VAL A CA 1
ATOM 2867 C C . VAL A 1 401 ? -10.798 -6.236 20.886 1.00 89.75 401 VAL A C 1
ATOM 2869 O O . VAL A 1 401 ? -9.789 -6.251 20.189 1.00 89.75 401 VAL A O 1
ATOM 2872 N N . VAL A 1 402 ? -11.390 -5.112 21.263 1.00 89.00 402 VAL A N 1
ATOM 2873 C CA . VAL A 1 402 ? -10.912 -3.774 20.925 1.00 89.00 402 VAL A CA 1
ATOM 2874 C C . VAL A 1 402 ? -10.362 -3.133 22.185 1.00 89.00 402 VAL A C 1
ATOM 2876 O O . VAL A 1 402 ? -11.076 -3.017 23.173 1.00 89.00 402 VAL A O 1
ATOM 2879 N N . SER A 1 403 ? -9.111 -2.695 22.153 1.00 90.44 403 SER A N 1
ATOM 2880 C CA . SER A 1 403 ? -8.494 -1.916 23.225 1.00 90.44 403 SER A CA 1
ATOM 2881 C C . SER A 1 403 ? -8.249 -0.498 22.740 1.00 90.44 403 SER A C 1
ATOM 2883 O O . SER A 1 403 ? -7.626 -0.294 21.699 1.00 90.44 403 SER A O 1
ATOM 2885 N N . ALA A 1 404 ? -8.746 0.485 23.478 1.00 89.69 404 ALA A N 1
ATOM 2886 C CA . ALA A 1 404 ? -8.670 1.886 23.095 1.00 89.69 404 ALA A CA 1
ATOM 2887 C C . ALA A 1 404 ? -8.478 2.774 24.322 1.00 89.69 404 ALA A C 1
ATOM 2889 O O . ALA A 1 404 ? -8.961 2.463 25.408 1.00 89.69 404 ALA A O 1
ATOM 2890 N N . ASN A 1 405 ? -7.814 3.908 24.127 1.00 88.94 405 ASN A N 1
ATOM 2891 C CA . ASN A 1 405 ? -7.776 4.975 25.119 1.00 88.94 405 ASN A CA 1
ATOM 2892 C C . ASN A 1 405 ? -8.639 6.133 24.632 1.00 88.94 405 ASN A C 1
ATOM 2894 O O . ASN A 1 405 ? -8.823 6.316 23.433 1.00 88.94 405 ASN A O 1
ATOM 2898 N N . GLY A 1 406 ? -9.172 6.927 25.543 1.00 87.44 406 GLY A N 1
ATOM 2899 C CA . GLY A 1 406 ? -10.100 7.987 25.194 1.00 87.44 406 GLY A CA 1
ATOM 2900 C C . GLY A 1 406 ? -10.438 8.869 26.369 1.00 87.44 406 GLY A C 1
ATOM 2901 O O . GLY A 1 406 ? -9.657 8.976 27.307 1.00 87.44 406 GLY A O 1
ATOM 2902 N N . ASN A 1 407 ? -11.614 9.477 26.305 1.00 83.50 407 ASN A N 1
ATOM 2903 C CA . ASN A 1 407 ? -12.162 10.322 27.341 1.00 83.50 407 ASN A CA 1
ATOM 2904 C C . ASN A 1 407 ? -13.609 9.927 27.650 1.00 83.50 407 ASN A C 1
ATOM 2906 O O . ASN A 1 407 ? -14.412 9.724 26.742 1.00 83.50 407 ASN A O 1
ATOM 2910 N N . LEU A 1 408 ? -13.955 9.902 28.931 1.00 75.50 408 LEU A N 1
ATOM 2911 C CA . LEU A 1 408 ? -15.327 9.964 29.422 1.00 75.50 408 LEU A CA 1
ATOM 2912 C C . LEU A 1 408 ? -15.552 11.376 29.968 1.00 75.50 408 LEU A C 1
ATOM 2914 O O . LEU A 1 408 ? -14.918 11.734 30.955 1.00 75.50 408 LEU A O 1
ATOM 2918 N N . LEU A 1 409 ? -16.424 12.183 29.351 1.00 70.69 409 LEU A N 1
ATOM 2919 C CA . LEU A 1 409 ? -16.766 13.532 29.853 1.00 70.69 409 LEU A CA 1
ATOM 2920 C C . LEU A 1 409 ? -15.530 14.403 30.207 1.00 70.69 409 LEU A C 1
ATOM 2922 O O . LEU A 1 409 ? -15.529 15.110 31.212 1.00 70.69 409 LEU A O 1
ATOM 2926 N N . ASN A 1 410 ? -14.480 14.350 29.375 1.00 72.31 410 ASN A N 1
ATOM 2927 C CA . ASN A 1 410 ? -13.166 15.008 29.543 1.00 72.31 410 ASN A CA 1
ATOM 2928 C C . ASN A 1 410 ? -12.160 14.333 30.495 1.00 72.31 410 ASN A C 1
ATOM 2930 O O . ASN A 1 410 ? -11.084 14.886 30.723 1.00 72.31 410 ASN A O 1
ATOM 2934 N N . THR A 1 411 ? -12.460 13.151 31.027 1.00 75.38 411 THR A N 1
ATOM 2935 C CA . THR A 1 411 ? -11.525 12.386 31.860 1.00 75.38 411 THR A CA 1
ATOM 2936 C C . THR A 1 411 ? -10.898 11.236 31.079 1.00 75.38 411 THR A C 1
ATOM 2938 O O . THR A 1 411 ? -11.653 10.468 30.480 1.00 75.38 411 THR A O 1
ATOM 2941 N N . PRO A 1 412 ? -9.559 11.076 31.096 1.00 84.06 412 PRO A N 1
ATOM 2942 C CA . PRO A 1 412 ? -8.887 9.981 30.412 1.00 84.06 412 PRO A CA 1
ATOM 2943 C C . PRO A 1 412 ? -9.445 8.617 30.812 1.00 84.06 412 PRO A C 1
ATOM 2945 O O . PRO A 1 412 ? -9.704 8.347 31.986 1.00 84.06 412 PRO A O 1
ATOM 2948 N N . VAL A 1 413 ? -9.614 7.762 29.813 1.00 85.81 413 VAL A N 1
ATOM 2949 C CA . VAL A 1 413 ? -10.233 6.450 29.939 1.00 85.81 413 VAL A CA 1
ATOM 2950 C C . VAL A 1 413 ? -9.427 5.413 29.185 1.00 85.81 413 VAL A C 1
ATOM 2952 O O . VAL A 1 413 ? -9.002 5.657 28.056 1.00 85.81 413 VAL A O 1
ATOM 2955 N N . SER A 1 414 ? -9.280 4.236 29.784 1.00 88.50 414 SER A N 1
ATOM 2956 C CA . SER A 1 414 ? -8.869 3.025 29.077 1.00 88.50 414 SER A CA 1
ATOM 2957 C C . SER A 1 414 ? -10.080 2.114 28.940 1.00 88.50 414 SER A C 1
ATOM 2959 O O . SER A 1 414 ? -10.766 1.831 29.920 1.00 88.50 414 SER A O 1
ATOM 2961 N N . ALA A 1 415 ? -10.369 1.683 27.717 1.00 88.25 415 ALA A N 1
ATOM 2962 C CA . ALA A 1 415 ? -11.540 0.890 27.386 1.00 88.25 415 ALA A CA 1
ATOM 2963 C C . ALA A 1 415 ? -11.156 -0.417 26.690 1.00 88.25 415 ALA A C 1
ATOM 2965 O O . ALA A 1 415 ? -10.290 -0.454 25.814 1.00 88.25 415 ALA A O 1
ATOM 2966 N N . SER A 1 416 ? -11.871 -1.474 27.058 1.00 91.06 416 SER A N 1
ATOM 2967 C CA . SER A 1 416 ? -11.887 -2.767 26.392 1.00 91.06 416 SER A CA 1
ATOM 2968 C C . SER A 1 416 ? -13.304 -3.055 25.906 1.00 91.06 416 SER A C 1
ATOM 2970 O O . SER A 1 416 ? -14.264 -3.026 26.683 1.00 91.06 416 SER A O 1
ATOM 2972 N N . LEU A 1 417 ? -13.445 -3.317 24.610 1.00 89.50 417 LEU A N 1
ATOM 2973 C CA . LEU A 1 417 ? -14.707 -3.672 23.979 1.00 89.50 417 LEU A CA 1
ATOM 2974 C C . LEU A 1 417 ? -14.639 -5.071 23.400 1.00 89.50 417 LEU A C 1
ATOM 2976 O O . LEU A 1 417 ? -13.606 -5.502 22.901 1.00 89.50 417 LEU A O 1
ATOM 2980 N N . VAL A 1 418 ? -15.773 -5.753 23.414 1.00 90.81 418 VAL A N 1
ATOM 2981 C CA . VAL A 1 418 ? -15.937 -7.072 22.822 1.00 90.81 418 VAL A CA 1
ATOM 2982 C C . VAL A 1 418 ? -17.100 -7.027 21.847 1.00 90.81 418 VAL A C 1
ATOM 2984 O O . VAL A 1 418 ? -18.244 -6.821 22.250 1.00 90.81 418 VAL A O 1
ATOM 2987 N N . VAL A 1 419 ? -16.816 -7.245 20.566 1.00 89.31 419 VAL A N 1
ATOM 2988 C CA . VAL A 1 419 ? -17.841 -7.486 19.547 1.00 89.31 419 VAL A CA 1
ATOM 2989 C C . VAL A 1 419 ? -17.968 -8.990 19.367 1.00 89.31 419 VAL A C 1
ATOM 2991 O O . VAL A 1 419 ? -17.054 -9.633 18.850 1.00 89.31 419 VAL A O 1
ATOM 2994 N N . ALA A 1 420 ? -19.102 -9.546 19.791 1.00 87.69 420 ALA A N 1
ATOM 2995 C CA . ALA A 1 420 ? -19.322 -10.986 19.769 1.00 87.69 420 ALA A CA 1
ATOM 2996 C C . ALA A 1 420 ? -19.290 -11.544 18.339 1.00 87.69 420 ALA A C 1
ATOM 2998 O O . ALA A 1 420 ? -19.918 -10.993 17.421 1.00 87.69 420 ALA A O 1
ATOM 2999 N N . ASP A 1 421 ? -18.591 -12.668 18.169 1.00 86.06 421 ASP A N 1
ATOM 3000 C CA . ASP A 1 421 ? -18.626 -13.431 16.926 1.00 86.06 421 ASP A CA 1
ATOM 3001 C C . ASP A 1 421 ? -19.993 -14.095 16.702 1.00 86.06 421 ASP A C 1
ATOM 3003 O O . ASP A 1 421 ? -20.893 -14.069 17.549 1.00 86.06 421 ASP A O 1
ATOM 3007 N N . LYS A 1 422 ? -20.167 -14.686 15.517 1.00 83.62 422 LYS A N 1
ATOM 3008 C CA . LYS A 1 422 ? -21.416 -15.358 15.158 1.00 83.62 422 LYS A CA 1
ATOM 3009 C C . LYS A 1 422 ? -21.772 -16.476 16.145 1.00 83.62 422 LYS A C 1
ATOM 3011 O O . LYS A 1 422 ? -22.915 -16.548 16.583 1.00 83.62 422 LYS A O 1
ATOM 3016 N N . ALA A 1 423 ? -20.800 -17.307 16.520 1.00 83.75 423 ALA A N 1
ATOM 3017 C CA . ALA A 1 423 ? -21.020 -18.435 17.422 1.00 83.75 423 ALA A CA 1
ATOM 3018 C C . ALA A 1 423 ? -21.464 -17.986 18.825 1.00 83.75 423 ALA A C 1
ATOM 3020 O O . ALA A 1 423 ? -22.353 -18.598 19.413 1.00 83.75 423 ALA A O 1
ATOM 3021 N N . SER A 1 424 ? -20.883 -16.903 19.340 1.00 86.25 424 SER A N 1
ATOM 3022 C CA . SER A 1 424 ? -21.223 -16.320 20.640 1.00 86.25 424 SER A CA 1
ATOM 3023 C C . SER A 1 424 ? -22.602 -15.664 20.607 1.00 86.25 424 SER A C 1
ATOM 3025 O O . SER A 1 424 ? -23.394 -15.844 21.531 1.00 86.25 424 SER A O 1
ATOM 3027 N N . LYS A 1 425 ? -22.942 -14.959 19.519 1.00 83.88 425 LYS A N 1
ATOM 3028 C CA . LYS A 1 425 ? -24.292 -14.401 19.314 1.00 83.88 425 LYS A CA 1
ATOM 3029 C C . LYS A 1 425 ? -25.357 -15.491 19.256 1.00 83.88 425 LYS A C 1
ATOM 3031 O O . LYS A 1 425 ? -26.399 -15.352 19.890 1.00 83.88 425 LYS A O 1
ATOM 3036 N N . ASP A 1 426 ? -25.075 -16.593 18.563 1.00 85.56 426 ASP A N 1
ATOM 3037 C CA . ASP A 1 426 ? -25.973 -17.751 18.488 1.00 85.56 426 ASP A CA 1
ATOM 3038 C C . ASP A 1 426 ? -26.175 -18.411 19.879 1.00 85.56 426 ASP A C 1
ATOM 3040 O O . ASP A 1 426 ? -27.193 -19.060 20.115 1.00 85.56 426 ASP A O 1
ATOM 3044 N N . GLN A 1 427 ? -25.254 -18.189 20.831 1.00 87.25 427 GLN A N 1
ATOM 3045 C CA . GLN A 1 427 ? -25.357 -18.590 22.246 1.00 87.25 427 GLN A CA 1
ATOM 3046 C C . GLN A 1 427 ? -25.978 -17.516 23.164 1.00 87.25 427 GLN A C 1
ATOM 3048 O O . GLN A 1 427 ? -26.070 -17.722 24.374 1.00 87.25 427 GLN A O 1
ATOM 3053 N N . GLY A 1 428 ? -26.427 -16.382 22.616 1.00 85.62 428 GLY A N 1
ATOM 3054 C CA . GLY A 1 428 ? -27.078 -15.303 23.365 1.00 85.62 428 GLY A CA 1
ATOM 3055 C C . GLY A 1 428 ? -26.138 -14.227 23.916 1.00 85.62 428 GLY A C 1
ATOM 3056 O O . GLY A 1 428 ? -26.577 -13.414 24.729 1.00 85.62 428 GLY A O 1
ATOM 3057 N N . ALA A 1 429 ? -24.868 -14.189 23.497 1.00 85.38 429 ALA A N 1
ATOM 3058 C CA . ALA A 1 429 ? -23.963 -13.106 23.876 1.00 85.38 429 ALA A CA 1
ATOM 3059 C C . ALA A 1 429 ? -24.426 -11.752 23.289 1.00 85.38 429 ALA A C 1
ATOM 3061 O O . ALA A 1 429 ? -24.904 -11.711 22.147 1.00 85.38 429 ALA A O 1
ATOM 3062 N N . PRO A 1 430 ? -24.255 -10.630 24.018 1.00 84.69 430 PRO A N 1
ATOM 3063 C CA . PRO A 1 430 ? -24.530 -9.299 23.488 1.00 84.69 430 PRO A CA 1
ATOM 3064 C C . PRO A 1 430 ? -23.711 -8.991 22.235 1.00 84.69 430 PRO A C 1
ATOM 3066 O O . PRO A 1 430 ? -22.555 -9.391 22.121 1.00 84.69 430 PRO A O 1
ATOM 3069 N N . ALA A 1 431 ? -24.282 -8.216 21.310 1.00 83.69 431 ALA A N 1
ATOM 3070 C CA . ALA A 1 431 ? -23.577 -7.831 20.087 1.00 83.69 431 ALA A CA 1
ATOM 3071 C C . ALA A 1 431 ? -22.318 -6.988 20.363 1.00 83.69 431 ALA A C 1
ATOM 3073 O O . ALA A 1 431 ? -21.327 -7.140 19.650 1.00 83.69 431 ALA A O 1
ATOM 3074 N N . LEU A 1 432 ? -22.372 -6.138 21.392 1.00 87.00 432 LEU A N 1
ATOM 3075 C CA . LEU A 1 432 ? -21.274 -5.311 21.876 1.00 87.00 432 LEU A CA 1
ATOM 3076 C C . LEU A 1 432 ? -21.272 -5.341 23.406 1.00 87.00 432 LEU A C 1
ATOM 3078 O O . LEU A 1 432 ? -22.295 -5.076 24.040 1.00 87.00 432 LEU A O 1
ATOM 3082 N N . THR A 1 433 ? -20.110 -5.622 23.981 1.00 87.38 433 THR A N 1
ATOM 3083 C CA . THR A 1 433 ? -19.827 -5.423 25.402 1.00 87.38 433 THR A CA 1
ATOM 3084 C C . THR A 1 433 ? -18.739 -4.369 25.523 1.00 87.38 433 THR A C 1
ATOM 3086 O O . THR A 1 433 ? -17.797 -4.364 24.738 1.00 87.38 433 THR A O 1
ATOM 3089 N N . PHE A 1 434 ? -18.861 -3.469 26.484 1.00 85.62 434 PHE A N 1
ATOM 3090 C CA . PHE A 1 434 ? -17.897 -2.407 26.732 1.00 85.62 434 PHE A CA 1
ATOM 3091 C C . PHE A 1 434 ? -17.569 -2.383 28.215 1.00 85.62 434 PHE A C 1
ATOM 3093 O O . PHE A 1 434 ? -18.455 -2.484 29.060 1.00 85.62 434 PHE A O 1
ATOM 3100 N N . THR A 1 435 ? -16.286 -2.279 28.514 1.00 88.12 435 THR A N 1
ATOM 3101 C CA . THR A 1 435 ? -15.748 -2.119 29.859 1.00 88.12 435 THR A CA 1
ATOM 3102 C C . THR A 1 435 ? -14.696 -1.036 29.800 1.00 88.12 435 THR A C 1
ATOM 3104 O O . THR A 1 435 ? -13.962 -0.940 28.816 1.00 88.12 435 THR A O 1
ATOM 3107 N N . GLY A 1 436 ? -14.598 -0.216 30.826 1.00 86.31 436 GLY A N 1
ATOM 3108 C CA . GLY A 1 436 ? -13.474 0.687 30.917 1.00 86.31 436 GLY A CA 1
ATOM 3109 C C . GLY A 1 436 ? -13.422 1.404 32.237 1.00 86.31 436 GLY A C 1
ATOM 3110 O O . GLY A 1 436 ? -14.339 1.325 33.054 1.00 86.31 436 GLY A O 1
ATOM 3111 N N . THR A 1 437 ? -12.304 2.086 32.393 1.00 87.12 437 THR A N 1
ATOM 3112 C CA . THR A 1 437 ? -11.858 2.617 33.662 1.00 87.12 437 THR A CA 1
ATOM 3113 C C . THR A 1 437 ? -11.408 4.049 33.435 1.00 87.12 437 THR A C 1
ATOM 3115 O O . THR A 1 437 ? -10.508 4.309 32.630 1.00 87.12 437 THR A O 1
ATOM 3118 N N . ALA A 1 438 ? -12.068 4.982 34.116 1.00 83.00 438 ALA A N 1
ATOM 3119 C CA . ALA A 1 438 ? -11.650 6.374 34.205 1.00 83.00 438 ALA A CA 1
ATOM 3120 C C . ALA A 1 438 ? -10.886 6.581 35.513 1.00 83.00 438 ALA A C 1
ATOM 3122 O O . ALA A 1 438 ? -11.345 6.145 36.568 1.00 83.00 438 ALA A O 1
ATOM 3123 N N . THR A 1 439 ? -9.752 7.271 35.463 1.00 83.06 439 THR A N 1
ATOM 3124 C CA . THR A 1 439 ? -8.932 7.549 36.653 1.00 83.06 439 THR A CA 1
ATOM 3125 C C . THR A 1 439 ? -8.912 9.036 36.975 1.00 83.06 439 THR A C 1
ATOM 3127 O O . THR A 1 439 ? -8.929 9.854 36.056 1.00 83.06 439 THR A O 1
ATOM 3130 N N . ASP A 1 440 ? -8.812 9.376 38.262 1.00 80.19 440 ASP A N 1
ATOM 3131 C CA . ASP A 1 440 ? -8.740 10.763 38.762 1.00 80.19 440 ASP A CA 1
ATOM 3132 C C . ASP A 1 440 ? -9.908 11.644 38.278 1.00 80.19 440 ASP A C 1
ATOM 3134 O O . ASP A 1 440 ? -9.758 12.719 37.690 1.00 80.19 440 ASP A O 1
ATOM 3138 N N . VAL A 1 441 ? -11.123 11.143 38.491 1.00 74.75 441 VAL A N 1
ATOM 3139 C CA . VAL A 1 441 ? -12.342 11.766 37.977 1.00 74.75 441 VAL A CA 1
ATOM 3140 C C . VAL A 1 441 ? -12.896 12.770 38.979 1.00 74.75 441 VAL A C 1
ATOM 3142 O O . VAL A 1 441 ? -12.996 12.492 40.169 1.00 74.75 441 VAL A O 1
ATOM 3145 N N . SER A 1 442 ? -13.312 13.942 38.514 1.00 77.38 442 SER A N 1
ATOM 3146 C CA . SER A 1 442 ? -13.922 14.966 39.367 1.00 77.38 442 SER A CA 1
ATOM 3147 C C . SER A 1 442 ? -15.443 14.876 39.353 1.00 77.38 442 SER A C 1
ATOM 3149 O O . SER A 1 442 ? -16.049 14.913 38.280 1.00 77.38 442 SER A O 1
ATOM 3151 N N . ALA A 1 443 ? -16.071 14.831 40.532 1.00 69.44 443 ALA A N 1
ATOM 3152 C CA . ALA A 1 443 ? -17.530 14.851 40.629 1.00 69.44 443 ALA A CA 1
ATOM 3153 C C . ALA A 1 443 ? -18.130 16.153 40.071 1.00 69.44 443 ALA A C 1
ATOM 3155 O O . ALA A 1 443 ? -19.131 16.107 39.355 1.00 69.44 443 ALA A O 1
ATOM 3156 N N . SER A 1 444 ? -17.499 17.301 40.351 1.00 67.12 444 SER A N 1
ATOM 3157 C CA . SER A 1 444 ? -17.931 18.606 39.837 1.00 67.12 444 SER A CA 1
ATOM 3158 C C . SER A 1 444 ? -17.841 18.670 38.310 1.00 67.12 444 SER A C 1
ATOM 3160 O O . SER A 1 444 ? -18.782 19.142 37.673 1.00 67.12 444 SER A O 1
ATOM 3162 N N . ASN A 1 445 ? -16.777 18.129 37.701 1.00 71.44 445 ASN A N 1
ATOM 3163 C CA . ASN A 1 445 ? -16.656 18.100 36.238 1.00 71.44 445 ASN A CA 1
ATOM 3164 C C . ASN A 1 445 ? -17.709 17.199 35.583 1.00 71.44 445 ASN A C 1
ATOM 3166 O O . ASN A 1 445 ? -18.292 17.601 34.575 1.00 71.44 445 ASN A O 1
ATOM 3170 N N . ILE A 1 446 ? -17.977 16.010 36.141 1.00 69.12 446 ILE A N 1
ATOM 3171 C CA . ILE A 1 446 ? -19.027 15.117 35.621 1.00 69.12 446 ILE A CA 1
ATOM 3172 C C . ILE A 1 446 ? -20.378 15.833 35.659 1.00 69.12 446 ILE A C 1
ATOM 3174 O O . ILE A 1 446 ? -21.060 15.914 34.637 1.00 69.12 446 ILE A O 1
ATOM 3178 N N . LEU A 1 447 ? -20.746 16.382 36.821 1.00 63.25 447 LEU A N 1
ATOM 3179 C CA . LEU A 1 447 ? -22.036 17.043 37.015 1.00 63.25 447 LEU A CA 1
ATOM 3180 C C . LEU A 1 447 ? -22.183 18.286 36.146 1.00 63.25 447 LEU A C 1
ATOM 3182 O O . LEU A 1 447 ? -23.198 18.432 35.478 1.00 63.25 447 LEU A O 1
ATOM 3186 N N . GLY A 1 448 ? -21.161 19.140 36.080 1.00 61.09 448 GLY A N 1
ATOM 3187 C CA . GLY A 1 448 ? -21.192 20.328 35.229 1.00 61.09 448 GLY A CA 1
ATOM 3188 C C . GLY A 1 448 ? -21.283 20.000 33.735 1.00 61.09 448 GLY A C 1
ATOM 3189 O O . GLY A 1 448 ? -21.835 20.790 32.974 1.00 61.09 448 GLY A O 1
ATOM 3190 N N . THR A 1 449 ? -20.778 18.836 33.310 1.00 63.50 449 THR A N 1
ATOM 3191 C CA . THR A 1 449 ? -20.840 18.403 31.905 1.00 63.50 449 THR A CA 1
ATOM 3192 C C . THR A 1 449 ? -22.186 17.762 31.559 1.00 63.50 449 THR A C 1
ATOM 3194 O O . THR A 1 449 ? -22.756 18.072 30.516 1.00 63.50 449 THR A O 1
ATOM 3197 N N . LEU A 1 450 ? -22.704 16.874 32.413 1.00 57.88 450 LEU A N 1
ATOM 3198 C CA . LEU A 1 450 ? -23.989 16.198 32.186 1.00 57.88 450 LEU A CA 1
ATOM 3199 C C . LEU A 1 450 ? -25.191 17.112 32.447 1.00 57.88 450 LEU A C 1
ATOM 3201 O O . LEU A 1 450 ? -26.205 17.003 31.761 1.00 57.88 450 LEU A O 1
ATOM 3205 N N . PHE A 1 451 ? -25.056 18.030 33.403 1.00 59.78 451 PHE A N 1
ATOM 3206 C CA . PHE A 1 451 ? -26.103 18.939 33.856 1.00 59.78 451 PHE A CA 1
ATOM 3207 C C . PHE A 1 451 ? -25.560 20.380 33.876 1.00 59.78 451 PHE A C 1
ATOM 3209 O O . PHE A 1 451 ? -25.214 20.905 34.938 1.00 59.78 451 PHE A O 1
ATOM 3216 N N . PRO A 1 452 ? -25.478 21.054 32.713 1.00 60.06 452 PRO A N 1
ATOM 3217 C CA . PRO A 1 452 ? -24.895 22.397 32.598 1.00 60.06 452 PRO A CA 1
ATOM 3218 C C . PRO A 1 452 ? -25.571 23.459 33.479 1.00 60.06 452 PRO A C 1
ATOM 3220 O O . PRO A 1 452 ? -24.944 24.453 33.841 1.00 60.06 452 PRO A O 1
ATOM 3223 N N . ASP A 1 453 ? -26.833 23.231 33.849 1.00 51.62 453 ASP A N 1
ATOM 3224 C CA . ASP A 1 453 ? -27.625 24.110 34.714 1.00 51.62 453 ASP A CA 1
ATOM 3225 C C . ASP A 1 453 ? -27.386 23.874 36.219 1.00 51.62 453 ASP A C 1
ATOM 3227 O O . ASP A 1 453 ? -28.014 24.528 37.056 1.00 51.62 453 ASP A O 1
ATOM 3231 N N . THR A 1 454 ? -26.470 22.966 36.587 1.00 47.97 454 THR A N 1
ATOM 3232 C CA . THR A 1 454 ? -26.125 22.691 37.990 1.00 47.97 454 THR A CA 1
ATOM 3233 C C . THR A 1 454 ? -25.718 23.993 38.695 1.00 47.97 454 THR A C 1
ATOM 3235 O O . THR A 1 454 ? -24.796 24.681 38.241 1.00 47.97 454 THR A O 1
ATOM 3238 N N . PRO A 1 455 ? -26.354 24.359 39.826 1.00 53.19 455 PRO A N 1
ATOM 3239 C CA . PRO A 1 455 ? -26.021 25.585 40.542 1.00 53.19 455 PRO A CA 1
ATOM 3240 C C . PRO A 1 455 ? -24.539 25.644 40.928 1.00 53.19 455 PRO A C 1
ATOM 3242 O O . PRO A 1 455 ? -23.998 24.691 41.484 1.00 53.19 455 PRO A O 1
ATOM 3245 N N . LYS A 1 456 ? -23.888 26.799 40.722 1.00 61.78 456 LYS A N 1
ATOM 3246 C CA . LYS A 1 456 ? -22.448 26.985 41.009 1.00 61.78 456 LYS A CA 1
ATOM 3247 C C . LYS A 1 456 ? -22.039 26.553 42.416 1.00 61.78 456 LYS A C 1
ATOM 3249 O O . LYS A 1 456 ? -20.991 25.948 42.582 1.00 61.78 456 LYS A O 1
ATOM 3254 N N . VAL A 1 457 ? -22.889 26.815 43.407 1.00 52.38 457 VAL A N 1
ATOM 3255 C CA . VAL A 1 457 ? -22.637 26.422 44.800 1.00 52.38 457 VAL A CA 1
ATOM 3256 C C . VAL A 1 457 ? -22.528 24.899 44.969 1.00 52.38 457 VAL A C 1
ATOM 3258 O O . VAL A 1 457 ? -21.719 24.431 45.758 1.00 52.38 457 VAL A O 1
ATOM 3261 N N . VAL A 1 458 ? -23.297 24.115 44.205 1.00 47.94 458 VAL A N 1
ATOM 3262 C CA . VAL A 1 458 ? -23.236 22.644 44.226 1.00 47.94 458 VAL A CA 1
ATOM 3263 C C . VAL A 1 458 ? -21.929 22.166 43.598 1.00 47.94 458 VAL A C 1
ATOM 3265 O O . VAL A 1 458 ? -21.262 21.300 44.159 1.00 47.94 458 VAL A O 1
ATOM 3268 N N . LEU A 1 459 ? -21.521 22.779 42.482 1.00 59.72 459 LEU A N 1
ATOM 3269 C CA . LEU A 1 459 ? -20.238 22.486 41.841 1.00 59.72 459 LEU A CA 1
ATOM 3270 C C . LEU A 1 459 ? -19.053 22.825 42.758 1.00 59.72 459 LEU A C 1
ATOM 3272 O O . LEU A 1 459 ? -18.134 22.023 42.860 1.00 59.72 459 LEU A O 1
ATOM 3276 N N . GLU A 1 460 ? -19.095 23.953 43.474 1.00 67.19 460 GLU A N 1
ATOM 3277 C CA . GLU A 1 460 ? -18.059 24.359 44.440 1.00 67.19 460 GLU A CA 1
ATOM 3278 C C . GLU A 1 460 ? -17.960 23.405 45.642 1.00 67.19 460 GLU A C 1
ATOM 3280 O O . GLU A 1 460 ? -16.860 23.099 46.098 1.00 67.19 460 GLU A O 1
ATOM 3285 N N . ILE A 1 461 ? -19.093 22.904 46.150 1.00 60.34 461 ILE A N 1
ATOM 3286 C CA . ILE A 1 461 ? -19.122 21.938 47.262 1.00 60.34 461 ILE A CA 1
ATOM 3287 C C . ILE A 1 461 ? -18.554 20.577 46.840 1.00 60.34 461 ILE A C 1
ATOM 3289 O O . ILE A 1 461 ? -17.903 19.910 47.646 1.00 60.34 461 ILE A O 1
ATOM 3293 N N . LEU A 1 462 ? -18.813 20.157 45.600 1.00 64.00 462 LEU A N 1
ATOM 3294 C CA . LEU A 1 462 ? -18.405 18.853 45.070 1.00 64.00 462 LEU A CA 1
ATOM 3295 C C . LEU A 1 462 ? -17.041 18.872 44.377 1.00 64.00 462 LEU A C 1
ATOM 3297 O O . LEU A 1 462 ? -16.505 17.811 44.070 1.00 64.00 462 LEU A O 1
ATOM 3301 N N . ASP A 1 463 ? -16.445 20.043 44.172 1.00 75.69 463 ASP A N 1
ATOM 3302 C CA . ASP A 1 463 ? -15.111 20.183 43.585 1.00 75.69 463 ASP A CA 1
ATOM 3303 C C . ASP A 1 463 ? -13.990 19.402 44.306 1.00 75.69 463 ASP A C 1
ATOM 3305 O O . ASP A 1 463 ? -13.115 18.840 43.631 1.00 75.69 463 ASP A O 1
ATOM 3309 N N . PRO A 1 464 ? -14.004 19.266 45.649 1.00 75.31 464 PRO A N 1
ATOM 3310 C CA . PRO A 1 464 ? -13.031 18.442 46.355 1.00 75.31 464 PRO A CA 1
ATOM 3311 C C . PRO A 1 464 ? -13.258 16.935 46.187 1.00 75.31 464 PRO A C 1
ATOM 3313 O O . PRO A 1 464 ? -12.382 16.160 46.564 1.00 75.31 464 PRO A O 1
ATOM 3316 N N . VAL A 1 465 ? -14.419 16.505 45.677 1.00 70.19 465 VAL A N 1
ATOM 3317 C CA . VAL A 1 465 ? -14.765 15.086 45.539 1.00 70.19 465 VAL A CA 1
ATOM 3318 C C . VAL A 1 465 ? -14.121 14.521 44.280 1.00 70.19 465 VAL A C 1
ATOM 3320 O O . VAL A 1 465 ? -14.435 14.925 43.153 1.00 70.19 465 VAL A O 1
ATOM 3323 N N . ARG A 1 466 ? -13.225 13.557 44.484 1.00 72.31 466 ARG A N 1
ATOM 3324 C CA . ARG A 1 466 ? -12.510 12.857 43.414 1.00 72.31 466 ARG A CA 1
ATOM 3325 C C . ARG A 1 466 ? -12.868 11.382 43.432 1.00 72.31 466 ARG A C 1
ATOM 3327 O O . ARG A 1 466 ? -13.118 10.822 44.487 1.00 72.31 466 ARG A O 1
ATOM 3334 N N . PHE A 1 467 ? -12.860 10.734 42.283 1.00 74.25 467 PHE A N 1
ATOM 3335 C CA . PHE A 1 467 ? -12.912 9.285 42.171 1.00 74.25 467 PHE A CA 1
ATOM 3336 C C . PHE A 1 467 ? -11.540 8.825 41.710 1.00 74.25 467 PHE A C 1
ATOM 3338 O O . PHE A 1 467 ? -11.090 9.217 40.634 1.00 74.25 467 PHE A O 1
ATOM 3345 N N . ALA A 1 468 ? -10.875 8.005 42.524 1.00 77.62 468 ALA A N 1
ATOM 3346 C CA . ALA A 1 468 ? -9.610 7.401 42.117 1.00 77.62 468 ALA A CA 1
ATOM 3347 C C . ALA A 1 468 ? -9.805 6.568 40.841 1.00 77.62 468 ALA A C 1
ATOM 3349 O O . ALA A 1 468 ? -8.993 6.644 39.919 1.00 77.62 468 ALA A O 1
ATOM 3350 N N . GLU A 1 469 ? -10.927 5.850 40.786 1.00 78.94 469 GLU A N 1
ATOM 3351 C CA . GLU A 1 469 ? -11.312 4.965 39.701 1.00 78.94 469 GLU A CA 1
ATOM 3352 C C . GLU A 1 469 ? -12.841 4.970 39.538 1.00 78.94 469 GLU A C 1
ATOM 3354 O O . GLU A 1 469 ? -13.585 4.926 40.526 1.00 78.94 469 GLU A O 1
ATOM 3359 N N . ILE A 1 470 ? -13.305 5.053 38.294 1.00 73.56 470 ILE A N 1
ATOM 3360 C CA . ILE A 1 470 ? -14.691 4.796 37.903 1.00 73.56 470 ILE A CA 1
ATOM 3361 C C . ILE A 1 470 ? -14.668 3.687 36.864 1.00 73.56 470 ILE A C 1
ATOM 3363 O O . ILE A 1 470 ? -14.201 3.901 35.744 1.00 73.56 470 ILE A O 1
ATOM 3367 N N . ASP A 1 471 ? -15.242 2.547 37.223 1.00 78.69 471 ASP A N 1
ATOM 3368 C CA . ASP A 1 471 ? -15.490 1.459 36.295 1.00 78.69 471 ASP A CA 1
ATOM 3369 C C . ASP A 1 471 ? -16.868 1.617 35.676 1.00 78.69 471 ASP A C 1
ATOM 3371 O O . ASP A 1 471 ? -17.874 1.824 36.362 1.00 78.69 471 ASP A O 1
ATOM 3375 N N . PHE A 1 472 ? -16.938 1.463 34.365 1.00 77.25 472 PHE A N 1
ATOM 3376 C CA . PHE A 1 472 ? -18.196 1.423 33.644 1.00 77.25 472 PHE A CA 1
ATOM 3377 C C . PHE A 1 472 ? -18.268 0.178 32.774 1.00 77.25 472 PHE A C 1
ATOM 3379 O O . PHE A 1 472 ? -17.280 -0.318 32.231 1.00 77.25 472 PHE A O 1
ATOM 3386 N N . THR A 1 473 ? -19.480 -0.343 32.652 1.00 79.81 473 THR A N 1
ATOM 3387 C CA . THR A 1 473 ? -19.781 -1.547 31.892 1.00 79.81 473 THR A CA 1
ATOM 3388 C C . THR A 1 473 ? -21.027 -1.322 31.056 1.00 79.81 473 THR A C 1
ATOM 3390 O O . THR A 1 473 ? -21.973 -0.663 31.477 1.00 79.81 473 THR A O 1
ATOM 3393 N N . TYR A 1 474 ? -21.051 -1.886 29.860 1.00 79.25 474 TYR A N 1
ATOM 3394 C CA . TYR A 1 474 ? -22.231 -1.948 29.019 1.00 79.25 474 TYR A CA 1
ATOM 3395 C C . TYR A 1 474 ? -22.308 -3.329 28.389 1.00 79.25 474 TYR A C 1
ATOM 3397 O O . TYR A 1 474 ? -21.338 -3.807 27.811 1.00 79.25 474 TYR A O 1
ATOM 3405 N N . ASN A 1 475 ? -23.460 -3.980 28.509 1.00 78.50 475 ASN A N 1
ATOM 3406 C CA . ASN A 1 475 ? -23.684 -5.350 28.037 1.00 78.50 475 ASN A CA 1
ATOM 3407 C C . ASN A 1 475 ? -24.703 -5.414 26.887 1.00 78.50 475 ASN A C 1
ATOM 3409 O O . ASN A 1 475 ? -25.444 -6.385 26.769 1.00 78.50 475 ASN A O 1
ATOM 3413 N N . GLY A 1 476 ? -24.814 -4.349 26.091 1.00 70.50 476 GLY A N 1
ATOM 3414 C CA . GLY A 1 476 ? -25.789 -4.242 25.001 1.00 70.50 476 GLY A CA 1
ATOM 3415 C C . GLY A 1 476 ? -27.180 -3.765 25.432 1.00 70.50 476 GLY A C 1
ATOM 3416 O O . GLY A 1 476 ? -27.924 -3.243 24.606 1.00 70.50 476 GLY A O 1
ATOM 3417 N N . THR A 1 477 ? -27.540 -3.887 26.712 1.00 70.88 477 THR A N 1
ATOM 3418 C CA . THR A 1 477 ? -28.873 -3.482 27.205 1.00 70.88 477 THR A CA 1
ATOM 3419 C C . THR A 1 477 ? -28.842 -2.582 28.429 1.00 70.88 477 THR A C 1
ATOM 3421 O O . THR A 1 477 ? -29.718 -1.738 28.585 1.00 70.88 477 THR A O 1
ATOM 3424 N N . SER A 1 478 ? -27.845 -2.738 29.296 1.00 68.00 478 SER A N 1
ATOM 3425 C CA . SER A 1 478 ? -27.719 -1.972 30.532 1.00 68.00 478 SER A CA 1
ATOM 3426 C C . SER A 1 478 ? -26.336 -1.359 30.635 1.00 68.00 478 SER A C 1
ATOM 3428 O O . SER A 1 478 ? -25.341 -2.038 30.375 1.00 68.00 478 SER A O 1
ATOM 3430 N N . PHE A 1 479 ? -26.297 -0.096 31.046 1.00 65.81 479 PHE A N 1
ATOM 3431 C CA . PHE A 1 479 ? -25.084 0.602 31.443 1.00 65.81 479 PHE A CA 1
ATOM 3432 C C . PHE A 1 479 ? -24.947 0.518 32.967 1.00 65.81 479 PHE A C 1
ATOM 3434 O O . PHE A 1 479 ? -25.878 0.871 33.691 1.00 65.81 479 PHE A O 1
ATOM 3441 N N . GLY A 1 480 ? -23.818 0.013 33.449 1.00 63.84 480 GLY A N 1
ATOM 3442 C CA . GLY A 1 480 ? -23.466 -0.045 34.862 1.00 63.84 480 GLY A CA 1
ATOM 3443 C C . GLY A 1 480 ? -22.274 0.858 35.139 1.00 63.84 480 GLY A C 1
ATOM 3444 O O . GLY A 1 480 ? -21.329 0.873 34.359 1.00 63.84 480 GLY A O 1
ATOM 3445 N N . VAL A 1 481 ? -22.308 1.578 36.256 1.00 67.69 481 VAL A N 1
ATOM 3446 C CA . VAL A 1 481 ? -21.183 2.376 36.758 1.00 67.69 481 VAL A CA 1
ATOM 3447 C C . VAL A 1 481 ? -20.921 1.966 38.196 1.00 67.69 481 VAL A C 1
ATOM 3449 O O . VAL A 1 481 ? -21.862 1.833 38.979 1.00 67.69 481 VAL A O 1
ATOM 3452 N N . SER A 1 482 ? -19.655 1.770 38.538 1.00 65.81 482 SER A N 1
ATOM 3453 C CA . SER A 1 482 ? -19.188 1.513 39.892 1.00 65.81 482 SER A CA 1
ATOM 3454 C C . SER A 1 482 ? -18.042 2.465 40.196 1.00 65.81 482 SER A C 1
ATOM 3456 O O . SER A 1 482 ? -17.072 2.536 39.449 1.00 65.81 482 SER A O 1
ATOM 3458 N N . ALA A 1 483 ? -18.162 3.213 41.287 1.00 65.38 483 ALA A N 1
ATOM 3459 C CA . ALA A 1 483 ? -17.136 4.144 41.722 1.00 65.38 483 ALA A CA 1
ATOM 3460 C C . ALA A 1 483 ? -17.218 4.367 43.230 1.00 65.38 483 ALA A C 1
ATOM 3462 O O . ALA A 1 483 ? -18.315 4.433 43.793 1.00 65.38 483 ALA A O 1
ATOM 3463 N N . SER A 1 484 ? -16.057 4.558 43.852 1.00 66.75 484 SER A N 1
ATOM 3464 C CA . SER A 1 484 ? -15.944 4.950 45.257 1.00 66.75 484 SER A CA 1
ATOM 3465 C C . SER A 1 484 ? -15.380 6.371 45.336 1.00 66.75 484 SER A C 1
ATOM 3467 O O . SER A 1 484 ? -14.224 6.582 44.961 1.00 66.75 484 SER A O 1
ATOM 3469 N N . PRO A 1 485 ? -16.164 7.369 45.782 1.00 69.31 485 PRO A N 1
ATOM 3470 C CA . PRO A 1 485 ? -15.672 8.735 45.911 1.00 69.31 485 PRO A CA 1
ATOM 3471 C C . PRO A 1 485 ? -14.673 8.855 47.068 1.00 69.31 485 PRO A C 1
ATOM 3473 O O . PRO A 1 485 ? -14.911 8.357 48.170 1.00 69.31 485 PRO A O 1
ATOM 3476 N N . ASP A 1 486 ? -13.573 9.565 46.845 1.00 68.94 486 ASP A N 1
ATOM 3477 C CA . ASP A 1 486 ? -12.748 10.168 47.886 1.00 68.94 486 ASP A CA 1
ATOM 3478 C C . ASP A 1 486 ? -13.381 11.487 48.331 1.00 68.94 486 ASP A C 1
ATOM 3480 O O . ASP A 1 486 ? -13.504 12.457 47.580 1.00 68.94 486 ASP A O 1
ATOM 3484 N N . LEU A 1 487 ? -13.805 11.489 49.590 1.00 66.00 487 LEU A N 1
ATOM 3485 C CA . LEU A 1 487 ? -14.474 12.603 50.245 1.00 66.00 487 LEU A CA 1
ATOM 3486 C C . LEU A 1 487 ? -13.572 13.307 51.264 1.00 66.00 487 LEU A C 1
ATOM 3488 O O . LEU A 1 487 ? -14.033 14.204 51.971 1.00 66.00 487 LEU A O 1
ATOM 3492 N N . SER A 1 488 ? -12.295 12.920 51.360 1.00 65.94 488 SER A N 1
ATOM 3493 C CA . SER A 1 488 ? -11.334 13.502 52.304 1.00 65.94 488 SER A CA 1
ATOM 3494 C C . SER A 1 488 ? -11.118 15.004 52.082 1.00 65.94 488 SER A C 1
ATOM 3496 O O . SER A 1 488 ? -10.854 15.735 53.038 1.00 65.94 488 SER A O 1
ATOM 3498 N N . GLY A 1 489 ? -11.302 15.473 50.844 1.00 64.44 489 GLY A N 1
ATOM 3499 C CA . GLY A 1 489 ? -11.233 16.885 50.474 1.00 64.44 489 GLY A CA 1
ATOM 3500 C C . GLY A 1 489 ? -12.448 17.722 50.890 1.00 64.44 489 GLY A C 1
ATOM 3501 O O . GLY A 1 489 ? -12.357 18.948 50.871 1.00 64.44 489 GLY A O 1
ATOM 3502 N N . VAL A 1 490 ? -13.578 17.110 51.269 1.00 65.19 490 VAL A N 1
ATOM 3503 C CA . VAL A 1 490 ? -14.812 17.845 51.594 1.00 65.19 490 VAL A CA 1
ATOM 3504 C C . VAL A 1 490 ? -14.714 18.446 53.006 1.00 65.19 490 VAL A C 1
ATOM 3506 O O . VAL A 1 490 ? -14.631 17.699 53.991 1.00 65.19 490 VAL A O 1
ATOM 3509 N N . PRO A 1 491 ? -14.756 19.787 53.159 1.00 60.69 491 PRO A N 1
ATOM 3510 C CA . PRO A 1 491 ? -14.579 20.436 54.456 1.00 60.69 491 PRO A CA 1
ATOM 3511 C C . PRO A 1 491 ? -15.599 19.961 55.502 1.00 60.69 491 PRO A C 1
ATOM 3513 O O . PRO A 1 491 ? -16.805 19.996 55.279 1.00 60.69 491 PRO A O 1
ATOM 3516 N N . GLY A 1 492 ? -15.114 19.521 56.668 1.00 62.25 492 GLY A N 1
ATOM 3517 C CA . GLY A 1 492 ? -15.950 19.081 57.797 1.00 62.25 492 GLY A CA 1
ATOM 3518 C C . GLY A 1 492 ? -16.556 17.675 57.672 1.00 62.25 492 GLY A C 1
ATOM 3519 O O . GLY A 1 492 ? -16.911 17.085 58.692 1.00 62.25 492 GLY A O 1
ATOM 3520 N N . LEU A 1 493 ? -16.606 17.083 56.475 1.00 63.66 493 LEU A N 1
ATOM 3521 C CA . LEU A 1 493 ? -17.244 15.781 56.262 1.00 63.66 493 LEU A CA 1
ATOM 3522 C C . LEU A 1 493 ? -16.448 14.631 56.890 1.00 63.66 493 LEU A C 1
ATOM 3524 O O . LEU A 1 493 ? -17.032 13.781 57.555 1.00 63.66 493 LEU A O 1
ATOM 3528 N N . GLY A 1 494 ? -15.116 14.642 56.791 1.00 60.56 494 GLY A N 1
ATOM 3529 C CA . GLY A 1 494 ? -14.273 13.629 57.439 1.00 60.56 494 GLY A CA 1
ATOM 3530 C C . GLY A 1 494 ? -14.435 13.583 58.967 1.00 60.56 494 GLY A C 1
ATOM 3531 O O . GLY A 1 494 ? -14.369 12.511 59.566 1.00 60.56 494 GLY A O 1
ATOM 3532 N N . GLN A 1 495 ? -14.719 14.725 59.606 1.00 62.91 495 GLN A N 1
ATOM 3533 C CA . GLN A 1 495 ? -14.990 14.791 61.048 1.00 62.91 495 GLN A CA 1
ATOM 3534 C C . GLN A 1 495 ? -16.354 14.181 61.388 1.00 62.91 495 GLN A C 1
ATOM 3536 O O . GLN A 1 495 ? -16.465 13.461 62.376 1.00 62.91 495 GLN A O 1
ATOM 3541 N N . ILE A 1 496 ? -17.365 14.421 60.549 1.00 56.25 496 ILE A N 1
ATOM 3542 C CA . ILE A 1 496 ? -18.718 13.872 60.706 1.00 56.25 496 ILE A CA 1
ATOM 3543 C C . ILE A 1 496 ? -18.723 12.357 60.463 1.00 56.25 496 ILE A C 1
ATOM 3545 O O . ILE A 1 496 ? -19.257 11.612 61.281 1.00 56.25 496 ILE A O 1
ATOM 3549 N N . LEU A 1 497 ? -18.090 11.885 59.385 1.00 62.09 497 LEU A N 1
ATOM 3550 C CA . LEU A 1 497 ? -18.006 10.458 59.054 1.00 62.09 497 LEU A CA 1
ATOM 3551 C C . LEU A 1 497 ? -17.236 9.676 60.124 1.00 62.09 497 LEU A C 1
ATOM 3553 O O . LEU A 1 497 ? -17.699 8.624 60.558 1.00 62.09 497 LEU A O 1
ATOM 3557 N N . SER A 1 498 ? -16.117 10.227 60.609 1.00 65.00 498 SER A N 1
ATOM 3558 C CA . SER A 1 498 ? -15.340 9.652 61.715 1.00 65.00 498 SER A CA 1
ATOM 3559 C C . SER A 1 498 ? -16.134 9.626 63.025 1.00 65.00 498 SER A C 1
ATOM 3561 O O . SER A 1 498 ? -16.189 8.593 63.691 1.00 65.00 498 SER A O 1
ATOM 3563 N N . TYR A 1 499 ? -16.821 10.723 63.367 1.00 59.44 499 TYR A N 1
ATOM 3564 C CA . TYR A 1 499 ? -17.682 10.800 64.551 1.00 59.44 499 TYR A CA 1
ATOM 3565 C C . TYR A 1 499 ? -18.819 9.767 64.524 1.00 59.44 499 TYR A C 1
ATOM 3567 O O . TYR A 1 499 ? -19.138 9.172 65.551 1.00 59.44 499 TYR A O 1
ATOM 3575 N N . LEU A 1 500 ? -19.406 9.526 63.350 1.00 56.94 500 LEU A N 1
ATOM 3576 C CA . LEU A 1 500 ? -20.499 8.570 63.150 1.00 56.94 500 LEU A CA 1
ATOM 3577 C C . LEU A 1 500 ? -20.013 7.138 62.844 1.00 56.94 500 LEU A C 1
ATOM 3579 O O . LEU A 1 500 ? -20.823 6.220 62.717 1.00 56.94 500 LEU A O 1
ATOM 3583 N N . GLY A 1 501 ? -18.698 6.928 62.739 1.00 64.06 501 GLY A N 1
ATOM 3584 C CA . GLY A 1 501 ? -18.083 5.628 62.481 1.00 64.06 501 GLY A CA 1
ATOM 3585 C C . GLY A 1 501 ? -18.343 5.058 61.083 1.00 64.06 501 GLY A C 1
ATOM 3586 O O . GLY A 1 501 ? -18.222 3.845 60.911 1.00 64.06 501 GLY A O 1
ATOM 3587 N N . PHE A 1 502 ? -18.714 5.877 60.096 1.00 63.31 502 PHE A N 1
ATOM 3588 C CA . PHE A 1 502 ? -18.847 5.451 58.696 1.00 63.31 502 PHE A CA 1
ATOM 3589 C C . PHE A 1 502 ? -17.468 5.253 58.055 1.00 63.31 502 PHE A C 1
ATOM 3591 O O . PHE A 1 502 ? -16.522 5.982 58.348 1.00 63.31 502 PHE A O 1
ATOM 3598 N N . GLN A 1 503 ? -17.356 4.250 57.189 1.00 66.88 503 GLN A N 1
ATOM 3599 C CA . GLN A 1 503 ? -16.203 4.036 56.320 1.00 66.88 503 GLN A CA 1
ATOM 3600 C C . GLN A 1 503 ? -16.544 4.434 54.885 1.00 66.88 503 GLN A C 1
ATOM 3602 O O . GLN A 1 503 ? -17.708 4.607 54.536 1.00 66.88 503 GLN A O 1
ATOM 3607 N N . GLN A 1 504 ? -15.518 4.592 54.054 1.00 59.16 504 GLN A N 1
ATOM 3608 C CA . GLN A 1 504 ? -15.679 5.027 52.668 1.00 59.16 504 GLN A CA 1
ATOM 3609 C C . GLN A 1 504 ? -16.560 4.061 51.851 1.00 59.16 504 GLN A C 1
ATOM 3611 O O . GLN A 1 504 ? -17.399 4.516 51.081 1.00 59.16 504 GLN A O 1
ATOM 3616 N N . ASP A 1 505 ? -16.471 2.753 52.115 1.00 65.06 505 ASP A N 1
ATOM 3617 C CA . ASP A 1 505 ? -17.286 1.707 51.471 1.00 65.06 505 ASP A CA 1
ATOM 3618 C C . ASP A 1 505 ? -18.790 1.773 51.814 1.00 65.06 505 ASP A C 1
ATOM 3620 O O . ASP A 1 505 ? -19.621 1.158 51.134 1.00 65.06 505 ASP A O 1
ATOM 3624 N N . ASP A 1 506 ? -19.156 2.516 52.866 1.00 64.25 506 ASP A N 1
ATOM 3625 C CA . ASP A 1 506 ? -20.551 2.729 53.262 1.00 64.25 506 ASP A CA 1
ATOM 3626 C C . ASP A 1 506 ? -21.251 3.764 52.352 1.00 64.25 506 ASP A C 1
ATOM 3628 O O . ASP A 1 506 ? -22.474 3.906 52.415 1.00 64.25 506 ASP A O 1
ATOM 3632 N N . ILE A 1 507 ? -20.501 4.480 51.501 1.00 62.25 507 ILE A N 1
ATOM 3633 C CA . ILE A 1 507 ? -20.995 5.542 50.614 1.00 62.25 507 ILE A CA 1
ATOM 3634 C C . ILE A 1 507 ? -20.991 5.040 49.173 1.00 62.25 507 ILE A C 1
ATOM 3636 O O . ILE A 1 507 ? -19.957 4.669 48.626 1.00 62.25 507 ILE A O 1
ATOM 3640 N N . LYS A 1 508 ? -22.161 5.032 48.539 1.00 64.81 508 LYS A N 1
ATOM 3641 C CA . LYS A 1 508 ? -22.362 4.491 47.195 1.00 64.81 508 LYS A CA 1
ATOM 3642 C C . LYS A 1 508 ? -23.050 5.520 46.321 1.00 64.81 508 LYS A C 1
ATOM 3644 O O . LYS A 1 508 ? -24.048 6.103 46.730 1.00 64.81 508 LYS A O 1
ATOM 3649 N N . ILE A 1 509 ? -22.550 5.694 45.105 1.00 60.69 509 ILE A N 1
ATOM 3650 C CA . ILE A 1 509 ? -23.238 6.455 44.062 1.00 60.69 509 ILE A CA 1
ATOM 3651 C C . ILE A 1 509 ? -23.825 5.452 43.077 1.00 60.69 509 ILE A C 1
ATOM 3653 O O . ILE A 1 509 ? -23.122 4.552 42.619 1.00 60.69 509 ILE A O 1
ATOM 3657 N N . ARG A 1 510 ? -25.121 5.559 42.793 1.00 63.09 510 ARG A N 1
ATOM 3658 C CA . ARG A 1 510 ? -25.851 4.624 41.936 1.00 63.09 510 ARG A CA 1
ATOM 3659 C C . ARG A 1 510 ? -26.677 5.393 40.910 1.00 63.09 510 ARG A C 1
ATOM 3661 O O . ARG A 1 510 ? -27.472 6.240 41.303 1.00 63.09 510 ARG A O 1
ATOM 3668 N N . PRO A 1 511 ? -26.553 5.099 39.611 1.00 54.06 511 PRO A N 1
ATOM 3669 C CA . PRO A 1 511 ? -27.537 5.559 38.646 1.00 54.06 511 PRO A CA 1
ATOM 3670 C C . PRO A 1 511 ? -28.838 4.752 38.807 1.00 54.06 511 PRO A C 1
ATOM 3672 O O . PRO A 1 511 ? -28.813 3.521 38.833 1.00 54.06 511 PRO A O 1
ATOM 3675 N N . SER A 1 512 ? -29.980 5.432 38.891 1.00 54.19 512 SER A N 1
ATOM 3676 C CA . SER A 1 512 ? -31.313 4.831 38.833 1.00 54.19 512 SER A CA 1
ATOM 3677 C C . SER A 1 512 ? -31.959 5.149 37.485 1.00 54.19 512 SER A C 1
ATOM 3679 O O . SER A 1 512 ? -32.267 6.292 37.151 1.00 54.19 512 SER A O 1
ATOM 3681 N N . LEU A 1 513 ? -32.156 4.106 36.677 1.00 49.41 513 LEU A N 1
ATOM 3682 C CA . LEU A 1 513 ? -32.758 4.208 35.343 1.00 49.41 513 LEU A CA 1
ATOM 3683 C C . LEU A 1 513 ? -34.292 4.112 35.366 1.00 49.41 513 LEU A C 1
ATOM 3685 O O . LEU A 1 513 ? -34.918 4.225 34.316 1.00 49.41 513 LEU A O 1
ATOM 3689 N N . ALA A 1 514 ? -34.903 3.889 36.535 1.00 45.41 514 ALA A N 1
ATOM 3690 C CA . ALA A 1 514 ? -36.325 3.563 36.631 1.00 45.41 514 ALA A CA 1
ATOM 3691 C C . ALA A 1 514 ? -37.262 4.733 36.266 1.00 45.41 514 ALA A C 1
ATOM 3693 O O . ALA A 1 514 ? -38.374 4.466 35.830 1.00 45.41 514 ALA A O 1
ATOM 3694 N N . ASP A 1 515 ? -36.803 5.991 36.354 1.00 47.44 515 ASP A N 1
ATOM 3695 C CA . ASP A 1 515 ? -37.637 7.193 36.163 1.00 47.44 515 ASP A CA 1
ATOM 3696 C C . ASP A 1 515 ? -36.897 8.339 35.426 1.00 47.44 515 ASP A C 1
ATOM 3698 O O . ASP A 1 515 ? -36.900 9.485 35.868 1.00 47.44 515 ASP A O 1
ATOM 3702 N N . GLY A 1 516 ? -36.234 8.060 34.296 1.00 50.56 516 GLY A N 1
ATOM 3703 C CA . GLY A 1 516 ? -35.656 9.122 33.448 1.00 50.56 516 GLY A CA 1
ATOM 3704 C C . GLY A 1 516 ? -34.192 9.495 33.717 1.00 50.56 516 GLY A C 1
ATOM 3705 O O . GLY A 1 516 ? -33.740 10.519 33.218 1.00 50.56 516 GLY A O 1
ATOM 3706 N N . GLY A 1 517 ? -33.445 8.641 34.426 1.00 53.34 517 GLY A N 1
ATOM 3707 C CA . GLY A 1 517 ? -31.994 8.766 34.600 1.00 53.34 517 GLY A CA 1
ATOM 3708 C C . GLY A 1 517 ? -31.612 9.690 35.750 1.00 53.34 517 GLY A C 1
ATOM 3709 O O . GLY A 1 517 ? -31.257 10.842 35.532 1.00 53.34 517 GLY A O 1
ATOM 3710 N N . SER A 1 518 ? -31.656 9.169 36.974 1.00 56.56 518 SER A N 1
ATOM 3711 C CA . SER A 1 518 ? -31.231 9.892 38.170 1.00 56.56 518 SER A CA 1
ATOM 3712 C C . SER A 1 518 ? -29.955 9.335 38.783 1.00 56.56 518 SER A C 1
ATOM 3714 O O . SER A 1 518 ? -29.626 8.165 38.601 1.00 56.56 518 SER A O 1
ATOM 3716 N N . ILE A 1 519 ? -29.228 10.173 39.522 1.00 56.81 519 ILE A N 1
ATOM 3717 C CA . ILE A 1 519 ? -28.083 9.762 40.339 1.00 56.81 519 ILE A CA 1
ATOM 3718 C C . ILE A 1 519 ? -28.529 9.762 41.802 1.00 56.81 519 ILE A C 1
ATOM 3720 O O . ILE A 1 519 ? -29.009 10.773 42.308 1.00 56.81 519 ILE A O 1
ATOM 3724 N N . GLU A 1 520 ? -28.367 8.624 42.474 1.00 66.06 520 GLU A N 1
ATOM 3725 C CA . GLU A 1 520 ? -28.572 8.459 43.910 1.00 66.06 520 GLU A CA 1
ATOM 3726 C C . GLU A 1 520 ? -27.213 8.409 44.619 1.00 66.06 520 GLU A C 1
ATOM 3728 O O . GLU A 1 520 ? -26.365 7.578 44.293 1.00 66.06 520 GLU A O 1
ATOM 3733 N N . ILE A 1 521 ? -27.009 9.268 45.617 1.00 67.56 521 ILE A N 1
ATOM 3734 C CA . ILE A 1 521 ? -25.903 9.159 46.574 1.00 67.56 521 ILE A CA 1
ATOM 3735 C C . ILE A 1 521 ? -26.480 8.575 47.858 1.00 67.56 521 ILE A C 1
ATOM 3737 O O . ILE A 1 521 ? -27.267 9.238 48.526 1.00 67.56 521 ILE A O 1
ATOM 3741 N N . ALA A 1 522 ? -26.087 7.354 48.210 1.00 69.69 522 ALA A N 1
ATOM 3742 C CA . ALA A 1 522 ? -26.573 6.639 49.382 1.00 69.69 522 ALA A CA 1
ATOM 3743 C C . ALA A 1 522 ? -25.439 6.347 50.373 1.00 69.69 522 ALA A C 1
ATOM 3745 O O . ALA A 1 522 ? -24.429 5.742 50.022 1.00 69.69 522 ALA A O 1
ATOM 3746 N N . ILE A 1 523 ? -25.632 6.719 51.635 1.00 70.69 523 ILE A N 1
ATOM 3747 C CA . ILE A 1 523 ? -24.807 6.322 52.775 1.00 70.69 523 ILE A CA 1
ATOM 3748 C C . ILE A 1 523 ? -25.590 5.260 53.531 1.00 70.69 523 ILE A C 1
ATOM 3750 O O . ILE A 1 523 ? -26.620 5.570 54.123 1.00 70.69 523 ILE A O 1
ATOM 3754 N N . THR A 1 524 ? -25.140 4.007 53.507 1.00 71.69 524 THR A N 1
ATOM 3755 C CA . THR A 1 524 ? -25.829 2.910 54.202 1.00 71.69 524 THR A CA 1
ATOM 3756 C C . THR A 1 524 ? -24.862 2.157 55.094 1.00 71.69 524 THR A C 1
ATOM 3758 O O . THR A 1 524 ? -23.823 1.701 54.631 1.00 71.69 524 THR A O 1
ATOM 3761 N N . LYS A 1 525 ? -25.224 1.964 56.361 1.00 71.44 525 LYS A N 1
ATOM 3762 C CA . LYS A 1 525 ? -24.439 1.174 57.306 1.00 71.44 525 LYS A CA 1
ATOM 3763 C C . LYS A 1 525 ? -25.328 0.289 58.147 1.00 71.44 525 LYS A C 1
ATOM 3765 O O . LYS A 1 525 ? -26.446 0.651 58.500 1.00 71.44 525 LYS A O 1
ATOM 3770 N N . THR A 1 526 ? -24.825 -0.894 58.469 1.00 73.50 526 THR A N 1
ATOM 3771 C CA . THR A 1 526 ? -25.469 -1.803 59.414 1.00 73.50 526 THR A CA 1
ATOM 3772 C C . THR A 1 526 ? -24.467 -2.189 60.485 1.00 73.50 526 THR A C 1
ATOM 3774 O O . THR A 1 526 ? -23.384 -2.688 60.184 1.00 73.50 526 THR A O 1
ATOM 3777 N N . TRP A 1 527 ? -24.826 -1.951 61.740 1.00 73.62 527 TRP A N 1
ATOM 3778 C CA . TRP A 1 527 ? -24.036 -2.340 62.896 1.00 73.62 527 TRP A CA 1
ATOM 3779 C C . TRP A 1 527 ? -24.623 -3.606 63.523 1.00 73.62 527 TRP A C 1
ATOM 3781 O O . TRP A 1 527 ? -25.796 -3.595 63.913 1.00 73.62 527 TRP A O 1
ATOM 3791 N N . PRO A 1 528 ? -23.830 -4.678 63.685 1.00 72.75 528 PRO A N 1
ATOM 3792 C CA . PRO A 1 528 ? -24.229 -5.790 64.528 1.00 72.75 528 PRO A CA 1
ATOM 3793 C C . PRO A 1 528 ? -24.202 -5.353 66.000 1.00 72.75 528 PRO A C 1
ATOM 3795 O O . PRO A 1 528 ? -23.221 -4.792 66.490 1.00 72.75 528 PRO A O 1
ATOM 3798 N N . LEU A 1 529 ? -25.288 -5.624 66.716 1.00 64.00 529 LEU A N 1
ATOM 3799 C CA . LEU A 1 529 ? -25.483 -5.326 68.127 1.00 64.00 529 LEU A CA 1
ATOM 3800 C C . LEU A 1 529 ? -25.499 -6.621 68.943 1.00 64.00 529 LEU A C 1
ATOM 3802 O O . LEU A 1 529 ? -26.286 -7.537 68.694 1.00 64.00 529 LEU A O 1
ATOM 3806 N N . ALA A 1 530 ? -24.660 -6.669 69.977 1.00 69.75 530 ALA A N 1
ATOM 3807 C CA . ALA A 1 530 ? -24.685 -7.714 70.993 1.00 69.75 530 ALA A CA 1
ATOM 3808 C C . ALA A 1 530 ? -25.587 -7.273 72.156 1.00 69.75 530 ALA A C 1
ATOM 3810 O O . ALA A 1 530 ? -25.113 -6.740 73.156 1.00 69.75 530 ALA A O 1
ATOM 3811 N N . LEU A 1 531 ? -26.900 -7.460 72.008 1.00 69.06 531 LEU A N 1
ATOM 3812 C CA . LEU A 1 531 ? -27.891 -6.969 72.977 1.00 69.06 531 LEU A CA 1
ATOM 3813 C C . LEU A 1 531 ? -27.995 -7.820 74.254 1.00 69.06 531 LEU A C 1
ATOM 3815 O O . LEU A 1 531 ? -28.538 -7.358 75.254 1.00 69.06 531 LEU A O 1
ATOM 3819 N N . GLY A 1 532 ? -27.457 -9.044 74.234 1.00 66.00 532 GLY A N 1
ATOM 3820 C CA . GLY A 1 532 ? -27.554 -9.985 75.349 1.00 66.00 532 GLY A CA 1
ATOM 3821 C C . GLY A 1 532 ? -28.986 -10.476 75.600 1.00 66.00 532 GLY A C 1
ATOM 3822 O O . GLY A 1 532 ? -29.919 -10.146 74.873 1.00 66.00 532 GLY A O 1
ATOM 3823 N N . SER A 1 533 ? -29.166 -11.293 76.641 1.00 74.06 533 SER A N 1
ATOM 3824 C CA . SER A 1 533 ? -30.491 -11.806 77.028 1.00 74.06 533 SER A CA 1
ATOM 3825 C C . SER A 1 533 ? -31.467 -10.650 77.319 1.00 74.06 533 SER A C 1
ATOM 3827 O O . SER A 1 533 ? -31.073 -9.717 78.023 1.00 74.06 533 SER A O 1
ATOM 3829 N N . PRO A 1 534 ? -32.727 -10.686 76.832 1.00 67.19 534 PRO A N 1
ATOM 3830 C CA . PRO A 1 534 ? -33.438 -11.832 76.241 1.00 67.19 534 PRO A CA 1
ATOM 3831 C C . PRO A 1 534 ? -33.298 -11.990 74.712 1.00 67.19 534 PRO A C 1
ATOM 3833 O O . PRO A 1 534 ? -33.981 -12.828 74.123 1.00 67.19 534 PRO A O 1
ATOM 3836 N N . PHE A 1 535 ? -32.447 -11.208 74.046 1.00 77.06 535 PHE A N 1
ATOM 3837 C CA . PHE A 1 535 ? -32.221 -11.317 72.604 1.00 77.06 535 PHE A CA 1
ATOM 3838 C C . PHE A 1 535 ? -31.312 -12.509 72.266 1.00 77.06 535 PHE A C 1
ATOM 3840 O O . PHE A 1 535 ? -30.323 -12.777 72.951 1.00 77.06 535 PHE A O 1
ATOM 3847 N N . VAL A 1 536 ? -31.658 -13.238 71.206 1.00 75.50 536 VAL A N 1
ATOM 3848 C CA . VAL A 1 536 ? -30.941 -14.419 70.709 1.00 75.50 536 VAL A CA 1
ATOM 3849 C C . VAL A 1 536 ? -30.519 -14.207 69.255 1.00 75.50 536 VAL A C 1
ATOM 3851 O O . VAL A 1 536 ? -31.288 -13.700 68.443 1.00 75.50 536 VAL A O 1
ATOM 3854 N N . GLY A 1 537 ? -29.290 -14.606 68.917 1.00 75.75 537 GLY A N 1
ATOM 3855 C CA . GLY A 1 537 ? -28.698 -14.364 67.595 1.00 75.75 537 GLY A CA 1
ATOM 3856 C C . GLY A 1 537 ? -28.159 -12.939 67.405 1.00 75.75 537 GLY A C 1
ATOM 3857 O O . GLY A 1 537 ? -28.089 -12.148 68.347 1.00 75.75 537 GLY A O 1
ATOM 3858 N N . THR A 1 538 ? -27.730 -12.621 66.183 1.00 75.94 538 THR A N 1
ATOM 3859 C CA . THR A 1 538 ? -27.191 -11.299 65.828 1.00 75.94 538 THR A CA 1
ATOM 3860 C C . THR A 1 538 ? -28.336 -10.305 65.665 1.00 75.94 538 THR A C 1
ATOM 3862 O O . THR A 1 538 ? -29.215 -10.514 64.832 1.00 75.94 538 THR A O 1
ATOM 3865 N N . SER A 1 539 ? -28.330 -9.231 66.455 1.00 74.94 539 SER A N 1
ATOM 3866 C CA . SER A 1 539 ? -29.231 -8.092 66.242 1.00 74.94 539 SER A CA 1
ATOM 3867 C C . SER A 1 539 ? -28.533 -7.063 65.362 1.00 74.94 539 SER A C 1
ATOM 3869 O O . SER A 1 539 ? -27.319 -6.929 65.448 1.00 74.94 539 SER A O 1
ATOM 3871 N N . ASN A 1 540 ? -29.266 -6.338 64.529 1.00 75.94 540 ASN A N 1
ATOM 3872 C CA . ASN A 1 540 ? -28.712 -5.381 63.581 1.00 75.94 540 ASN A CA 1
ATOM 3873 C C . ASN A 1 540 ? -29.411 -4.033 63.730 1.00 75.94 540 ASN A C 1
ATOM 3875 O O . ASN A 1 540 ? -30.636 -3.971 63.796 1.00 75.94 540 ASN A O 1
ATOM 3879 N N . LEU A 1 541 ? -28.629 -2.961 63.745 1.00 66.81 541 LEU A N 1
ATOM 3880 C CA . LEU A 1 541 ? -29.115 -1.599 63.566 1.00 66.81 541 LEU A CA 1
ATOM 3881 C C . LEU A 1 541 ? -28.652 -1.118 62.196 1.00 66.81 541 LEU A C 1
ATOM 3883 O O . LEU A 1 541 ? -27.453 -1.049 61.948 1.00 66.81 541 LEU A O 1
ATOM 3887 N N . GLY A 1 542 ? -29.585 -0.821 61.305 1.00 69.25 542 GLY A N 1
ATOM 3888 C CA . GLY A 1 542 ? -29.341 -0.230 60.001 1.00 69.25 542 GLY A CA 1
ATOM 3889 C C . GLY A 1 542 ? -29.627 1.266 60.007 1.00 69.25 542 GLY A C 1
ATOM 3890 O O . GLY A 1 542 ? -30.578 1.734 60.631 1.00 69.25 542 GLY A O 1
ATOM 3891 N N . PHE A 1 543 ? -28.813 2.016 59.278 1.00 68.06 543 PHE A N 1
ATOM 3892 C CA . PHE A 1 543 ? -29.063 3.408 58.938 1.00 68.06 543 PHE A CA 1
ATOM 3893 C C . PHE A 1 543 ? -28.746 3.622 57.463 1.00 68.06 543 PHE A C 1
ATOM 3895 O O . PHE A 1 543 ? -27.715 3.160 56.973 1.00 68.06 543 PHE A O 1
ATOM 3902 N N . GLY A 1 544 ? -29.631 4.323 56.772 1.00 69.56 544 GLY A N 1
ATOM 3903 C CA . GLY A 1 544 ? -29.497 4.710 55.382 1.00 69.56 544 GLY A CA 1
ATOM 3904 C C . GLY A 1 544 ? -29.885 6.171 55.218 1.00 69.56 544 GLY A C 1
ATOM 3905 O O . GLY A 1 544 ? -30.911 6.592 55.735 1.00 69.56 544 GLY A O 1
ATOM 3906 N N . VAL A 1 545 ? -29.089 6.944 54.495 1.00 67.56 545 VAL A N 1
ATOM 3907 C CA . VAL A 1 545 ? -29.520 8.227 53.936 1.00 67.56 545 VAL A CA 1
ATOM 3908 C C . VAL A 1 545 ? -29.207 8.193 52.462 1.00 67.56 545 VAL A C 1
ATOM 3910 O O . VAL A 1 545 ? -28.068 7.909 52.102 1.00 67.56 545 VAL A O 1
ATOM 3913 N N . SER A 1 546 ? -30.184 8.489 51.621 1.00 68.06 546 SER A N 1
ATOM 3914 C CA . SER A 1 546 ? -29.965 8.691 50.204 1.00 68.06 546 SER A CA 1
ATOM 3915 C C . SER A 1 546 ? -30.492 10.036 49.735 1.00 68.06 546 SER A C 1
ATOM 3917 O O . SER A 1 546 ? -31.443 10.595 50.277 1.00 68.06 546 SER A O 1
ATOM 3919 N N . VAL A 1 547 ? -29.808 10.583 48.740 1.00 66.12 547 VAL A N 1
ATOM 3920 C CA . VAL A 1 547 ? -30.213 11.787 48.024 1.00 66.12 547 VAL A CA 1
ATOM 3921 C C . VAL A 1 547 ? -30.281 11.418 46.557 1.00 66.12 547 VAL A C 1
ATOM 3923 O O . VAL A 1 547 ? -29.292 10.933 46.009 1.00 66.12 547 VAL A O 1
ATOM 3926 N N . ALA A 1 548 ? -31.432 11.628 45.932 1.00 65.88 548 ALA A N 1
ATOM 3927 C CA . ALA A 1 548 ? -31.655 11.334 44.527 1.00 65.88 548 ALA A CA 1
ATOM 3928 C C . ALA A 1 548 ? -32.383 12.494 43.849 1.00 65.88 548 ALA A C 1
ATOM 3930 O O . ALA A 1 548 ? -33.354 13.031 44.373 1.00 65.88 548 ALA A O 1
ATOM 3931 N N . GLU A 1 549 ? -31.948 12.859 42.652 1.00 59.47 549 GLU A N 1
ATOM 3932 C 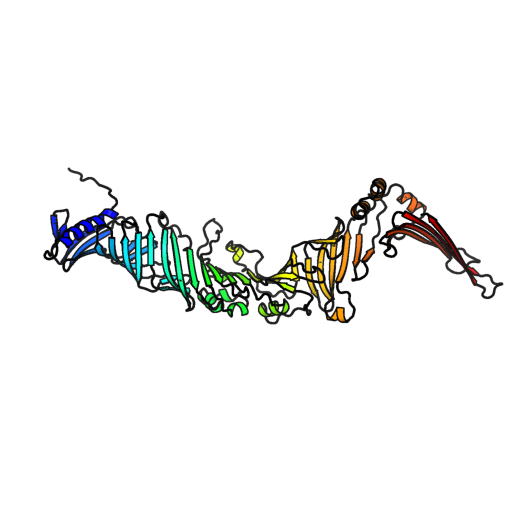CA . GLU A 1 549 ? -32.698 13.777 41.794 1.00 59.47 549 GLU A CA 1
ATOM 3933 C C . GLU A 1 549 ? -33.831 13.004 41.103 1.00 59.47 549 GLU A C 1
ATOM 3935 O O . GLU A 1 549 ? -33.581 11.970 40.504 1.00 59.47 549 GLU A O 1
ATOM 3940 N N . ARG A 1 550 ? -35.093 13.433 41.175 1.00 63.59 550 ARG A N 1
ATOM 3941 C CA . ARG A 1 550 ? -36.191 12.818 40.403 1.00 63.59 550 ARG A CA 1
ATOM 3942 C C . ARG A 1 550 ? -36.926 13.895 39.619 1.00 63.59 550 ARG A C 1
ATOM 3944 O O . ARG A 1 550 ? -37.771 14.611 40.156 1.00 63.59 550 ARG A O 1
ATOM 3951 N N . GLY A 1 551 ? -36.611 14.007 38.329 1.00 62.00 551 GLY A N 1
ATOM 3952 C CA . GLY A 1 551 ? -37.104 15.110 37.503 1.00 62.00 551 GLY A CA 1
ATOM 3953 C C . GLY A 1 551 ? -36.542 16.450 38.007 1.00 62.00 551 GLY A C 1
ATOM 3954 O O . GLY A 1 551 ? -35.340 16.532 38.206 1.00 62.00 551 GLY A O 1
ATOM 3955 N N . PRO A 1 552 ? -37.359 17.498 38.228 1.00 57.81 552 PRO A N 1
ATOM 3956 C CA . PRO A 1 552 ? -36.878 18.793 38.726 1.00 57.81 552 PRO A CA 1
ATOM 3957 C C . PRO A 1 552 ? -36.654 18.854 40.251 1.00 57.81 552 PRO A C 1
ATOM 3959 O O . PRO A 1 552 ? -36.267 19.907 40.756 1.00 57.81 552 PRO A O 1
ATOM 3962 N N . ASN A 1 553 ? -36.949 17.780 40.991 1.00 58.38 553 ASN A N 1
ATOM 3963 C CA . ASN A 1 553 ? -36.947 17.777 42.457 1.00 58.38 553 ASN A CA 1
ATOM 3964 C C . ASN A 1 553 ? -35.778 16.957 43.019 1.00 58.38 553 ASN A C 1
ATOM 3966 O O . ASN A 1 553 ? -35.341 15.981 42.406 1.00 58.38 553 ASN A O 1
ATOM 3970 N N . ILE A 1 554 ? -35.313 17.319 44.218 1.00 62.12 554 ILE A N 1
ATOM 3971 C CA . ILE A 1 554 ? -34.294 16.573 44.966 1.00 62.12 554 ILE A CA 1
ATOM 3972 C C . ILE A 1 554 ? -34.997 15.829 46.094 1.00 62.12 554 ILE A C 1
ATOM 3974 O O . ILE A 1 554 ? -35.408 16.442 47.073 1.00 62.12 554 ILE A O 1
ATOM 3978 N N . GLN A 1 555 ? -35.070 14.507 45.987 1.00 71.88 555 GLN A N 1
ATOM 3979 C CA . GLN A 1 555 ? -35.573 13.665 47.061 1.00 71.88 555 GLN A CA 1
ATOM 3980 C C . GLN A 1 555 ? -34.452 13.309 48.033 1.00 71.88 555 GLN A C 1
ATOM 3982 O O . GLN A 1 555 ? -33.394 12.822 47.632 1.00 71.88 555 GLN A O 1
ATOM 3987 N N . ILE A 1 556 ? -34.701 13.510 49.322 1.00 68.94 556 ILE A N 1
ATOM 3988 C CA . ILE A 1 556 ? -33.843 13.038 50.409 1.00 68.94 556 ILE A CA 1
ATOM 3989 C C . ILE A 1 556 ? -34.620 11.984 51.185 1.00 68.94 556 ILE A C 1
ATOM 3991 O O . ILE A 1 556 ? -35.661 12.283 51.767 1.00 68.94 556 ILE A O 1
ATOM 3995 N N . GLU A 1 557 ? -34.107 10.761 51.229 1.00 73.69 557 GLU A N 1
ATOM 3996 C CA . GLU A 1 557 ? -34.664 9.680 52.031 1.00 73.69 557 GLU A CA 1
ATOM 3997 C C . GLU A 1 557 ? -33.712 9.344 53.177 1.00 73.69 557 GLU A C 1
ATOM 3999 O O . GLU A 1 557 ? -32.524 9.112 52.980 1.00 73.69 557 GLU A O 1
ATOM 4004 N N . ALA A 1 558 ? -34.229 9.320 54.399 1.00 67.00 558 ALA A N 1
ATOM 4005 C CA . ALA A 1 558 ? -33.509 8.850 55.571 1.00 67.00 558 ALA A CA 1
ATOM 4006 C C . ALA A 1 558 ? -34.271 7.677 56.179 1.00 67.00 558 ALA A C 1
ATOM 4008 O O . ALA A 1 558 ? -35.435 7.811 56.554 1.00 67.00 558 ALA A O 1
ATOM 4009 N N . ALA A 1 559 ? -33.603 6.538 56.306 1.00 73.06 559 ALA A N 1
ATOM 4010 C CA . ALA A 1 559 ? -34.151 5.312 56.845 1.00 73.06 559 ALA A CA 1
ATOM 4011 C C . ALA A 1 559 ? -33.309 4.798 58.016 1.00 73.06 559 ALA A C 1
ATOM 4013 O O . ALA A 1 559 ? -32.079 4.812 57.995 1.00 73.06 559 ALA A O 1
ATOM 4014 N N . ALA A 1 560 ? -33.978 4.293 59.043 1.00 61.22 560 ALA A N 1
ATOM 4015 C CA . ALA A 1 560 ? -33.365 3.534 60.118 1.00 61.22 560 ALA A CA 1
ATOM 4016 C C . ALA A 1 560 ? -34.114 2.214 60.273 1.00 61.22 560 ALA A C 1
ATOM 4018 O O . ALA A 1 560 ? -35.345 2.184 60.226 1.00 61.22 560 ALA A O 1
ATOM 4019 N N . SER A 1 561 ? -33.377 1.127 60.467 1.00 74.56 561 SER A N 1
ATOM 4020 C CA . SER A 1 561 ? -33.943 -0.196 60.697 1.00 74.56 561 SER A CA 1
ATOM 4021 C C . SER A 1 561 ? -33.321 -0.847 61.921 1.00 74.56 561 SER A C 1
ATOM 4023 O O . SER A 1 561 ? -32.152 -0.649 62.236 1.00 74.56 561 SER A O 1
ATOM 4025 N N . PHE A 1 562 ? -34.106 -1.631 62.642 1.00 68.00 562 PHE A N 1
ATOM 4026 C CA . PHE A 1 562 ? -33.642 -2.429 63.757 1.00 68.00 562 PHE A CA 1
ATOM 4027 C C . PHE A 1 562 ? -34.238 -3.821 63.646 1.00 68.00 562 PHE A C 1
ATOM 4029 O O . PHE A 1 562 ? -35.456 -3.988 63.641 1.00 68.00 562 PHE A O 1
ATOM 4036 N N . GLN A 1 563 ? -33.357 -4.812 63.594 1.00 80.50 563 GLN A N 1
ATOM 4037 C CA . GLN A 1 563 ? -33.720 -6.215 63.503 1.00 80.50 563 GLN A CA 1
ATOM 4038 C C . GLN A 1 563 ? -33.147 -6.967 64.694 1.00 80.50 563 GLN A C 1
ATOM 4040 O O . GLN A 1 563 ? -31.941 -6.941 64.934 1.00 80.50 563 GLN A O 1
ATOM 4045 N N . ALA A 1 564 ? -33.996 -7.664 65.440 1.00 78.06 564 ALA A N 1
ATOM 4046 C CA . ALA A 1 564 ? -33.563 -8.512 66.543 1.00 78.06 564 ALA A CA 1
ATOM 4047 C C . ALA A 1 564 ? -34.520 -9.684 66.737 1.00 78.06 564 ALA A C 1
ATOM 4049 O O . ALA A 1 564 ? -35.702 -9.597 66.421 1.00 78.06 564 ALA A O 1
ATOM 4050 N N . THR A 1 565 ? -34.029 -10.782 67.302 1.00 81.75 565 THR A N 1
ATOM 4051 C CA . THR A 1 565 ? -34.879 -11.905 67.717 1.00 81.75 565 THR A CA 1
ATOM 4052 C C . THR A 1 565 ? -34.836 -12.017 69.232 1.00 81.75 565 THR A C 1
ATOM 4054 O O . THR A 1 565 ? -33.757 -11.995 69.817 1.00 81.75 565 THR A O 1
ATOM 4057 N N . MET A 1 566 ? -35.991 -12.121 69.884 1.00 81.12 566 MET A N 1
ATOM 4058 C CA . MET A 1 566 ? -36.096 -12.278 71.336 1.00 81.12 566 MET A CA 1
ATOM 4059 C C . MET A 1 566 ? -36.612 -13.667 71.687 1.00 81.12 566 MET A C 1
ATOM 4061 O O . MET A 1 566 ? -37.607 -14.114 71.118 1.00 81.12 566 MET A O 1
ATOM 4065 N N . ALA A 1 567 ? -35.971 -14.316 72.657 1.00 79.06 567 ALA A N 1
ATOM 4066 C CA . ALA A 1 567 ? -36.470 -15.544 73.254 1.00 79.06 567 ALA A CA 1
ATOM 4067 C C . ALA A 1 567 ? -37.464 -15.203 74.375 1.00 79.06 567 ALA A C 1
ATOM 4069 O O . ALA A 1 567 ? -37.095 -14.718 75.445 1.00 79.06 567 ALA A O 1
ATOM 4070 N N . LEU A 1 568 ? -38.739 -15.467 74.119 1.00 78.25 568 LEU A N 1
ATOM 4071 C CA . LEU A 1 568 ? -39.858 -15.350 75.040 1.00 78.25 568 LEU A CA 1
ATOM 4072 C C . LEU A 1 568 ? -40.336 -16.767 75.403 1.00 78.25 568 LEU A C 1
ATOM 4074 O O . LEU A 1 568 ? -41.207 -17.315 74.730 1.00 78.25 568 LEU A O 1
ATOM 4078 N N . PRO A 1 569 ? -39.794 -17.382 76.473 1.00 76.06 569 PRO A N 1
ATOM 4079 C CA . PRO A 1 569 ? -40.005 -18.802 76.793 1.00 76.06 569 PRO A CA 1
ATOM 4080 C C . PRO A 1 569 ? -41.451 -19.169 77.170 1.00 76.06 569 PRO A C 1
ATOM 4082 O O . PRO A 1 569 ? -41.748 -20.337 77.396 1.00 76.06 569 PRO A O 1
ATOM 4085 N N . PHE A 1 570 ? -42.341 -18.181 77.265 1.00 76.25 570 PHE A N 1
ATOM 4086 C CA . PHE A 1 570 ? -43.772 -18.349 77.517 1.00 76.25 570 PHE A CA 1
ATOM 4087 C C . PHE A 1 570 ? -44.630 -18.316 76.234 1.00 76.25 570 PHE A C 1
ATOM 4089 O O . PHE A 1 570 ? -45.850 -18.433 76.335 1.00 76.25 570 PHE A O 1
ATOM 4096 N N . LEU A 1 571 ? -44.027 -18.136 75.051 1.00 74.12 571 LEU A N 1
ATOM 4097 C CA . LEU A 1 571 ? -44.685 -18.199 73.738 1.00 74.12 571 LEU A CA 1
ATOM 4098 C C . LEU A 1 571 ? -44.325 -19.500 73.000 1.00 74.12 571 LEU A C 1
ATOM 4100 O O . LEU A 1 571 ? -43.275 -20.089 73.250 1.00 74.12 571 LEU A O 1
ATOM 4104 N N . ASP A 1 572 ? -45.183 -19.928 72.070 1.00 70.88 572 ASP A N 1
ATOM 4105 C CA . ASP A 1 572 ? -44.915 -21.028 71.134 1.00 70.88 572 ASP A CA 1
ATOM 4106 C C . ASP A 1 572 ? -45.233 -20.565 69.693 1.00 70.88 572 ASP A C 1
ATOM 4108 O O . ASP A 1 572 ? -46.407 -20.332 69.384 1.00 70.88 572 ASP A O 1
ATOM 4112 N N . PRO A 1 573 ? -44.226 -20.359 68.818 1.00 73.06 573 PRO A N 1
ATOM 4113 C CA . PRO A 1 573 ? -42.804 -20.601 69.055 1.00 73.06 573 PRO A CA 1
ATOM 4114 C C . PRO A 1 573 ? -42.174 -19.587 70.035 1.00 73.06 573 PRO A C 1
ATOM 4116 O O . PRO A 1 573 ? -42.584 -18.425 70.082 1.00 73.06 573 PRO A O 1
ATOM 4119 N N . PRO A 1 574 ? -41.135 -19.992 70.791 1.00 76.69 574 PRO A N 1
ATOM 4120 C CA . PRO A 1 574 ? -40.534 -19.179 71.852 1.00 76.69 574 PRO A CA 1
ATOM 4121 C C . PRO A 1 574 ? -39.663 -18.030 71.339 1.00 76.69 574 PRO A C 1
ATOM 4123 O O . PRO A 1 574 ? -39.159 -17.259 72.144 1.00 76.69 574 PRO A O 1
ATOM 4126 N N . ASN A 1 575 ? -39.456 -17.899 70.028 1.00 82.75 575 ASN A N 1
ATOM 4127 C CA . ASN A 1 575 ? -38.640 -16.841 69.439 1.00 82.75 575 ASN A CA 1
ATOM 4128 C C . ASN A 1 575 ? -39.520 -15.901 68.622 1.00 82.75 575 ASN A C 1
ATOM 4130 O O . ASN A 1 575 ? -40.203 -16.336 67.696 1.00 82.75 575 ASN A O 1
ATOM 4134 N N . VAL A 1 576 ? -39.455 -14.611 68.935 1.00 78.06 576 VAL A N 1
ATOM 4135 C CA . VAL A 1 576 ? -40.181 -13.561 68.217 1.00 78.06 576 VAL A CA 1
ATOM 4136 C C . VAL A 1 576 ? -39.177 -12.655 67.521 1.00 78.06 576 VAL A C 1
ATOM 4138 O O . VAL A 1 576 ? -38.281 -12.108 68.167 1.00 78.06 576 VAL A O 1
ATOM 4141 N N . ALA A 1 577 ? -39.318 -12.515 66.204 1.00 81.62 577 ALA A N 1
ATOM 4142 C CA . ALA A 1 577 ? -38.542 -11.571 65.413 1.00 81.62 577 ALA A CA 1
ATOM 4143 C C . ALA A 1 577 ? -39.183 -10.181 65.481 1.00 81.62 577 ALA A C 1
ATOM 4145 O O . ALA A 1 577 ? -40.390 -10.027 65.296 1.00 81.62 577 ALA A O 1
ATOM 4146 N N . PHE A 1 578 ? -38.352 -9.180 65.735 1.00 72.56 578 PHE A N 1
ATOM 4147 C CA . PHE A 1 578 ? -38.691 -7.770 65.696 1.00 72.56 578 PHE A CA 1
ATOM 4148 C C . PHE A 1 578 ? -37.985 -7.169 64.495 1.00 72.56 578 PHE A C 1
ATOM 4150 O O . PHE A 1 578 ? -36.758 -7.214 64.423 1.00 72.56 578 PHE A O 1
ATOM 4157 N N . ASP A 1 579 ? -38.769 -6.610 63.583 1.00 79.00 579 ASP A N 1
ATOM 4158 C CA . ASP A 1 579 ? -38.274 -5.722 62.542 1.00 79.00 579 ASP A CA 1
ATOM 4159 C C . ASP A 1 579 ? -38.988 -4.384 62.712 1.00 79.00 579 ASP A C 1
ATOM 4161 O O . ASP A 1 579 ? -40.219 -4.304 62.689 1.00 79.00 579 ASP A O 1
ATOM 4165 N N . LEU A 1 580 ? -38.209 -3.351 62.996 1.00 67.25 580 LEU A N 1
ATOM 4166 C CA . LEU A 1 580 ? -38.685 -1.996 63.192 1.00 67.25 580 LEU A CA 1
ATOM 4167 C C . LEU A 1 580 ? -37.965 -1.117 62.185 1.00 67.25 580 LEU A C 1
ATOM 4169 O O . LEU A 1 580 ? -36.754 -0.946 62.267 1.00 67.25 580 LEU A O 1
ATOM 4173 N N . GLY A 1 581 ? -38.719 -0.546 61.254 1.00 72.31 581 GLY A N 1
ATOM 4174 C CA . GLY A 1 581 ? -38.218 0.414 60.281 1.00 72.31 581 GLY A CA 1
ATOM 4175 C C . GLY A 1 581 ? -38.903 1.761 60.448 1.00 72.31 581 GLY A C 1
ATOM 4176 O O . GLY A 1 581 ? -40.103 1.828 60.714 1.00 72.31 581 GLY A O 1
ATOM 4177 N N . ALA A 1 582 ? -38.148 2.834 60.260 1.00 61.34 582 ALA A N 1
ATOM 4178 C CA . ALA A 1 582 ? -38.678 4.169 60.045 1.00 61.34 582 ALA A CA 1
ATOM 4179 C C . ALA A 1 582 ? -37.991 4.759 58.817 1.00 61.34 582 ALA A C 1
ATOM 4181 O O . ALA A 1 582 ? -36.770 4.688 58.712 1.00 61.34 582 ALA A O 1
ATOM 4182 N N . ALA A 1 583 ? -38.772 5.339 57.912 1.00 68.50 583 ALA A N 1
ATOM 4183 C CA . ALA A 1 583 ? -38.268 6.075 56.764 1.00 68.50 583 ALA A CA 1
ATOM 4184 C C . ALA A 1 583 ? -38.948 7.443 56.713 1.00 68.50 583 ALA A C 1
ATOM 4186 O O . ALA A 1 583 ? -40.143 7.564 56.996 1.00 68.50 583 ALA A O 1
ATOM 4187 N N . VAL A 1 584 ? -38.174 8.470 56.387 1.00 60.84 584 VAL A N 1
ATOM 4188 C CA . VAL A 1 584 ? -38.650 9.826 56.136 1.00 60.84 584 VAL A CA 1
ATOM 4189 C C . VAL A 1 584 ? -38.133 10.228 54.770 1.00 60.84 584 VAL A C 1
ATOM 4191 O O . VAL A 1 584 ? -36.926 10.229 54.547 1.00 60.84 584 VAL A O 1
ATOM 4194 N N . SER A 1 585 ? -39.053 10.584 53.884 1.00 69.62 585 SER A N 1
ATOM 4195 C CA . SER A 1 585 ? -38.742 11.122 52.565 1.00 69.62 585 SER A CA 1
ATOM 4196 C C . SER A 1 585 ? -39.123 12.596 52.537 1.00 69.62 585 SER A C 1
ATOM 4198 O O . SER A 1 585 ? -40.189 12.979 53.028 1.00 69.62 585 SER A O 1
ATOM 4200 N N . TYR A 1 586 ? -38.238 13.416 51.991 1.00 66.25 586 TYR A N 1
ATOM 4201 C CA . TYR A 1 586 ? -38.444 14.837 51.758 1.00 66.25 586 TYR A CA 1
ATOM 4202 C C . TYR A 1 586 ? -38.270 15.111 50.265 1.00 66.25 586 TYR A C 1
ATOM 4204 O O . TYR A 1 586 ? -37.253 14.702 49.709 1.00 66.25 586 TYR A O 1
ATOM 4212 N N . ASP A 1 587 ? -39.256 15.771 49.655 1.00 61.56 587 ASP A N 1
ATOM 4213 C CA . ASP A 1 587 ? -39.290 16.142 48.230 1.00 61.56 587 ASP A CA 1
ATOM 4214 C C . ASP A 1 587 ? -38.870 17.596 47.989 1.00 61.56 587 ASP A C 1
ATOM 4216 O O . ASP A 1 587 ? -39.263 18.473 48.802 1.00 61.56 587 ASP A O 1
#

Foldseek 3Di:
DDDDDDDDDPCVVVLLVVLVQLVVVVVVPPPDQWGADPVRDIGGAQDKDWDWDADPLFPRHTAIWIWHGHPNWTKIWGAAWDATLQNQKIWHIWIWTHGHNFKTKIWTQIGGVQQVRDRWIWIWMAGNVQRKIKIFTQDWTAHQVRQKIWARKIKMAGPVVARKIKIWTFIDGLNFTFIKIWMWHRPPHPDDDTAATWIKGKGQKDQQLSRQVSSHPAAPPQAQPLSNRDMFGIKIKTDDWFQAPVSDTDPFKIKMWTDDDPQGWIKIFIAGHVYTAKIKIWDGQPDDPQRVLCRRPPPQGFLADCVLQKRWGRKMKMAHAQCNVNRRNDDPDHGAIKIWTFIDGCLAANPDTWIKMFGQAGNVRHGDNWGKIWTADWGDNDPQWIWGIWIWTQDPPFGIWIWTWTDRLNFIKTKIKTQGGPVVVVVVFARMKMKMKTAFAFPLSVCCSVPVVPDPVVSVQRRQKTWRMWMWIDRNPDIFIFTQIDCVRHPPVVVVCVVVVHDSVQWGWGWDPPAPTKIKIKRKDKDWDPPDPQWDDTKIKIWMWMWMDHPPDIKIKTKIWIWTWGQQVVDVVRIDIDIDMDMDIDD

pLDDT: mean 73.5, std 14.13, range [23.42, 94.0]

Organism: NCBI:txid47281